Protein AF-D2VAJ4-F1 (afdb_monomer)

Sequence (458 aa):
MAPQTSAKTSSSELKNRKQDLEQIKDDEIEITSDEEAELLKEEEEEEKKKMLQAGYKPPQWTESFWIKCLGLAFPILLSLGDVVLFVFEYLFTNTIVQTLLASVSFHKYRSFSSIHKCDSCKINLDLNSTVTTNTEAFSAFNEVMNMDWKSCLTCVFSEDASLIMLNFLYVAVWSFCICYYFTWRYGVKLGKIRKPSAKAILVILTIIIGMVLLVWYQYQNNEWIYSMSNFTAIKRDTKNPFGFFGNETEIEAPIEDDITSFVSETETINTTIPNLLEQEGTQVDYLKMIQLMIGSPIVEEIILRVVLVHMFFRRTGRPVVSFVMTNTLFAVLHMFSVNWGASYVYTYYQVLAGFVLGMFYSTRYYLTENLAENALLHIANNVSAIFLPVTLTFDDIYPKYVIPVVLSFAFYIVMLILDLNKVMNMPTKQIVPVIVEENKSTSTPPTTSTNNEDKKKK

Nearest PDB structures (foldseek):
  8w2l-assembly1_A  TM=1.410E-01  e=2.846E+00  Aequorea victoria

Mean predicted aligned error: 12.26 Å

Radius of gyration: 32.14 Å; Cα contacts (8 Å, |Δi|>4): 318; chains: 1; bounding box: 68×83×131 Å

Solvent-accessible surface area (backbone atoms only — not comparable to full-atom values): 26856 Å² total; per-residue (Å²): 138,79,84,82,79,78,86,69,85,44,78,63,56,58,52,49,54,48,51,53,50,57,56,40,54,76,69,74,55,79,77,52,74,66,60,55,55,49,52,52,49,54,49,53,52,49,51,51,50,50,40,51,73,71,66,55,69,77,64,70,64,71,71,34,66,65,49,51,49,46,67,53,48,50,44,51,53,54,45,49,54,54,46,54,53,47,51,52,52,48,53,50,49,52,49,49,53,51,50,54,49,50,74,70,41,61,82,86,70,72,52,75,59,53,48,86,75,29,72,60,52,61,72,94,66,67,79,83,56,76,79,82,46,70,66,53,55,43,52,54,47,52,51,61,68,69,36,53,57,67,57,22,50,51,42,39,42,72,71,36,40,70,58,53,51,48,38,49,49,50,35,50,51,54,37,50,53,55,52,50,50,54,28,61,75,70,66,51,81,82,63,76,88,57,83,63,51,72,68,55,52,50,51,46,50,48,52,52,51,51,51,52,52,49,54,50,49,25,62,76,69,64,50,84,64,72,36,67,68,75,38,36,55,68,82,65,60,79,89,52,87,72,71,81,81,68,76,80,68,74,75,71,70,80,80,77,87,77,82,83,82,90,81,94,74,88,75,85,74,83,69,79,65,72,60,65,79,66,68,59,56,76,32,48,32,58,53,62,47,49,32,60,34,47,30,45,33,44,47,46,44,44,48,44,51,60,45,42,27,46,53,37,22,75,58,64,78,34,67,69,60,13,33,52,54,43,17,49,54,54,14,56,60,38,58,55,42,45,84,71,69,29,24,70,58,42,30,53,49,45,24,53,47,38,28,55,51,39,39,33,43,40,46,51,32,71,74,65,63,29,64,62,41,43,27,52,51,43,22,53,50,36,58,63,51,55,30,50,49,52,68,41,50,62,72,78,34,52,78,81,45,46,60,65,52,52,51,53,51,51,53,52,51,53,54,32,52,59,45,46,55,53,57,73,71,43,79,79,75,76,78,71,77,82,72,81,71,82,74,72,70,80,71,71,75,80,82,78,77,80,80,84,80,79,89,83,87,133

Secondary structure (DSSP, 8-state):
----------HHHHHHHHHHHHHHHTTT----HHHHHHHHHHHHHHHHHHHHHTT-PPPGGGGSHHHHHHHHHHHHHHHHHHHHHHHHHHHHHHHHHHHHHHHHS-GGGS---GGGG-GGG-----TTS---SHHHHHHHHHHHHHS-HHHHHHHHHHHHHHHHHHHHHHHHHHHHHHHHHHHHHTT--PPP-PPPPHHHHHHHHHHHHHHHHHHHHHHHHT-----SGGGB-----TT-TT-SS------------------------------TTTGGGG-B-HHHHHIIIIIHHHHHHIIIIIIIHHHHHHHHS-HHHHHHHHHHHHHHHHHGGGGGT--HHHHHHHHHHHHHHHHHHHHHHHHH--HHHHHHHHHHHHHHHTTS-TT--HHHHTTTTHHHHHHHHHHHHHHHHHHHHHHHTS--------------------------------

Structure (mmCIF, N/CA/C/O backbone):
data_AF-D2VAJ4-F1
#
_entry.id   AF-D2VAJ4-F1
#
loop_
_atom_site.group_PDB
_atom_site.id
_atom_site.type_symbol
_atom_site.label_atom_id
_atom_site.label_alt_id
_atom_site.label_comp_id
_atom_site.label_asym_id
_atom_site.label_entity_id
_atom_site.label_seq_id
_atom_site.pdbx_PDB_ins_code
_atom_site.Cartn_x
_atom_site.Cartn_y
_atom_site.Cartn_z
_atom_site.occupancy
_atom_site.B_iso_or_equiv
_atom_site.auth_seq_id
_atom_site.auth_comp_id
_atom_site.auth_asym_id
_atom_site.auth_atom_id
_atom_site.pdbx_PDB_model_num
ATOM 1 N N . MET A 1 1 ? -19.189 -29.791 50.422 1.00 40.25 1 MET A N 1
ATOM 2 C CA . MET A 1 1 ? -19.942 -28.521 50.474 1.00 40.25 1 MET A CA 1
ATOM 3 C C . MET A 1 1 ? -18.943 -27.410 50.736 1.00 40.25 1 MET A C 1
ATOM 5 O O . MET A 1 1 ? -18.468 -27.293 51.855 1.00 40.25 1 MET A O 1
ATOM 9 N N . ALA A 1 2 ? -18.535 -26.693 49.689 1.00 35.91 2 ALA A N 1
ATOM 10 C CA . ALA A 1 2 ? -17.685 -25.511 49.815 1.00 35.91 2 ALA A CA 1
ATOM 11 C C . ALA A 1 2 ? -18.586 -24.279 50.029 1.00 35.91 2 ALA A C 1
ATOM 13 O O . ALA A 1 2 ? -19.652 -24.221 49.408 1.00 35.91 2 ALA A O 1
ATOM 14 N N . PRO A 1 3 ? -18.218 -23.328 50.902 1.00 49.56 3 PRO A N 1
ATOM 15 C CA . PRO A 1 3 ? -19.053 -22.168 51.175 1.00 49.56 3 PRO A CA 1
ATOM 16 C C . PRO A 1 3 ? -19.026 -21.215 49.974 1.00 49.56 3 PRO A C 1
ATOM 18 O O . PRO A 1 3 ? -17.970 -20.733 49.574 1.00 49.56 3 PRO A O 1
ATOM 21 N N . GLN A 1 4 ? -20.202 -20.947 49.402 1.00 38.97 4 GLN A N 1
ATOM 22 C CA . GLN A 1 4 ? -20.410 -19.839 48.473 1.00 38.97 4 GLN A CA 1
ATOM 23 C C . GLN A 1 4 ? -20.251 -18.527 49.249 1.00 38.97 4 GLN A C 1
ATOM 25 O O . GLN A 1 4 ? -21.156 -18.101 49.968 1.00 38.97 4 GLN A O 1
ATOM 30 N N . THR A 1 5 ? -19.092 -17.887 49.126 1.00 41.38 5 THR A N 1
ATOM 31 C CA . THR A 1 5 ? -18.900 -16.500 49.544 1.00 41.38 5 THR A CA 1
ATOM 32 C C . THR A 1 5 ? -19.692 -15.601 48.598 1.00 41.38 5 THR A C 1
ATOM 34 O O . THR A 1 5 ? -19.368 -15.417 47.428 1.00 41.38 5 THR A O 1
ATOM 37 N N . SER A 1 6 ? -20.810 -15.101 49.116 1.00 43.72 6 SER A N 1
ATOM 38 C CA . SER A 1 6 ? -21.728 -14.177 48.457 1.00 43.72 6 SER A CA 1
ATOM 39 C C . SER A 1 6 ? -20.995 -12.891 48.057 1.00 43.72 6 SER A C 1
ATOM 41 O O . SER A 1 6 ? -20.665 -12.074 48.919 1.00 43.72 6 SER A O 1
ATOM 43 N N . ALA A 1 7 ? -20.809 -12.687 46.752 1.00 47.94 7 ALA A N 1
ATOM 44 C CA . ALA A 1 7 ? -20.473 -11.402 46.149 1.00 47.94 7 ALA A CA 1
ATOM 45 C C . ALA A 1 7 ? -21.652 -10.422 46.326 1.00 47.94 7 ALA A C 1
ATOM 47 O O . ALA A 1 7 ? -22.497 -10.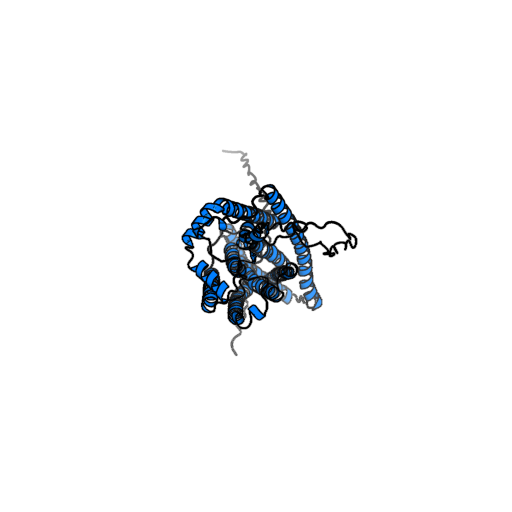255 45.452 1.00 47.94 7 ALA A O 1
ATOM 48 N N . LYS A 1 8 ? -21.735 -9.823 47.515 1.00 52.03 8 LYS A N 1
ATOM 49 C CA . LYS A 1 8 ? -22.488 -8.597 47.810 1.00 52.03 8 LYS A CA 1
ATOM 50 C C . LYS A 1 8 ? -21.487 -7.466 48.069 1.00 52.03 8 LYS A C 1
ATOM 52 O O . LYS A 1 8 ? -21.585 -6.769 49.072 1.00 52.03 8 LYS A O 1
ATOM 57 N N . THR A 1 9 ? -20.493 -7.307 47.202 1.00 54.03 9 THR A N 1
ATOM 58 C CA . THR A 1 9 ? -19.829 -6.009 47.059 1.00 54.03 9 THR A CA 1
ATOM 59 C C . THR A 1 9 ? -20.874 -5.069 46.462 1.00 54.03 9 THR A C 1
ATOM 61 O O . THR A 1 9 ? -21.530 -5.357 45.459 1.00 54.03 9 THR A O 1
ATOM 64 N N . SER A 1 10 ? -21.226 -4.086 47.276 1.00 61.94 10 SER A N 1
ATOM 65 C CA . SER A 1 10 ? -22.529 -3.431 47.312 1.00 61.94 10 SER A CA 1
ATOM 66 C C . SER A 1 10 ? -22.519 -2.200 46.408 1.00 61.94 10 SER A C 1
ATOM 68 O O . SER A 1 10 ? -21.497 -1.537 46.293 1.00 61.94 10 SER A O 1
ATOM 70 N N . SER A 1 11 ? -23.668 -1.835 45.828 1.00 67.75 11 SER A N 1
ATOM 71 C CA . SER A 1 11 ? -23.897 -0.561 45.107 1.00 67.75 11 SER A CA 1
ATOM 72 C C . SER A 1 11 ? -23.367 0.677 45.868 1.00 67.75 11 SER A C 1
ATOM 74 O O . SER A 1 11 ? -23.072 1.712 45.275 1.00 67.75 11 SER A O 1
ATOM 76 N N . SER A 1 12 ? -23.186 0.563 47.191 1.00 74.38 12 SER A N 1
ATOM 77 C CA . SER A 1 12 ? -22.500 1.560 48.017 1.00 74.38 12 SER A CA 1
ATOM 78 C C . SER A 1 12 ? -21.012 1.746 47.693 1.00 74.38 12 SER A C 1
ATOM 80 O O . SER A 1 12 ? -20.551 2.875 47.736 1.00 74.38 12 SER A O 1
ATOM 82 N N . GLU A 1 13 ? -20.251 0.693 47.379 1.00 79.31 13 GLU A N 1
ATOM 83 C CA . GLU A 1 13 ? -18.823 0.812 47.033 1.00 79.31 13 GLU A CA 1
ATOM 84 C C . GLU A 1 13 ? -18.630 1.548 45.711 1.00 79.31 13 GLU A C 1
ATOM 86 O O . GLU A 1 13 ? -17.770 2.418 45.630 1.00 79.31 13 GLU A O 1
ATOM 91 N N . LEU A 1 14 ? -19.472 1.271 44.709 1.00 77.31 14 LEU A N 1
ATOM 92 C CA . LEU A 1 14 ? -19.431 1.986 43.432 1.00 77.31 14 LEU A CA 1
ATOM 93 C C . LEU A 1 14 ? -19.771 3.473 43.620 1.00 77.31 14 LEU A C 1
ATOM 95 O O . LEU A 1 14 ? -19.091 4.340 43.078 1.00 77.31 14 LEU A O 1
ATOM 99 N N . LYS A 1 15 ? -20.790 3.779 44.439 1.00 81.06 15 LYS A N 1
ATOM 100 C CA . LYS A 1 15 ? -21.136 5.163 44.802 1.00 81.06 15 LYS A CA 1
ATOM 101 C C . LYS A 1 15 ? -20.005 5.883 45.530 1.00 81.06 15 LYS A C 1
ATOM 103 O O . LYS A 1 15 ? -19.737 7.032 45.199 1.00 81.06 15 LYS A O 1
ATOM 108 N N . ASN A 1 16 ? -19.355 5.217 46.482 1.00 83.81 16 ASN A N 1
ATOM 109 C CA . ASN A 1 16 ? -18.234 5.798 47.216 1.00 83.81 16 ASN A CA 1
ATOM 110 C C . ASN A 1 16 ? -17.055 6.067 46.274 1.00 83.81 16 ASN A C 1
ATOM 112 O O . ASN A 1 16 ? -16.546 7.176 46.248 1.00 83.81 16 ASN A O 1
ATOM 116 N N . ARG A 1 17 ? -16.708 5.109 45.405 1.00 81.81 17 ARG A N 1
ATOM 117 C CA . ARG A 1 17 ? -15.635 5.268 44.413 1.00 81.81 17 ARG A CA 1
ATOM 118 C C . ARG A 1 17 ? -15.919 6.411 43.430 1.00 81.81 17 ARG A C 1
ATOM 120 O O . ARG A 1 17 ? -15.003 7.134 43.056 1.00 81.81 17 ARG A O 1
ATOM 127 N N . LYS A 1 18 ? -17.188 6.613 43.051 1.00 79.38 18 LYS A N 1
ATOM 128 C CA . LYS A 1 18 ? -17.631 7.770 42.255 1.00 79.38 18 LYS A CA 1
ATOM 129 C C . LYS A 1 18 ? -17.433 9.094 42.983 1.00 79.38 18 LYS A C 1
ATOM 131 O O . LYS A 1 18 ? -16.923 10.027 42.380 1.00 79.38 18 LYS A O 1
ATOM 136 N N . GLN A 1 19 ? -17.828 9.168 44.253 1.00 82.88 19 GLN A N 1
ATOM 137 C CA . GLN A 1 19 ? -17.627 10.373 45.058 1.00 82.88 19 GLN A CA 1
ATOM 138 C C . GLN A 1 19 ? -16.142 10.682 45.247 1.00 82.88 19 GLN A C 1
ATOM 140 O O . GLN A 1 19 ? -15.759 11.840 45.127 1.00 82.88 19 GLN A O 1
ATOM 145 N N . ASP A 1 20 ? -15.314 9.659 45.462 1.00 82.69 20 ASP A N 1
ATOM 146 C CA . ASP A 1 20 ? -13.865 9.821 45.574 1.00 82.69 20 ASP A CA 1
ATOM 147 C C . ASP A 1 20 ? -13.270 10.357 44.257 1.00 82.69 20 ASP A C 1
ATOM 149 O O . ASP A 1 20 ? -12.455 11.274 44.269 1.00 82.69 20 ASP A O 1
ATOM 153 N N . LEU A 1 21 ? -13.719 9.849 43.104 1.00 78.06 21 LEU A N 1
ATOM 154 C CA . LEU A 1 21 ? -13.283 10.326 41.784 1.00 78.06 21 LEU A CA 1
ATOM 155 C C . LEU A 1 21 ? -13.791 11.733 41.444 1.00 78.06 21 LEU A C 1
ATOM 157 O O . LEU A 1 21 ? -13.078 12.495 40.796 1.00 78.06 21 LEU A O 1
ATOM 161 N N . GLU A 1 22 ? -15.006 12.089 41.865 1.00 77.88 22 GLU A N 1
ATOM 162 C CA . GLU A 1 22 ? -15.527 13.456 41.746 1.00 77.88 22 GLU A CA 1
ATOM 163 C C . GLU A 1 22 ? -14.724 14.428 42.619 1.00 77.88 22 GLU A C 1
ATOM 165 O O . GLU A 1 22 ? -14.406 15.517 42.154 1.00 77.88 22 GLU A O 1
ATOM 170 N N . GLN A 1 23 ? -14.311 14.014 43.822 1.00 77.94 23 GLN A N 1
ATOM 171 C CA . GLN A 1 23 ? -13.403 14.798 44.665 1.00 77.94 23 GLN A CA 1
ATOM 172 C C . GLN A 1 23 ? -12.011 14.953 44.043 1.00 77.94 23 GLN A C 1
ATOM 174 O O . GLN A 1 23 ? -11.436 16.032 44.095 1.00 77.94 23 GLN A O 1
ATOM 179 N N . ILE A 1 24 ? -11.480 13.902 43.411 1.00 73.25 24 ILE A N 1
ATOM 180 C CA . ILE A 1 24 ? -10.171 13.934 42.739 1.00 73.25 24 ILE A CA 1
ATOM 181 C C . ILE A 1 24 ? -10.199 14.798 41.466 1.00 73.25 24 ILE A C 1
ATOM 183 O O . ILE A 1 24 ? -9.183 15.393 41.106 1.00 73.25 24 ILE A O 1
ATOM 187 N N . LYS A 1 25 ? -11.352 14.916 40.790 1.00 63.31 25 LYS A N 1
ATOM 188 C CA . LYS A 1 25 ? -11.513 15.820 39.636 1.00 63.31 25 LYS A CA 1
ATOM 189 C C . LYS A 1 25 ? -11.331 17.293 40.004 1.00 63.31 25 LYS A C 1
ATOM 191 O O . LYS A 1 25 ? -10.875 18.055 39.153 1.00 63.31 25 LYS A O 1
ATOM 196 N N . ASP A 1 26 ? -11.639 17.678 41.241 1.00 70.38 26 ASP A N 1
ATOM 197 C CA . ASP A 1 26 ? -11.391 19.037 41.733 1.00 70.38 26 ASP A CA 1
ATOM 198 C C . ASP A 1 26 ? -9.890 19.302 41.981 1.00 70.38 26 ASP A C 1
ATOM 200 O O . ASP A 1 26 ? -9.462 20.456 41.967 1.00 70.38 26 ASP A O 1
ATOM 204 N N . ASP A 1 27 ? -9.075 18.246 42.111 1.00 70.44 27 ASP A N 1
ATOM 205 C CA . ASP A 1 27 ? -7.630 18.307 42.379 1.00 70.44 27 ASP A CA 1
ATOM 206 C C . ASP A 1 27 ? -6.746 18.268 41.107 1.00 70.44 27 ASP A C 1
ATOM 208 O O . ASP A 1 27 ? -5.536 18.061 41.189 1.00 70.44 27 ASP A O 1
ATOM 212 N N . GLU A 1 28 ? -7.314 18.498 39.917 1.00 72.44 28 GLU A N 1
ATOM 213 C CA . GLU A 1 28 ? -6.578 18.576 38.635 1.00 72.44 28 GLU A CA 1
ATOM 214 C C . GLU A 1 28 ? -5.825 17.279 38.242 1.00 72.44 28 GLU A C 1
ATOM 216 O O . GLU A 1 28 ? -4.975 17.277 37.347 1.00 72.44 28 GLU A O 1
ATOM 221 N N . ILE A 1 29 ? -6.148 16.143 38.873 1.00 68.56 29 ILE A N 1
ATOM 222 C CA . ILE A 1 29 ? -5.591 14.836 38.510 1.00 68.56 29 ILE A CA 1
ATOM 223 C C . ILE A 1 29 ? -6.359 14.301 37.295 1.00 68.56 29 ILE A C 1
ATOM 225 O O . ILE A 1 29 ? -7.536 13.947 37.370 1.00 68.56 29 ILE A O 1
ATOM 229 N N . GLU A 1 30 ? -5.675 14.248 36.153 1.00 68.81 30 GLU A N 1
ATOM 230 C CA . GLU A 1 30 ? -6.206 13.730 34.892 1.00 68.81 30 GLU A CA 1
ATOM 231 C C . GLU A 1 30 ? -6.453 12.213 35.022 1.00 68.81 30 GLU A C 1
ATOM 233 O O . GLU A 1 30 ? -5.517 11.409 35.004 1.00 68.81 30 GLU A O 1
ATOM 238 N N . ILE A 1 31 ? -7.719 11.817 35.201 1.00 71.50 31 ILE A N 1
ATOM 239 C CA . ILE A 1 31 ? -8.136 10.407 35.188 1.00 71.50 31 ILE A CA 1
ATOM 240 C C . ILE A 1 31 ? -7.741 9.816 33.835 1.00 71.50 31 ILE A C 1
ATOM 242 O O . ILE A 1 31 ? -8.004 10.396 32.779 1.00 71.50 31 ILE A O 1
ATOM 246 N N . THR A 1 32 ? -7.091 8.656 33.857 1.00 79.31 32 THR A N 1
ATOM 247 C CA . THR A 1 32 ? -6.656 8.015 32.615 1.00 79.31 32 THR A CA 1
ATOM 248 C C . THR A 1 32 ? -7.867 7.530 31.811 1.00 79.31 32 THR A C 1
ATOM 250 O O . THR A 1 32 ? -8.853 7.059 32.377 1.00 79.31 32 THR A O 1
ATOM 253 N N . SER A 1 33 ? -7.800 7.587 30.474 1.00 75.56 33 SER A N 1
ATOM 254 C CA . SER A 1 33 ? -8.907 7.139 29.604 1.00 75.56 33 SER A CA 1
ATOM 255 C C . SER A 1 33 ? -9.334 5.688 29.849 1.00 75.56 33 SER A C 1
ATOM 257 O O . SER A 1 33 ? -10.458 5.305 29.533 1.00 75.56 33 SER A O 1
ATOM 259 N N . ASP A 1 34 ? -8.418 4.870 30.370 1.00 76.31 34 ASP A N 1
ATOM 260 C CA . ASP A 1 34 ? -8.654 3.459 30.650 1.00 76.31 34 ASP A CA 1
ATOM 261 C C . ASP A 1 34 ? -9.510 3.274 31.918 1.00 76.31 34 ASP A C 1
ATOM 263 O O . ASP A 1 34 ? -10.425 2.450 31.904 1.00 76.31 34 ASP A O 1
ATOM 267 N N . GLU A 1 35 ? -9.295 4.081 32.966 1.00 81.38 35 GLU A N 1
ATOM 268 C CA . GLU A 1 35 ? -10.128 4.079 34.183 1.00 81.38 35 GLU A CA 1
ATOM 269 C C . GLU A 1 35 ? -11.544 4.593 33.905 1.00 81.38 35 GLU A C 1
ATOM 271 O O . GLU A 1 35 ? -12.520 4.024 34.394 1.00 81.38 35 GLU A O 1
ATOM 276 N N . GLU A 1 36 ? -11.682 5.628 33.070 1.00 80.19 36 GLU A N 1
ATOM 277 C CA . GLU A 1 36 ? -12.994 6.145 32.664 1.00 80.19 36 GLU A CA 1
ATOM 278 C C . GLU A 1 36 ? -13.790 5.101 31.860 1.00 80.19 36 GLU A C 1
ATOM 280 O O . GLU A 1 36 ? -14.984 4.897 32.093 1.00 80.19 36 GLU A O 1
ATOM 285 N N . ALA A 1 37 ? -13.124 4.375 30.957 1.00 77.69 37 ALA A N 1
ATOM 286 C CA . ALA A 1 37 ? -13.747 3.294 30.199 1.00 77.69 37 ALA A CA 1
ATOM 287 C C . ALA A 1 37 ? -14.144 2.094 31.080 1.00 77.69 37 ALA A C 1
ATOM 289 O O . ALA A 1 37 ? -15.135 1.418 30.785 1.00 77.69 37 ALA A O 1
ATOM 290 N N . GLU A 1 38 ? -13.384 1.804 32.139 1.00 85.38 38 GLU A N 1
ATOM 291 C CA . GLU A 1 38 ? -13.713 0.747 33.101 1.00 85.38 38 GLU A CA 1
ATOM 292 C C . GLU A 1 38 ? -14.936 1.124 33.948 1.00 85.38 38 GLU A C 1
ATOM 294 O O . GLU A 1 38 ? -15.870 0.328 34.053 1.00 85.38 38 GLU A O 1
ATOM 299 N N . LEU A 1 39 ? -15.004 2.366 34.436 1.00 83.50 39 LEU A N 1
ATOM 300 C CA . LEU A 1 39 ? -16.164 2.891 35.167 1.00 83.50 39 LEU A CA 1
ATOM 301 C C . LEU A 1 39 ? -17.446 2.874 34.330 1.00 83.50 39 LEU A C 1
ATOM 303 O O . LEU A 1 39 ? -18.488 2.433 34.813 1.00 83.50 39 LEU A O 1
ATOM 307 N N . LEU A 1 40 ? -17.377 3.290 33.061 1.00 81.25 40 LEU A N 1
ATOM 308 C CA . LEU A 1 40 ? -18.531 3.246 32.156 1.00 81.25 40 LEU A CA 1
ATOM 309 C C . LEU A 1 40 ? -19.053 1.816 31.956 1.00 81.25 40 LEU A C 1
ATOM 311 O O . LEU A 1 40 ? -20.264 1.600 31.930 1.00 81.25 40 LEU A O 1
ATOM 315 N N . LYS A 1 41 ? -18.160 0.823 31.865 1.00 84.25 41 LYS A N 1
ATOM 316 C CA . LYS A 1 41 ? -18.561 -0.590 31.791 1.00 84.25 41 LYS A CA 1
ATOM 317 C C . LYS A 1 41 ? -19.195 -1.083 33.087 1.00 84.25 41 LYS A C 1
ATOM 319 O O . LYS A 1 41 ? -20.179 -1.819 33.026 1.00 84.25 41 LYS A O 1
ATOM 324 N N . GLU A 1 42 ? -18.642 -0.706 34.239 1.00 87.06 42 GLU A N 1
ATOM 325 C CA . GLU A 1 42 ? -19.221 -1.050 35.542 1.00 87.06 42 GLU A CA 1
ATOM 326 C C . GLU A 1 42 ? -20.631 -0.455 35.693 1.00 87.06 42 GLU A C 1
ATOM 328 O O . GLU A 1 42 ? -21.543 -1.150 36.148 1.00 87.06 42 GLU A O 1
ATOM 333 N N . GLU A 1 43 ? -20.844 0.784 35.241 1.00 87.12 43 GLU A N 1
ATOM 334 C CA . GLU A 1 43 ? -22.157 1.438 35.228 1.00 87.12 43 GLU A CA 1
ATOM 335 C C . GLU A 1 43 ? -23.154 0.762 34.285 1.00 87.12 43 GLU A C 1
ATOM 337 O O . GLU A 1 43 ? -24.271 0.462 34.709 1.00 87.12 43 GLU A O 1
ATOM 342 N N . GLU A 1 44 ? -22.764 0.464 33.041 1.00 86.62 44 GLU A N 1
ATOM 343 C CA . GLU A 1 44 ? -23.624 -0.260 32.095 1.00 86.62 44 GLU A CA 1
ATOM 344 C C . GLU A 1 44 ? -24.002 -1.651 32.629 1.00 86.62 44 GLU A C 1
ATOM 346 O O . GLU A 1 44 ? -25.151 -2.087 32.498 1.00 86.62 44 GLU A O 1
ATOM 351 N N . GLU A 1 45 ? -23.066 -2.368 33.260 1.00 88.56 45 GLU A N 1
ATOM 352 C CA . GLU A 1 45 ? -23.363 -3.652 33.895 1.00 88.56 45 GLU A CA 1
ATOM 353 C C . GLU A 1 45 ? -24.300 -3.510 35.096 1.00 88.56 45 GLU A C 1
ATOM 355 O O . GLU A 1 45 ? -25.190 -4.350 35.277 1.00 88.56 45 GLU A O 1
ATOM 360 N N . GLU A 1 46 ? -24.114 -2.485 35.931 1.00 89.88 46 GLU A N 1
ATOM 361 C CA . GLU A 1 46 ? -24.983 -2.230 37.079 1.00 89.88 46 GLU A CA 1
ATOM 362 C C . GLU A 1 46 ? -26.394 -1.842 36.617 1.00 89.88 46 GLU A C 1
ATOM 364 O O . GLU A 1 46 ? -27.378 -2.364 37.145 1.00 89.88 46 GLU A O 1
ATOM 369 N N . GLU A 1 47 ? -26.519 -0.993 35.598 1.00 88.56 47 GLU A N 1
ATOM 370 C CA . GLU A 1 47 ? -27.800 -0.604 35.012 1.00 88.56 47 GLU A CA 1
ATOM 371 C C . GLU A 1 47 ? -28.495 -1.804 34.364 1.00 88.56 47 GLU A C 1
ATOM 373 O O . GLU A 1 47 ? -29.672 -2.063 34.623 1.00 88.56 47 GLU A O 1
ATOM 378 N N . LYS A 1 48 ? -27.757 -2.632 33.621 1.00 86.06 48 LYS A N 1
ATOM 379 C CA . LYS A 1 48 ? -28.279 -3.881 33.055 1.00 86.06 48 LYS A CA 1
ATOM 380 C C . LYS A 1 48 ? -28.748 -4.848 34.143 1.00 86.06 48 LYS A C 1
ATOM 382 O O . LYS A 1 48 ? -29.814 -5.451 34.004 1.00 86.06 48 LYS A O 1
ATOM 387 N N . LYS A 1 49 ? -28.001 -4.985 35.245 1.00 91.19 49 LYS A N 1
ATOM 388 C CA . LYS A 1 49 ? -28.422 -5.775 36.417 1.00 91.19 49 LYS A CA 1
ATOM 389 C C . LYS A 1 49 ? -29.684 -5.189 37.051 1.00 91.19 49 LYS A C 1
ATOM 391 O O . LYS A 1 49 ? -30.592 -5.958 37.360 1.00 91.19 49 LYS A O 1
ATOM 396 N N . LYS A 1 50 ? -29.783 -3.861 37.191 1.00 90.94 50 LYS A N 1
ATOM 397 C CA . LYS A 1 50 ? -30.980 -3.165 37.700 1.00 90.94 50 LYS A CA 1
ATOM 398 C C . LYS A 1 50 ? -32.192 -3.403 36.798 1.00 90.94 50 LYS A C 1
ATOM 400 O O . LYS A 1 50 ? -33.255 -3.741 37.308 1.00 90.94 50 LYS A O 1
ATOM 405 N N . MET A 1 51 ? -32.035 -3.324 35.476 1.00 84.75 51 MET A N 1
ATOM 406 C CA . MET A 1 51 ? -33.111 -3.623 34.525 1.00 84.75 51 MET A CA 1
ATOM 407 C C . MET A 1 51 ? -33.565 -5.086 34.626 1.00 84.75 51 MET A C 1
ATOM 409 O O . MET A 1 51 ? -34.763 -5.355 34.715 1.00 84.75 51 MET A O 1
ATOM 413 N N . LEU A 1 52 ? -32.628 -6.038 34.695 1.00 87.31 52 LEU A N 1
ATOM 414 C CA . LEU A 1 52 ? -32.951 -7.459 34.872 1.00 87.31 52 LEU A CA 1
ATOM 415 C C . LEU A 1 52 ? -33.668 -7.730 36.204 1.00 87.31 52 LEU A C 1
ATOM 417 O O . LEU A 1 52 ? -34.633 -8.493 36.237 1.00 87.31 52 LEU A O 1
ATOM 421 N N . GLN A 1 53 ? -33.239 -7.083 37.291 1.00 92.75 53 GLN A N 1
ATOM 422 C CA . GLN A 1 53 ? -33.898 -7.169 38.600 1.00 92.75 53 GLN A CA 1
ATOM 423 C C . GLN A 1 53 ? -35.288 -6.522 38.601 1.00 92.75 53 GLN A C 1
ATOM 425 O O . GLN A 1 53 ? -36.189 -7.029 39.263 1.00 92.75 53 GLN A O 1
ATOM 430 N N . ALA A 1 54 ? -35.493 -5.463 37.815 1.00 94.12 54 ALA A N 1
ATOM 431 C CA . ALA A 1 54 ? -36.795 -4.831 37.610 1.00 94.12 54 ALA A CA 1
ATOM 432 C C . ALA A 1 54 ? -37.758 -5.676 36.749 1.00 94.12 54 ALA A C 1
ATOM 434 O O . ALA A 1 54 ? -38.859 -5.231 36.431 1.00 94.12 54 ALA A O 1
ATOM 435 N N . GLY A 1 55 ? -37.363 -6.892 36.352 1.00 90.12 55 GLY A N 1
ATOM 436 C CA . GLY A 1 55 ? -38.173 -7.763 35.505 1.00 90.12 55 GLY A CA 1
ATOM 437 C C . GLY A 1 55 ? -38.246 -7.296 34.052 1.00 90.12 55 GLY A C 1
ATOM 438 O O . GLY A 1 55 ? -39.087 -7.792 33.299 1.00 90.12 55 GLY A O 1
ATOM 439 N N . TYR A 1 56 ? -37.372 -6.371 33.637 1.00 86.81 56 TYR A N 1
ATOM 440 C CA . TYR A 1 56 ? -37.266 -5.969 32.243 1.00 86.81 56 TYR A CA 1
ATOM 441 C C . TYR A 1 56 ? -36.784 -7.165 31.423 1.00 86.81 56 TYR A C 1
ATOM 443 O O . TYR A 1 56 ? -35.631 -7.594 31.511 1.00 86.81 56 TYR A O 1
ATOM 451 N N . LYS A 1 57 ? -37.685 -7.718 30.614 1.00 79.06 57 LYS A N 1
ATOM 452 C CA . LYS A 1 57 ? -37.314 -8.626 29.534 1.00 79.06 57 LYS A CA 1
ATOM 453 C C . LYS A 1 57 ? -37.078 -7.761 28.301 1.00 79.06 57 LYS A C 1
ATOM 455 O O . LYS A 1 57 ? -38.010 -7.048 27.917 1.00 79.06 57 LYS A O 1
ATOM 460 N N . PRO A 1 58 ? -35.883 -7.796 27.681 1.00 74.19 58 PRO A N 1
ATOM 461 C CA . PRO A 1 58 ? -35.688 -7.105 26.418 1.00 74.19 58 PRO A CA 1
ATOM 462 C C . PRO A 1 58 ? -36.773 -7.571 25.435 1.00 74.19 58 PRO A C 1
ATOM 464 O O . PRO A 1 58 ? -37.176 -8.741 25.476 1.00 74.19 58 PRO A O 1
ATOM 467 N N . PRO A 1 59 ? -37.301 -6.679 24.584 1.00 76.25 59 PRO A N 1
ATOM 468 C CA . PRO A 1 59 ? -38.389 -7.038 23.691 1.00 76.25 59 PRO A CA 1
ATOM 469 C C . PRO A 1 59 ? -37.976 -8.236 22.829 1.00 76.25 59 PRO A C 1
ATOM 471 O O . PRO A 1 59 ? -36.934 -8.177 22.180 1.00 76.25 59 PRO A O 1
ATOM 474 N N . GLN A 1 60 ? -38.773 -9.308 22.782 1.00 77.50 60 GLN A N 1
ATOM 475 C CA . GLN A 1 60 ? -38.412 -10.543 22.057 1.00 77.50 60 GLN A CA 1
ATOM 476 C C . GLN A 1 60 ? -38.063 -10.303 20.579 1.00 77.50 60 GLN A C 1
ATOM 478 O O . GLN A 1 60 ? -37.273 -11.036 19.991 1.00 77.50 60 GLN A O 1
ATOM 483 N N . TRP A 1 61 ? -38.600 -9.243 19.970 1.00 70.50 61 TRP A N 1
ATOM 484 C CA . TRP A 1 61 ? -38.273 -8.871 18.596 1.00 70.50 61 TRP A CA 1
ATOM 485 C C . TRP A 1 61 ? -36.802 -8.460 18.412 1.00 70.50 61 TRP A C 1
ATOM 487 O O . TRP A 1 61 ? -36.244 -8.699 17.341 1.00 70.50 61 TRP A O 1
ATOM 497 N N . THR A 1 62 ? -36.143 -7.923 19.447 1.00 68.88 62 THR A N 1
ATOM 498 C CA . THR A 1 62 ? -34.700 -7.599 19.429 1.00 68.88 62 THR A CA 1
ATOM 499 C C . THR A 1 62 ? -33.822 -8.847 19.327 1.00 68.88 62 THR A C 1
ATOM 501 O O . THR A 1 62 ? -32.687 -8.783 18.854 1.00 68.88 62 THR A O 1
ATOM 504 N N . GLU A 1 63 ? -34.357 -10.014 19.695 1.00 76.12 63 GLU A N 1
ATOM 505 C CA . GLU A 1 63 ? -33.673 -11.288 19.502 1.00 76.12 63 GLU A CA 1
ATOM 506 C C . GLU A 1 63 ? -33.870 -11.866 18.103 1.00 76.12 63 GLU A C 1
ATOM 508 O O . GLU A 1 63 ? -33.098 -12.752 17.717 1.00 76.12 63 GLU A O 1
ATOM 513 N N . SER A 1 64 ? -34.847 -11.359 17.338 1.00 87.69 64 SER A N 1
ATOM 514 C CA . SER A 1 64 ? -35.134 -11.871 16.004 1.00 87.69 64 SER A CA 1
ATOM 515 C C . SER A 1 64 ? -33.901 -11.746 15.115 1.00 87.69 64 SER A C 1
ATOM 517 O O . SER A 1 64 ? -33.230 -10.709 15.052 1.00 87.69 64 SER A O 1
ATOM 519 N N . PHE A 1 65 ? -33.605 -12.835 14.409 1.00 88.12 65 PHE A N 1
ATOM 520 C CA . PHE A 1 65 ? -32.507 -12.892 13.453 1.00 88.12 65 PHE A CA 1
ATOM 521 C C . PHE A 1 65 ? -32.573 -11.729 12.453 1.00 88.12 65 PHE A C 1
ATOM 523 O O . PHE A 1 65 ? -31.558 -11.094 12.185 1.00 88.12 65 PHE A O 1
ATOM 530 N N . TRP A 1 66 ? -33.776 -11.392 11.976 1.00 86.44 66 TRP A N 1
ATOM 531 C CA . TRP A 1 66 ? -34.003 -10.309 11.021 1.00 86.44 66 TRP A CA 1
ATOM 532 C C . TRP A 1 66 ? -33.633 -8.937 11.563 1.00 86.44 66 TRP A C 1
ATOM 534 O O . TRP A 1 66 ? -33.009 -8.172 10.843 1.00 86.44 66 TRP A O 1
ATOM 544 N N . ILE A 1 67 ? -33.947 -8.625 12.820 1.00 82.19 67 ILE A N 1
ATOM 545 C CA . ILE A 1 67 ? -33.615 -7.315 13.394 1.00 82.19 67 ILE A CA 1
ATOM 546 C C . ILE A 1 67 ? -32.125 -7.214 13.715 1.00 82.19 67 ILE A C 1
ATOM 548 O O . ILE A 1 67 ? -31.532 -6.165 13.485 1.00 82.19 67 ILE A O 1
ATOM 552 N N . LYS A 1 68 ? -31.477 -8.311 14.127 1.00 81.62 68 LYS A N 1
ATOM 553 C CA . LYS A 1 68 ? -30.006 -8.366 14.229 1.00 81.62 68 LYS A CA 1
ATOM 554 C C . LYS A 1 68 ? -29.338 -8.198 12.864 1.00 81.62 68 LYS A C 1
ATOM 556 O O . LYS A 1 68 ? -28.362 -7.464 12.744 1.00 81.62 68 LYS A O 1
ATOM 561 N N . CYS A 1 69 ? -29.877 -8.853 11.837 1.00 85.94 69 CYS A N 1
ATOM 562 C CA . CYS A 1 69 ? -29.389 -8.746 10.468 1.00 85.94 69 CYS A CA 1
ATOM 563 C C . CYS A 1 69 ? -29.591 -7.328 9.922 1.00 85.94 69 CYS A C 1
ATOM 565 O O . CYS A 1 69 ? -28.658 -6.754 9.378 1.00 85.94 69 CYS A O 1
ATOM 567 N N . LEU A 1 70 ? -30.754 -6.717 10.150 1.00 86.06 70 LEU A N 1
ATOM 568 C CA . LEU A 1 70 ? -31.073 -5.356 9.719 1.00 86.06 70 LEU A CA 1
ATOM 569 C C . LEU A 1 70 ? -30.249 -4.312 10.484 1.00 86.06 70 LEU A C 1
ATOM 571 O O . LEU A 1 70 ? -29.734 -3.380 9.876 1.00 86.06 70 LEU A O 1
ATOM 575 N N . GLY A 1 71 ? -30.028 -4.520 11.784 1.00 80.31 71 GLY A N 1
ATOM 576 C CA . GLY A 1 71 ? -29.125 -3.712 12.605 1.00 80.31 71 GLY A CA 1
ATOM 577 C C . GLY A 1 71 ? -27.658 -3.793 12.170 1.00 80.31 71 GLY A C 1
ATOM 578 O O . GLY A 1 71 ? -26.909 -2.859 12.427 1.00 80.31 71 GLY A O 1
ATOM 579 N N . LEU A 1 72 ? -27.246 -4.862 11.479 1.00 80.75 72 LEU A N 1
ATOM 580 C CA . LEU A 1 72 ? -25.921 -4.977 10.860 1.00 80.75 72 LEU A CA 1
ATOM 581 C C . LEU A 1 72 ? -25.901 -4.411 9.429 1.00 80.75 72 LEU A C 1
ATOM 583 O O . LEU A 1 72 ? -24.994 -3.666 9.068 1.00 80.75 72 LEU A O 1
ATOM 587 N N . ALA A 1 73 ? -26.901 -4.753 8.618 1.00 82.12 73 ALA A N 1
ATOM 588 C CA . ALA A 1 73 ? -26.980 -4.402 7.205 1.00 82.12 73 ALA A CA 1
ATOM 589 C C . ALA A 1 73 ? -27.224 -2.905 6.987 1.00 82.12 73 ALA A C 1
ATOM 591 O O . ALA A 1 73 ? -26.648 -2.318 6.074 1.00 82.12 73 ALA A O 1
ATOM 592 N N . PHE A 1 74 ? -28.041 -2.267 7.828 1.00 84.62 74 PHE A N 1
ATOM 593 C CA . PHE A 1 74 ? -28.389 -0.858 7.669 1.00 84.62 74 PHE A CA 1
ATOM 594 C C . PHE A 1 74 ? -27.186 0.082 7.876 1.00 84.62 74 PHE A C 1
ATOM 596 O O . PHE A 1 74 ? -26.935 0.900 6.989 1.00 84.62 74 PHE A O 1
ATOM 603 N N . PRO A 1 75 ? -26.361 -0.055 8.940 1.00 78.12 75 PRO A N 1
ATOM 604 C CA . PRO A 1 75 ? -25.107 0.692 9.041 1.00 78.12 75 PRO A CA 1
ATOM 605 C C . PRO A 1 75 ? -24.159 0.438 7.871 1.00 78.12 75 PRO A C 1
ATOM 607 O O . PRO A 1 75 ? -23.511 1.375 7.411 1.00 78.12 75 PRO A O 1
ATOM 610 N N . ILE A 1 76 ? -24.088 -0.798 7.363 1.00 76.06 76 ILE A N 1
ATOM 611 C CA . ILE A 1 76 ? -23.248 -1.132 6.204 1.00 76.06 76 ILE A CA 1
ATOM 612 C C . ILE A 1 76 ? -23.728 -0.376 4.962 1.00 76.06 76 ILE A C 1
ATOM 614 O O . ILE A 1 76 ? -22.923 0.270 4.298 1.00 76.06 76 ILE A O 1
ATOM 618 N N . LEU A 1 77 ? -25.031 -0.400 4.677 1.00 79.50 77 LEU A N 1
ATOM 619 C CA . LEU A 1 77 ? -25.618 0.256 3.511 1.00 79.50 77 LEU A CA 1
ATOM 620 C C . LEU A 1 77 ? -25.466 1.782 3.566 1.00 79.50 77 LEU A C 1
ATOM 622 O O . LEU A 1 77 ? -25.098 2.396 2.568 1.00 79.50 77 LEU A O 1
ATOM 626 N N . LEU A 1 78 ? -25.662 2.391 4.738 1.00 78.31 78 LEU A N 1
ATOM 627 C CA . LEU A 1 78 ? -25.362 3.811 4.938 1.00 78.31 78 LEU A CA 1
ATOM 628 C C . LEU A 1 78 ? -23.872 4.112 4.749 1.00 78.31 78 LEU A C 1
ATOM 630 O O . LEU A 1 78 ? -23.528 5.102 4.110 1.00 78.31 78 LEU A O 1
ATOM 634 N N . SER A 1 79 ? -22.992 3.242 5.254 1.00 76.50 79 SER A N 1
ATOM 635 C CA . SER A 1 79 ? -21.549 3.414 5.063 1.00 76.50 79 SER A CA 1
ATOM 636 C C . SER A 1 79 ? -21.161 3.329 3.585 1.00 76.50 79 SER A C 1
ATOM 638 O O . SER A 1 79 ? -20.273 4.053 3.157 1.00 76.50 79 SER A O 1
ATOM 640 N N . LEU A 1 80 ? -21.831 2.490 2.787 1.00 77.00 80 LEU A N 1
ATOM 641 C CA . LEU A 1 80 ? -21.623 2.439 1.336 1.00 77.00 80 LEU A CA 1
ATOM 642 C C . LEU A 1 80 ? -22.052 3.742 0.647 1.00 77.00 80 LEU A C 1
ATOM 644 O O . LEU A 1 80 ? -21.374 4.183 -0.276 1.00 77.00 80 LEU A O 1
ATOM 648 N N . GLY A 1 81 ? -23.125 4.386 1.114 1.00 77.94 81 GLY A N 1
ATOM 649 C CA . GLY A 1 81 ? -23.504 5.727 0.659 1.00 77.94 81 GLY A CA 1
ATOM 650 C C . GLY A 1 81 ? -22.404 6.763 0.919 1.00 77.94 81 GLY A C 1
ATOM 651 O O . GLY A 1 81 ? -22.026 7.498 0.006 1.00 77.94 81 GLY A O 1
ATOM 652 N N . ASP A 1 82 ? -21.830 6.758 2.128 1.00 76.94 82 ASP A N 1
ATOM 653 C CA . ASP A 1 82 ? -20.690 7.616 2.478 1.00 76.94 82 ASP A CA 1
ATOM 654 C C . ASP A 1 82 ? -19.461 7.302 1.596 1.00 76.94 82 ASP A C 1
ATOM 656 O O . ASP A 1 82 ? -18.778 8.217 1.141 1.00 76.94 82 ASP A O 1
ATOM 660 N N . VAL A 1 83 ? -19.208 6.023 1.283 1.00 78.44 83 VAL A N 1
ATOM 661 C CA . VAL A 1 83 ? -18.129 5.606 0.368 1.00 78.44 83 VAL A CA 1
ATOM 662 C C . VAL A 1 83 ? -18.343 6.145 -1.042 1.00 78.44 83 VAL A C 1
ATOM 664 O O . VAL A 1 83 ? -17.388 6.614 -1.647 1.00 78.44 83 VAL A O 1
ATOM 667 N N . VAL A 1 84 ? -19.559 6.097 -1.589 1.00 79.12 84 VAL A N 1
ATOM 668 C CA . VAL A 1 84 ? -19.831 6.621 -2.940 1.00 79.12 84 VAL A CA 1
ATOM 669 C C . VAL A 1 84 ? -19.545 8.122 -3.003 1.00 79.12 84 VAL A C 1
ATOM 671 O O . VAL A 1 84 ? -18.878 8.581 -3.932 1.00 79.12 84 VAL A O 1
ATOM 674 N N . LEU A 1 85 ? -19.989 8.874 -1.992 1.00 77.88 85 LEU A N 1
ATOM 675 C CA . LEU A 1 85 ? -19.681 10.301 -1.874 1.00 77.88 85 LEU A CA 1
ATOM 676 C C . LEU A 1 85 ? -18.174 10.538 -1.748 1.00 77.88 85 LEU A C 1
ATOM 678 O O . LEU A 1 85 ? -17.631 11.392 -2.446 1.00 77.88 85 LEU A O 1
ATOM 682 N N . PHE A 1 86 ? -17.497 9.742 -0.921 1.00 80.25 86 PHE A N 1
ATOM 683 C CA . PHE A 1 86 ? -16.049 9.792 -0.758 1.00 80.25 86 PHE A CA 1
ATOM 684 C C . PHE A 1 86 ? -15.305 9.505 -2.072 1.00 80.25 86 PHE A C 1
ATOM 686 O O . PHE A 1 86 ? -14.380 10.232 -2.417 1.00 80.25 86 PHE A O 1
ATOM 693 N N . VAL A 1 87 ? -15.699 8.479 -2.834 1.00 78.00 87 VAL A N 1
ATOM 694 C CA . VAL A 1 87 ? -15.063 8.140 -4.118 1.00 78.00 87 VAL A CA 1
ATOM 695 C C . VAL A 1 87 ? -15.243 9.281 -5.111 1.00 78.00 87 VAL A C 1
ATOM 697 O O . VAL A 1 87 ? -14.283 9.656 -5.779 1.00 78.00 87 VAL A O 1
ATOM 700 N N . PHE A 1 88 ? -16.434 9.875 -5.183 1.00 78.00 88 PHE A N 1
ATOM 701 C CA . PHE A 1 88 ? -16.666 11.047 -6.024 1.00 78.00 88 PHE A CA 1
ATOM 702 C C . PHE A 1 88 ? -15.772 12.229 -5.612 1.00 78.00 88 PHE A C 1
ATOM 704 O O . PHE A 1 88 ? -15.101 12.820 -6.456 1.00 78.00 88 PHE A O 1
ATOM 711 N N . GLU A 1 89 ? -15.708 12.532 -4.313 1.00 77.31 89 GLU A N 1
ATOM 712 C CA . GLU A 1 89 ? -14.877 13.599 -3.740 1.00 77.31 89 GLU A CA 1
ATOM 713 C C . GLU A 1 89 ? -13.380 13.354 -4.005 1.00 77.31 89 GLU A C 1
ATOM 715 O O . GLU A 1 89 ? -12.652 14.273 -4.387 1.00 77.31 89 GLU A O 1
ATOM 720 N N . TYR A 1 90 ? -12.926 12.104 -3.885 1.00 76.56 90 TYR A N 1
ATOM 721 C CA . TYR A 1 90 ? -11.562 11.686 -4.195 1.00 76.56 90 TYR A CA 1
ATOM 722 C C . TYR A 1 90 ? -11.237 11.836 -5.677 1.00 76.56 90 TYR A C 1
ATOM 724 O O . TYR A 1 90 ? -10.229 12.458 -6.010 1.00 76.56 90 TYR A O 1
ATOM 732 N N . LEU A 1 91 ? -12.083 11.319 -6.571 1.00 76.94 91 LEU A N 1
ATOM 733 C CA . LEU A 1 91 ? -11.879 11.437 -8.014 1.00 76.94 91 LEU A CA 1
ATOM 734 C C . LEU A 1 91 ? -11.846 12.904 -8.442 1.00 76.94 91 LEU A C 1
ATOM 736 O O . LEU A 1 91 ? -10.959 13.300 -9.198 1.00 76.94 91 LEU A O 1
ATOM 740 N N . PHE A 1 92 ? -12.756 13.722 -7.917 1.00 75.06 92 PHE A N 1
ATOM 741 C CA . PHE A 1 92 ? -12.806 15.155 -8.185 1.00 75.06 92 PHE A CA 1
ATOM 742 C C . PHE A 1 92 ? -11.547 15.874 -7.687 1.00 75.06 92 PHE A C 1
ATOM 744 O O . PHE A 1 92 ? -10.874 16.552 -8.465 1.00 75.06 92 PHE A O 1
ATOM 751 N N . THR A 1 93 ? -11.175 15.675 -6.420 1.00 72.50 93 THR A N 1
ATOM 752 C CA . THR A 1 93 ? -9.991 16.303 -5.813 1.00 72.50 93 THR A CA 1
ATOM 753 C C . THR A 1 93 ? -8.717 15.867 -6.522 1.00 72.50 93 THR A C 1
ATOM 755 O O . THR A 1 93 ? -7.901 16.706 -6.893 1.00 72.50 93 THR A O 1
ATOM 758 N N . ASN A 1 94 ? -8.552 14.567 -6.774 1.00 75.19 94 ASN A N 1
ATOM 759 C CA . ASN A 1 94 ? -7.391 14.049 -7.481 1.00 75.19 94 ASN A CA 1
ATOM 760 C C . ASN A 1 94 ? -7.311 14.612 -8.906 1.00 75.19 94 ASN A C 1
ATOM 762 O O . ASN A 1 94 ? -6.240 15.045 -9.318 1.00 75.19 94 ASN A O 1
ATOM 766 N N . THR A 1 95 ? -8.433 14.690 -9.628 1.00 73.31 95 THR A N 1
ATOM 767 C CA . THR A 1 95 ? -8.475 15.284 -10.973 1.00 73.31 95 THR A CA 1
ATOM 768 C C . THR A 1 95 ? -8.089 16.759 -10.943 1.00 73.31 95 THR A C 1
ATOM 770 O O . THR A 1 95 ? -7.280 17.187 -11.763 1.00 73.31 95 THR A O 1
ATOM 773 N N . ILE A 1 96 ? -8.599 17.539 -9.986 1.00 73.12 96 ILE A N 1
ATOM 774 C CA . ILE A 1 96 ? -8.244 18.956 -9.839 1.00 73.12 96 ILE A CA 1
ATOM 775 C C . ILE A 1 96 ? -6.765 19.114 -9.516 1.00 73.12 96 ILE A C 1
ATOM 777 O O . ILE A 1 96 ? -6.084 19.874 -10.194 1.00 73.12 96 ILE A O 1
ATOM 781 N N . VAL A 1 97 ? -6.252 18.397 -8.514 1.00 73.88 97 VAL A N 1
ATOM 782 C CA . VAL A 1 97 ? -4.845 18.510 -8.114 1.00 73.88 97 VAL A CA 1
ATOM 783 C C . VAL A 1 97 ? -3.942 18.073 -9.266 1.00 73.88 97 VAL A C 1
ATOM 785 O O . VAL A 1 97 ? -2.993 18.779 -9.582 1.00 73.88 97 VAL A O 1
ATOM 788 N N . GLN A 1 98 ? -4.256 16.972 -9.955 1.00 71.94 98 GLN A N 1
ATOM 789 C CA . GLN A 1 98 ? -3.499 16.542 -11.132 1.00 71.94 98 GLN A CA 1
ATOM 790 C C . GLN A 1 98 ? -3.584 17.553 -12.278 1.00 71.94 98 GLN A C 1
ATOM 792 O O . GLN A 1 98 ? -2.568 17.814 -12.906 1.00 71.94 98 GLN A O 1
ATOM 797 N N . THR A 1 99 ? -4.746 18.156 -12.536 1.00 71.38 99 THR A N 1
ATOM 798 C CA . THR A 1 99 ? -4.915 19.159 -13.602 1.00 71.38 99 THR A CA 1
ATOM 799 C C . THR A 1 99 ? -4.164 20.447 -13.276 1.00 71.38 99 THR A C 1
ATOM 801 O O . THR A 1 99 ? -3.446 20.970 -14.122 1.00 71.38 99 THR A O 1
ATOM 804 N N . LEU A 1 100 ? -4.272 20.942 -12.041 1.00 72.06 100 LEU A N 1
ATOM 805 C CA . LEU A 1 100 ? -3.541 22.117 -11.571 1.00 72.06 100 LEU A CA 1
ATOM 806 C C . LEU A 1 100 ? -2.037 21.869 -11.631 1.00 72.06 100 LEU A C 1
ATOM 808 O O . LEU A 1 100 ? -1.298 22.671 -12.198 1.00 72.06 100 LEU A O 1
ATOM 812 N N . LEU A 1 101 ? -1.578 20.733 -11.117 1.00 69.00 101 LEU A N 1
ATOM 813 C CA . LEU A 1 101 ? -0.164 20.408 -11.145 1.00 69.00 101 LEU A CA 1
ATOM 814 C C . LEU A 1 101 ? 0.336 20.131 -12.568 1.00 69.00 101 LEU A C 1
ATOM 816 O O . LEU A 1 101 ? 1.446 20.536 -12.879 1.00 69.00 101 LEU A O 1
ATOM 820 N N . ALA A 1 102 ? -0.461 19.538 -13.459 1.00 65.81 102 ALA A N 1
ATOM 821 C CA . ALA A 1 102 ? -0.122 19.386 -14.877 1.00 65.81 102 ALA A CA 1
ATOM 822 C C . ALA A 1 102 ? -0.141 20.719 -15.644 1.00 65.81 102 ALA A C 1
ATOM 824 O O . ALA A 1 102 ? 0.580 20.870 -16.622 1.00 65.81 102 ALA A O 1
ATOM 825 N N . SER A 1 103 ? -0.932 21.702 -15.204 1.00 62.97 103 SER A N 1
ATOM 826 C CA . SER A 1 103 ? -0.919 23.051 -15.785 1.00 62.97 103 SER A CA 1
ATOM 827 C C . SER A 1 103 ? 0.327 23.851 -15.388 1.00 62.97 103 SER A C 1
ATOM 829 O O . SER A 1 103 ? 0.767 24.721 -16.136 1.00 62.97 103 SER A O 1
ATOM 831 N N . VAL A 1 104 ? 0.919 23.528 -14.232 1.00 61.16 104 VAL A N 1
ATOM 832 C CA . VAL A 1 104 ? 2.157 24.139 -13.717 1.00 61.16 104 VAL A CA 1
ATOM 833 C C . VAL A 1 104 ? 3.398 23.346 -14.145 1.00 61.16 104 VAL A C 1
ATOM 835 O O . VAL A 1 104 ? 4.463 23.917 -14.375 1.00 61.16 104 VAL A O 1
ATOM 838 N N . SER A 1 105 ? 3.269 22.028 -14.274 1.00 53.25 105 SER A N 1
ATOM 839 C CA . SER A 1 105 ? 4.330 21.125 -14.697 1.00 53.25 105 SER A CA 1
ATOM 840 C C . SER A 1 105 ? 4.345 21.074 -16.216 1.00 53.25 105 SER A C 1
ATOM 842 O O . SER A 1 105 ? 3.425 20.555 -16.841 1.00 53.25 105 SER A O 1
ATOM 844 N N . PHE A 1 106 ? 5.375 21.655 -16.831 1.00 53.16 106 PHE A N 1
ATOM 845 C CA . PHE A 1 106 ? 5.514 21.671 -18.281 1.00 53.16 106 PHE A CA 1
ATOM 846 C C . PHE A 1 106 ? 5.337 20.247 -18.826 1.00 53.16 106 PHE A C 1
ATOM 848 O O . PHE A 1 106 ? 6.192 19.385 -18.628 1.00 53.16 106 PHE A O 1
ATOM 855 N N . HIS A 1 107 ? 4.267 20.024 -19.594 1.00 50.88 107 HIS A N 1
ATOM 856 C CA . HIS A 1 107 ? 4.010 18.796 -20.358 1.00 50.88 107 HIS A CA 1
ATOM 857 C C . HIS A 1 107 ? 5.222 18.325 -21.194 1.00 50.88 107 HIS A C 1
ATOM 859 O O . HIS A 1 107 ? 5.284 17.172 -21.610 1.00 50.88 107 HIS A O 1
ATOM 865 N N . LYS A 1 108 ? 6.197 19.219 -21.402 1.00 51.47 108 LYS A N 1
ATOM 866 C CA . LYS A 1 108 ? 7.475 19.010 -22.081 1.00 51.47 108 LYS A CA 1
ATOM 867 C C . LYS A 1 108 ? 8.520 18.210 -21.277 1.00 51.47 108 LYS A C 1
ATOM 869 O O . LYS A 1 108 ? 9.482 17.756 -21.880 1.00 51.47 108 LYS A O 1
ATOM 874 N N . TYR A 1 109 ? 8.349 18.012 -19.964 1.00 52.69 109 TYR A N 1
ATOM 875 C CA . TYR A 1 109 ? 9.287 17.254 -19.109 1.00 52.69 109 TYR A CA 1
ATOM 876 C C . TYR A 1 109 ? 8.734 15.901 -18.630 1.00 52.69 109 TYR A C 1
ATOM 878 O O . TYR A 1 109 ? 9.231 15.334 -17.655 1.00 52.69 109 TYR A O 1
ATOM 886 N N . ARG A 1 110 ? 7.722 15.346 -19.315 1.00 53.91 110 ARG A N 1
ATOM 887 C CA . ARG A 1 110 ? 7.370 13.926 -19.164 1.00 53.91 110 ARG A CA 1
ATOM 888 C C . ARG A 1 110 ? 8.497 13.082 -19.761 1.00 53.91 110 ARG A C 1
ATOM 890 O O . ARG A 1 110 ? 8.524 12.878 -20.963 1.00 53.91 110 ARG A O 1
ATOM 897 N N . SER A 1 111 ? 9.422 12.671 -18.894 1.00 52.91 111 SER A N 1
ATOM 898 C CA . SER A 1 111 ? 10.391 11.582 -19.065 1.00 52.91 111 SER A CA 1
ATOM 899 C C . SER A 1 111 ? 11.211 11.553 -20.357 1.00 52.91 111 SER A C 1
ATOM 901 O O . SER A 1 111 ? 10.731 11.120 -21.392 1.00 52.91 111 SER A O 1
ATOM 903 N N . PHE A 1 112 ? 12.506 11.828 -20.245 1.00 56.41 112 PHE A N 1
ATOM 904 C CA . PHE A 1 112 ? 13.507 11.220 -21.118 1.00 56.41 112 PHE A CA 1
ATOM 905 C C . PHE A 1 112 ? 14.695 10.894 -20.219 1.00 56.41 112 PHE A C 1
ATOM 907 O O . PHE A 1 112 ? 15.404 11.801 -19.797 1.00 56.41 112 PHE A O 1
ATOM 914 N N . SER A 1 113 ? 14.855 9.623 -19.842 1.00 56.34 113 SER A N 1
ATOM 915 C CA . SER A 1 113 ? 16.029 9.202 -19.075 1.00 56.34 113 SER A CA 1
ATOM 916 C C . SER A 1 113 ? 17.277 9.461 -19.914 1.00 56.34 113 SER A C 1
ATOM 918 O O . SER A 1 113 ? 17.391 8.944 -21.030 1.00 56.34 113 SER A O 1
ATOM 920 N N . SER A 1 114 ? 18.222 10.232 -19.376 1.00 65.38 114 SER A N 1
ATOM 921 C CA . SER A 1 114 ? 19.523 10.486 -20.005 1.00 65.38 114 SER A CA 1
ATOM 922 C C . SER A 1 114 ? 20.442 9.265 -19.958 1.00 65.38 114 SER A C 1
ATOM 924 O O . SER A 1 114 ? 21.611 9.376 -20.308 1.00 65.38 114 SER A O 1
ATOM 926 N N . ILE A 1 115 ? 19.943 8.087 -19.559 1.00 68.38 115 ILE A N 1
ATOM 927 C CA . ILE A 1 115 ? 20.737 6.857 -19.437 1.00 68.38 115 ILE A CA 1
ATOM 928 C C . ILE A 1 115 ? 21.494 6.517 -20.727 1.00 68.38 115 ILE A C 1
ATOM 930 O O . ILE A 1 115 ? 22.623 6.050 -20.670 1.00 68.38 115 ILE A O 1
ATOM 934 N N . HIS A 1 116 ? 20.928 6.856 -21.889 1.00 71.31 116 HIS A N 1
ATOM 935 C CA . HIS A 1 116 ? 21.567 6.687 -23.197 1.00 71.31 116 HIS A CA 1
ATOM 936 C C . HIS A 1 116 ? 22.768 7.626 -23.429 1.00 71.31 116 HIS A C 1
ATOM 938 O O . HIS A 1 116 ? 23.636 7.325 -24.248 1.00 71.31 116 HIS A O 1
ATOM 944 N N . LYS A 1 117 ? 22.836 8.758 -22.717 1.00 79.00 117 LYS A N 1
ATOM 945 C CA . LYS A 1 117 ? 23.970 9.697 -22.734 1.00 79.00 117 LYS A CA 1
ATOM 946 C C . LYS A 1 117 ? 25.097 9.269 -21.798 1.00 79.00 117 LYS A C 1
ATOM 948 O O . LYS A 1 117 ? 26.227 9.714 -21.967 1.00 79.00 117 LYS A O 1
ATOM 953 N N . CYS A 1 118 ? 24.801 8.414 -20.825 1.00 84.00 118 CYS A N 1
ATOM 954 C CA . CYS A 1 118 ? 25.780 7.916 -19.876 1.00 84.00 118 CYS A CA 1
ATOM 955 C C . CYS A 1 118 ? 26.555 6.746 -20.476 1.00 84.00 118 CYS A C 1
ATOM 957 O O . CYS A 1 118 ? 26.066 5.620 -20.488 1.00 84.00 118 CYS A O 1
ATOM 959 N N . ASP A 1 119 ? 27.793 6.985 -20.911 1.00 85.94 119 ASP A N 1
ATOM 960 C CA . ASP A 1 119 ? 28.671 5.923 -21.426 1.00 85.94 119 ASP A CA 1
ATOM 961 C C . ASP A 1 119 ? 28.871 4.791 -20.409 1.00 85.94 119 ASP A C 1
ATOM 963 O O . ASP A 1 119 ? 28.922 3.624 -20.780 1.00 85.94 119 ASP A O 1
ATOM 967 N N . SER A 1 120 ? 28.893 5.118 -19.114 1.00 84.69 120 SER A N 1
ATOM 968 C CA . SER A 1 120 ? 28.972 4.135 -18.023 1.00 84.69 120 SER A CA 1
ATOM 969 C C . SER A 1 120 ? 27.715 3.275 -17.860 1.00 84.69 120 SER A C 1
ATOM 971 O O . SER A 1 120 ? 27.769 2.284 -17.141 1.00 84.69 120 SER A O 1
ATOM 973 N N . CYS A 1 121 ? 26.599 3.664 -18.482 1.00 79.94 121 CYS A N 1
ATOM 974 C CA . CYS A 1 121 ? 25.341 2.918 -18.496 1.00 79.94 121 CYS A CA 1
ATOM 975 C C . CYS A 1 121 ? 25.066 2.235 -19.843 1.00 79.94 121 CYS A C 1
ATOM 977 O O . CYS A 1 121 ? 24.028 1.589 -19.996 1.00 79.94 121 CYS A O 1
ATOM 979 N N . LYS A 1 122 ? 25.946 2.405 -20.842 1.00 80.31 122 LYS A N 1
ATOM 980 C CA . LYS A 1 122 ? 25.779 1.760 -22.142 1.00 80.31 122 LYS A CA 1
ATOM 981 C C . LYS A 1 122 ? 26.045 0.272 -21.992 1.00 80.31 122 LYS A C 1
ATOM 983 O O . LYS A 1 122 ? 27.159 -0.143 -21.690 1.00 80.31 122 LYS A O 1
ATOM 988 N N . ILE A 1 123 ? 25.004 -0.506 -22.239 1.00 73.12 123 ILE A N 1
ATOM 989 C CA . ILE A 1 123 ? 25.096 -1.946 -22.427 1.00 73.12 123 ILE A CA 1
ATOM 990 C C . ILE A 1 123 ? 25.371 -2.135 -23.921 1.00 73.12 123 ILE A C 1
ATOM 992 O O . ILE A 1 123 ? 24.576 -1.667 -24.742 1.00 73.12 123 ILE A O 1
ATOM 996 N N . ASN A 1 124 ? 26.491 -2.756 -24.293 1.00 72.06 124 ASN A N 1
ATOM 997 C CA . ASN A 1 124 ? 26.822 -3.070 -25.685 1.00 72.06 124 ASN A CA 1
ATOM 998 C C . ASN A 1 124 ? 26.000 -4.275 -26.158 1.00 72.06 124 ASN A C 1
ATOM 1000 O O . ASN A 1 124 ? 26.531 -5.311 -26.552 1.00 72.06 124 ASN A O 1
ATOM 1004 N N . LEU A 1 125 ? 24.679 -4.124 -26.133 1.00 62.03 125 LEU A N 1
ATOM 1005 C CA . LEU A 1 125 ? 23.773 -5.067 -26.759 1.00 62.03 125 LEU A CA 1
ATOM 1006 C C . LEU A 1 125 ? 23.700 -4.758 -28.246 1.00 62.03 125 LEU A C 1
ATOM 1008 O O . LEU A 1 125 ? 23.335 -3.650 -28.645 1.00 62.03 125 LEU A O 1
ATOM 1012 N N . ASP A 1 126 ? 24.022 -5.756 -29.064 1.00 65.50 126 ASP A N 1
ATOM 1013 C CA . ASP A 1 126 ? 23.717 -5.725 -30.487 1.00 65.50 126 ASP A CA 1
ATOM 1014 C C . ASP A 1 126 ? 22.189 -5.797 -30.654 1.00 65.50 126 ASP A C 1
ATOM 1016 O O . ASP A 1 126 ? 21.603 -6.875 -30.744 1.00 65.50 126 ASP A O 1
ATOM 1020 N N . LEU A 1 127 ? 21.531 -4.631 -30.616 1.00 54.94 127 LEU A N 1
ATOM 1021 C CA . LEU A 1 127 ? 20.070 -4.468 -30.689 1.00 54.94 127 LEU A CA 1
ATOM 1022 C C . LEU A 1 127 ? 19.450 -5.046 -31.972 1.00 54.94 127 LEU A C 1
ATOM 1024 O O . LEU A 1 127 ? 18.235 -5.214 -32.028 1.00 54.94 127 LEU A O 1
ATOM 1028 N N . ASN A 1 128 ? 20.261 -5.364 -32.986 1.00 59.72 128 ASN A N 1
ATOM 1029 C CA . ASN A 1 128 ? 19.795 -6.027 -34.202 1.00 59.72 128 ASN A CA 1
ATOM 1030 C C . ASN A 1 128 ? 19.655 -7.546 -34.042 1.00 59.72 128 ASN A C 1
ATOM 1032 O O . ASN A 1 128 ? 19.008 -8.187 -34.872 1.00 59.72 128 ASN A O 1
ATOM 1036 N N . SER A 1 129 ? 20.228 -8.134 -32.990 1.00 54.28 129 SER A N 1
ATOM 1037 C CA . SER A 1 129 ? 19.911 -9.505 -32.615 1.00 54.28 129 SER A CA 1
ATOM 1038 C C . SER A 1 129 ? 18.573 -9.493 -31.880 1.00 54.28 129 SER A C 1
ATOM 1040 O O . SER A 1 129 ? 18.448 -8.994 -30.763 1.00 54.28 129 SER A O 1
ATOM 1042 N N . THR A 1 130 ? 17.522 -10.002 -32.525 1.00 54.34 130 THR A N 1
ATOM 1043 C CA . THR A 1 130 ? 16.299 -10.356 -31.806 1.00 54.34 130 THR A CA 1
ATOM 1044 C C . THR A 1 130 ? 16.704 -11.323 -30.701 1.00 54.34 130 THR A C 1
ATOM 1046 O O . THR A 1 130 ? 17.088 -12.453 -31.007 1.00 54.34 130 THR A O 1
ATOM 1049 N N . VAL A 1 131 ? 16.655 -10.856 -29.450 1.00 52.31 131 VAL A N 1
ATOM 1050 C CA . VAL A 1 131 ? 16.941 -11.643 -28.246 1.00 52.31 131 VAL A CA 1
ATOM 1051 C C . VAL A 1 131 ? 15.927 -12.780 -28.210 1.00 52.31 131 VAL A C 1
ATOM 1053 O O . VAL A 1 131 ? 14.798 -12.619 -27.754 1.00 52.31 131 VAL A O 1
ATOM 1056 N N . THR A 1 132 ? 16.293 -13.912 -28.795 1.00 56.62 132 THR A N 1
ATOM 1057 C CA . THR A 1 132 ? 15.404 -15.070 -28.967 1.00 56.62 132 THR A CA 1
ATOM 1058 C C . THR A 1 132 ? 15.766 -16.178 -27.996 1.00 56.62 132 THR A C 1
ATOM 1060 O O . THR A 1 132 ? 15.001 -17.128 -27.831 1.00 56.62 132 THR A O 1
ATOM 1063 N N . THR A 1 133 ? 16.911 -16.058 -27.318 1.00 66.50 133 THR A N 1
ATOM 1064 C CA . THR A 1 133 ? 17.415 -17.093 -26.421 1.00 66.50 133 THR A CA 1
ATOM 1065 C C . THR A 1 133 ? 17.683 -16.563 -25.014 1.00 66.50 133 THR A C 1
ATOM 1067 O O . THR A 1 133 ? 18.185 -15.456 -24.818 1.00 66.50 133 THR A O 1
ATOM 1070 N N . ASN A 1 134 ? 17.422 -17.403 -24.005 1.00 62.16 134 ASN A N 1
ATOM 1071 C CA . ASN A 1 134 ? 17.755 -17.122 -22.601 1.00 62.16 134 ASN A CA 1
ATOM 1072 C C . ASN A 1 134 ? 19.252 -16.808 -22.398 1.00 62.16 134 ASN A C 1
ATOM 1074 O O . ASN A 1 134 ? 19.630 -16.184 -21.410 1.00 62.16 134 ASN A O 1
ATOM 1078 N N . THR A 1 135 ? 20.120 -17.237 -23.318 1.00 68.19 135 THR A N 1
ATOM 1079 C CA . THR A 1 135 ? 21.566 -16.987 -23.287 1.00 68.19 135 THR A CA 1
ATOM 1080 C C . THR A 1 135 ? 21.910 -15.523 -23.578 1.00 68.19 135 T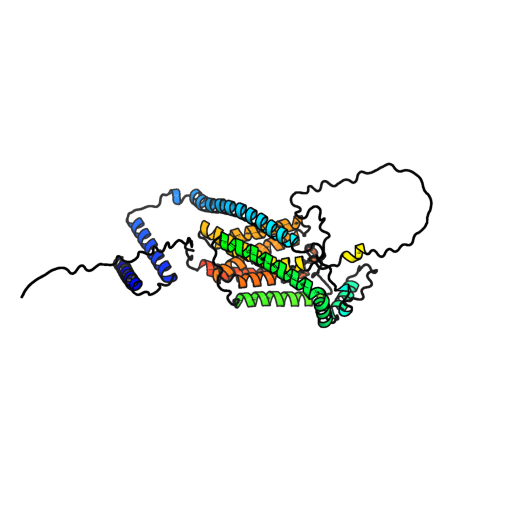HR A C 1
ATOM 1082 O O . THR A 1 135 ? 22.784 -14.957 -22.927 1.00 68.19 135 THR A O 1
ATOM 1085 N N . GLU A 1 136 ? 21.206 -14.882 -24.514 1.00 64.81 136 GLU A N 1
ATOM 1086 C CA . GLU A 1 136 ? 21.396 -13.464 -24.858 1.00 64.81 136 GLU A CA 1
ATOM 1087 C C . GLU A 1 136 ? 20.883 -12.553 -23.736 1.00 64.81 136 GLU A C 1
ATOM 1089 O O . GLU A 1 136 ? 21.572 -11.614 -23.337 1.00 64.81 136 GLU A O 1
ATOM 1094 N N . ALA A 1 137 ? 19.735 -12.894 -23.138 1.00 60.72 137 ALA A N 1
ATOM 1095 C CA . ALA A 1 137 ? 19.223 -12.219 -21.945 1.00 60.72 137 ALA A CA 1
ATOM 1096 C C . ALA A 1 137 ? 20.189 -12.345 -20.748 1.00 60.72 137 ALA A C 1
ATOM 1098 O O . ALA A 1 137 ? 20.387 -11.383 -20.004 1.00 60.72 137 ALA A O 1
ATOM 1099 N N . PHE A 1 138 ? 20.847 -13.499 -20.588 1.00 62.34 138 PHE A N 1
ATOM 1100 C CA . PHE A 1 138 ? 21.880 -13.680 -19.565 1.00 62.34 138 PHE A CA 1
ATOM 1101 C C . PHE A 1 138 ? 23.120 -12.833 -19.827 1.00 62.34 138 PHE A C 1
ATOM 1103 O O . PHE A 1 138 ? 23.668 -12.254 -18.895 1.00 62.34 138 PHE A O 1
ATOM 1110 N N . SER A 1 139 ? 23.571 -12.755 -21.082 1.00 68.81 139 SER A N 1
ATOM 1111 C CA . SER A 1 139 ? 24.722 -11.932 -21.460 1.00 68.81 139 SER A CA 1
ATOM 1112 C C . SER A 1 139 ? 24.444 -10.454 -21.198 1.00 68.81 139 SER A C 1
ATOM 1114 O O . SER A 1 139 ? 25.255 -9.796 -20.549 1.00 68.81 139 SER A O 1
ATOM 1116 N N . ALA A 1 140 ? 23.266 -9.969 -21.608 1.00 67.12 140 ALA A N 1
ATOM 1117 C CA . ALA A 1 140 ? 22.771 -8.632 -21.291 1.00 67.12 140 ALA A CA 1
ATOM 1118 C C . ALA A 1 140 ? 22.814 -8.369 -19.782 1.00 67.12 140 ALA A C 1
ATOM 1120 O O . ALA A 1 140 ? 23.360 -7.370 -19.326 1.00 67.12 140 ALA A O 1
ATOM 1121 N N . PHE A 1 141 ? 22.268 -9.294 -18.990 1.00 64.50 141 PHE A N 1
ATOM 1122 C CA . PHE A 1 141 ? 22.225 -9.158 -17.542 1.00 64.50 141 PHE A CA 1
ATOM 1123 C C . PHE A 1 141 ? 23.613 -9.196 -16.897 1.00 64.50 141 PHE A C 1
ATOM 1125 O O . PHE A 1 141 ? 23.894 -8.415 -15.994 1.00 64.50 141 PHE A O 1
ATOM 1132 N N . ASN A 1 142 ? 24.494 -10.093 -17.336 1.00 72.19 142 ASN A N 1
ATOM 1133 C CA . ASN A 1 142 ? 25.852 -10.172 -16.814 1.00 72.19 142 ASN A CA 1
ATOM 1134 C C . ASN A 1 142 ? 26.616 -8.877 -17.123 1.00 72.19 142 ASN A C 1
ATOM 1136 O O . ASN A 1 142 ? 27.364 -8.387 -16.283 1.00 72.19 142 ASN A O 1
ATOM 1140 N N . GLU A 1 143 ? 26.381 -8.270 -18.285 1.00 76.62 143 GLU A N 1
ATOM 1141 C CA . GLU A 1 143 ? 26.890 -6.937 -18.604 1.00 76.62 143 GLU A CA 1
ATOM 1142 C C . GLU A 1 143 ? 26.280 -5.861 -17.687 1.00 76.62 143 GLU A C 1
ATOM 1144 O O . GLU A 1 143 ? 27.017 -5.058 -17.121 1.00 76.62 143 GLU A O 1
ATOM 1149 N N . VAL A 1 144 ? 24.968 -5.910 -17.423 1.00 72.50 144 VAL A N 1
ATOM 1150 C CA . VAL A 1 144 ? 24.285 -5.034 -16.450 1.00 72.50 144 VAL A CA 1
ATOM 1151 C C . VAL A 1 144 ? 24.826 -5.196 -15.024 1.00 72.50 144 VAL A C 1
ATOM 1153 O O . VAL A 1 144 ? 24.979 -4.210 -14.312 1.00 72.50 144 VAL A O 1
ATOM 1156 N N . MET A 1 145 ? 25.145 -6.407 -14.568 1.00 72.19 145 MET A N 1
ATOM 1157 C CA . MET A 1 145 ? 25.681 -6.636 -13.219 1.00 72.19 145 MET A CA 1
ATOM 1158 C C . MET A 1 145 ? 27.150 -6.269 -13.081 1.00 72.19 145 MET A C 1
ATOM 1160 O O . MET A 1 145 ? 27.560 -5.825 -12.010 1.00 72.19 145 MET A O 1
ATOM 1164 N N . ASN A 1 146 ? 27.928 -6.449 -14.148 1.00 80.19 146 ASN A N 1
ATOM 1165 C CA . ASN A 1 146 ? 29.320 -6.014 -14.205 1.00 80.19 146 ASN A CA 1
ATOM 1166 C C . ASN A 1 146 ? 29.453 -4.520 -14.529 1.00 80.19 146 ASN A C 1
ATOM 1168 O O . ASN A 1 146 ? 30.563 -3.987 -14.494 1.00 80.19 146 ASN A O 1
ATOM 1172 N N . MET A 1 147 ? 28.342 -3.840 -14.821 1.00 80.38 147 MET A N 1
ATOM 1173 C CA . MET A 1 147 ? 28.298 -2.394 -14.947 1.00 80.38 147 MET A CA 1
ATOM 1174 C C . MET A 1 147 ? 28.809 -1.759 -13.655 1.00 80.38 147 MET A C 1
ATOM 1176 O O . MET A 1 147 ? 28.460 -2.176 -12.546 1.00 80.38 147 MET A O 1
ATOM 1180 N N . ASP A 1 148 ? 29.615 -0.707 -13.785 1.00 86.44 148 ASP A N 1
ATOM 1181 C CA . ASP A 1 148 ? 29.971 0.122 -12.641 1.00 86.44 148 ASP A CA 1
ATOM 1182 C C . ASP A 1 148 ? 28.733 0.919 -12.212 1.00 86.44 148 ASP A C 1
ATOM 1184 O O . ASP A 1 148 ? 28.537 2.072 -12.595 1.00 86.44 148 ASP A O 1
ATOM 1188 N N . TRP A 1 149 ? 27.870 0.278 -11.422 1.00 80.88 149 TRP A N 1
ATOM 1189 C CA . TRP A 1 149 ? 26.619 0.841 -10.925 1.00 80.88 149 TRP A CA 1
ATOM 1190 C C . TRP A 1 149 ? 26.824 2.159 -10.205 1.00 80.88 149 TRP A C 1
ATOM 1192 O O . TRP A 1 149 ? 25.965 3.031 -10.277 1.00 80.88 149 TRP A O 1
ATOM 1202 N N . LYS A 1 150 ? 27.962 2.336 -9.530 1.00 86.69 150 LYS A N 1
ATOM 1203 C CA . LYS A 1 150 ? 28.273 3.602 -8.881 1.00 86.69 150 LYS A CA 1
ATOM 1204 C C . LYS A 1 150 ? 28.462 4.694 -9.930 1.00 86.69 150 LYS A C 1
ATOM 1206 O O . LYS A 1 150 ? 27.847 5.749 -9.792 1.00 86.69 150 LYS A O 1
ATOM 1211 N N . SER A 1 151 ? 29.266 4.452 -10.964 1.00 88.62 151 SER A N 1
ATOM 1212 C CA . SER A 1 151 ? 29.479 5.417 -12.052 1.00 88.62 151 SER A CA 1
ATOM 1213 C C . SER A 1 151 ? 28.223 5.636 -12.894 1.00 88.62 151 SER A C 1
ATOM 1215 O O . SER A 1 151 ? 27.885 6.783 -13.177 1.00 88.62 151 SER A O 1
ATOM 1217 N N . CYS A 1 152 ? 27.472 4.579 -13.214 1.00 83.94 152 CYS A N 1
ATOM 1218 C CA . CYS A 1 152 ? 26.206 4.694 -13.931 1.00 83.94 152 CYS A CA 1
ATOM 1219 C C . CYS A 1 152 ? 25.168 5.487 -13.123 1.00 83.94 152 CYS A C 1
ATOM 1221 O O . CYS A 1 152 ? 24.644 6.479 -13.623 1.00 83.94 152 CYS A O 1
ATOM 1223 N N . LEU A 1 153 ? 24.927 5.144 -11.849 1.00 84.25 153 LEU A N 1
ATOM 1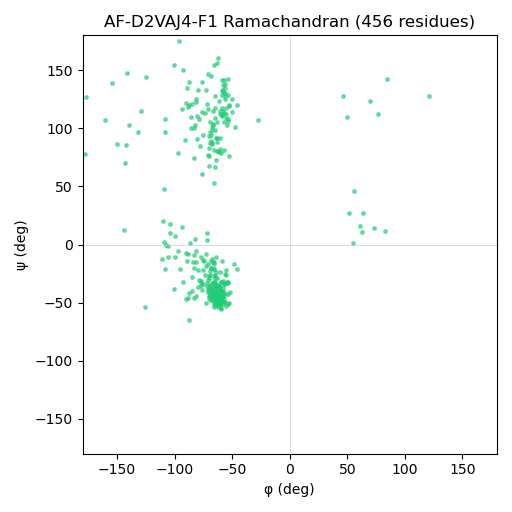224 C CA . LEU A 1 153 ? 24.020 5.914 -10.990 1.00 84.25 153 LEU A CA 1
ATOM 1225 C C . LEU A 1 153 ? 24.500 7.355 -10.833 1.00 84.25 153 LEU A C 1
ATOM 1227 O O . LEU A 1 153 ? 23.692 8.266 -10.946 1.00 84.25 153 LEU A O 1
ATOM 1231 N N . THR A 1 154 ? 25.797 7.584 -10.613 1.00 88.50 154 THR A N 1
ATOM 1232 C CA . THR A 1 154 ? 26.343 8.946 -10.496 1.00 88.50 154 THR A CA 1
ATOM 1233 C C . THR A 1 154 ? 26.103 9.745 -11.773 1.00 88.50 154 THR A C 1
ATOM 1235 O O . THR A 1 154 ? 25.707 10.900 -11.671 1.00 88.50 154 THR A O 1
ATOM 1238 N N . CYS A 1 155 ? 26.270 9.133 -12.950 1.00 88.69 155 CYS A N 1
ATOM 1239 C CA . CYS A 1 155 ? 25.988 9.768 -14.234 1.00 88.69 155 CYS A CA 1
ATOM 1240 C C . CYS A 1 155 ? 24.491 10.059 -14.427 1.00 88.69 155 CYS A C 1
ATOM 1242 O O . CYS A 1 155 ? 24.112 11.183 -14.750 1.00 88.69 155 CYS A O 1
ATOM 1244 N N . VAL A 1 156 ? 23.620 9.080 -14.162 1.00 84.50 156 VAL A N 1
ATOM 1245 C CA . VAL A 1 156 ? 22.163 9.266 -14.253 1.00 84.50 156 VAL A CA 1
ATOM 1246 C C . VAL A 1 156 ? 21.705 10.354 -13.288 1.00 84.50 156 VAL A C 1
ATOM 1248 O O . VAL A 1 156 ? 20.934 11.222 -13.673 1.00 84.50 156 VAL A O 1
ATOM 1251 N N . PHE A 1 157 ? 22.212 10.374 -12.054 1.00 85.38 157 PHE A N 1
ATOM 1252 C CA . PHE A 1 157 ? 21.921 11.454 -11.120 1.00 85.38 157 PHE A CA 1
ATOM 1253 C C . PHE A 1 157 ? 22.538 12.781 -11.573 1.00 85.38 157 PHE A C 1
ATOM 1255 O O . PHE A 1 157 ? 21.883 13.800 -11.428 1.00 85.38 157 PHE A O 1
ATOM 1262 N N . SER A 1 158 ? 23.738 12.837 -12.150 1.00 87.56 158 SER A N 1
ATOM 1263 C CA . SER A 1 158 ? 24.280 14.122 -12.615 1.00 87.56 158 SER A CA 1
ATOM 1264 C C . SER A 1 158 ? 23.475 14.718 -13.771 1.00 87.56 158 SER A C 1
ATOM 1266 O O . SER A 1 158 ? 23.288 15.931 -13.809 1.00 87.56 158 SER A O 1
ATOM 1268 N N . GLU A 1 159 ? 22.966 13.875 -14.670 1.00 85.31 159 GLU A N 1
ATOM 1269 C CA . GLU A 1 159 ? 22.181 14.304 -15.831 1.00 85.31 159 GLU A CA 1
ATOM 1270 C C . GLU A 1 159 ? 20.707 14.569 -15.472 1.00 85.31 159 GLU A C 1
ATOM 1272 O O . GLU A 1 159 ? 20.145 15.598 -15.850 1.00 85.31 159 GLU A O 1
ATOM 1277 N N . ASP A 1 160 ? 20.084 13.681 -14.688 1.00 83.25 160 ASP A N 1
ATOM 1278 C CA . ASP A 1 160 ? 18.641 13.687 -14.420 1.00 83.25 160 ASP A CA 1
ATOM 1279 C C . ASP A 1 160 ? 18.271 14.143 -12.990 1.00 83.25 160 ASP A C 1
ATOM 1281 O O . ASP A 1 160 ? 17.080 14.199 -12.676 1.00 83.25 160 ASP A O 1
ATOM 1285 N N . ALA A 1 161 ? 19.212 14.493 -12.094 1.00 85.19 161 ALA A N 1
ATOM 1286 C CA . ALA A 1 161 ? 18.877 14.820 -10.691 1.00 85.19 161 ALA A CA 1
ATOM 1287 C C . ALA A 1 161 ? 17.841 15.931 -10.572 1.00 85.19 161 ALA A C 1
ATOM 1289 O O . ALA A 1 161 ? 16.938 15.825 -9.747 1.00 85.19 161 ALA A O 1
ATOM 1290 N N . SER A 1 162 ? 17.951 16.991 -11.375 1.00 83.81 162 SER A N 1
ATOM 1291 C CA . SER A 1 162 ? 16.989 18.097 -11.333 1.00 83.81 162 SER A CA 1
ATOM 1292 C C . SER A 1 162 ? 15.575 17.622 -11.687 1.00 83.81 162 SER A C 1
ATOM 1294 O O . SER A 1 162 ? 14.620 17.987 -11.003 1.00 83.81 162 SER A O 1
ATOM 1296 N N . LEU A 1 163 ? 15.448 16.742 -12.685 1.00 81.25 163 LEU A N 1
ATOM 1297 C CA . LEU A 1 163 ? 14.183 16.154 -13.116 1.00 81.25 163 LEU A CA 1
ATOM 1298 C C . LEU A 1 163 ? 13.626 15.172 -12.078 1.00 81.25 163 LEU A C 1
ATOM 1300 O O . LEU A 1 163 ? 12.444 15.238 -11.745 1.00 81.25 163 LEU A O 1
ATOM 1304 N N . ILE A 1 164 ? 14.465 14.285 -11.537 1.00 82.38 164 ILE A N 1
ATOM 1305 C CA . ILE A 1 164 ? 14.087 13.344 -10.472 1.00 82.38 164 ILE A CA 1
ATOM 1306 C C . ILE A 1 164 ? 13.615 14.117 -9.237 1.00 82.38 164 ILE A C 1
ATOM 1308 O O . ILE A 1 164 ? 12.551 13.820 -8.698 1.00 82.38 164 ILE A O 1
ATOM 1312 N N . MET A 1 165 ? 14.358 15.147 -8.821 1.00 85.44 165 MET A N 1
ATOM 1313 C CA . MET A 1 165 ? 14.000 16.002 -7.689 1.00 85.44 165 MET A CA 1
ATOM 1314 C C . MET A 1 165 ? 12.706 16.775 -7.930 1.00 85.44 165 MET A C 1
ATOM 1316 O O . MET A 1 165 ? 11.885 16.873 -7.019 1.00 85.44 165 MET A O 1
ATOM 1320 N N . LEU A 1 166 ? 12.495 17.297 -9.140 1.00 84.44 166 LEU A N 1
ATOM 1321 C CA . LEU A 1 166 ? 11.263 17.994 -9.499 1.00 84.44 166 LEU A CA 1
ATOM 1322 C C . LEU A 1 166 ? 10.057 17.045 -9.486 1.00 84.44 166 LEU A C 1
ATOM 1324 O O . LEU A 1 166 ? 9.025 17.391 -8.917 1.00 84.44 166 LEU A O 1
ATOM 1328 N N . ASN A 1 167 ? 10.192 15.837 -10.042 1.00 80.62 167 ASN A N 1
ATOM 1329 C CA . ASN A 1 167 ? 9.146 14.810 -10.002 1.00 80.62 167 ASN A CA 1
ATOM 1330 C C . ASN A 1 167 ? 8.862 14.344 -8.570 1.00 80.62 167 ASN A C 1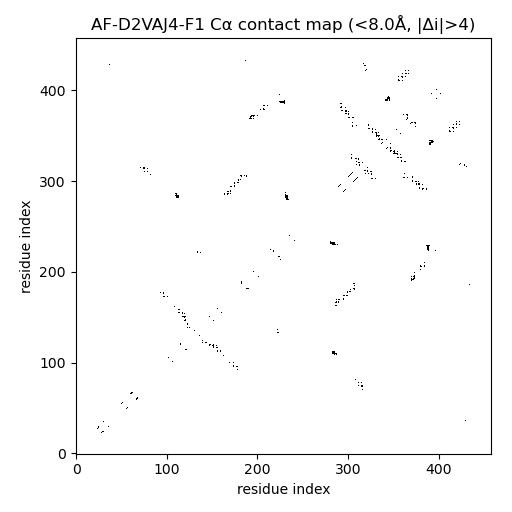
ATOM 1332 O O . ASN A 1 167 ? 7.705 14.169 -8.191 1.00 80.62 167 ASN A O 1
ATOM 1336 N N . PHE A 1 168 ? 9.896 14.194 -7.743 1.00 85.25 168 PHE A N 1
ATOM 1337 C CA . PHE A 1 168 ? 9.726 13.884 -6.329 1.00 85.25 168 PHE A CA 1
ATOM 1338 C C . PHE A 1 168 ? 8.980 15.000 -5.593 1.00 85.25 168 PHE A C 1
ATOM 1340 O O . PHE A 1 168 ? 8.018 14.725 -4.879 1.00 85.25 168 PHE A O 1
ATOM 1347 N N . LEU A 1 169 ? 9.371 16.261 -5.803 1.00 85.56 169 LEU A N 1
ATOM 1348 C CA . LEU A 1 169 ? 8.690 17.419 -5.227 1.00 85.56 169 LEU A CA 1
ATOM 1349 C C . LEU A 1 169 ? 7.229 17.487 -5.688 1.00 85.56 169 LEU A C 1
ATOM 1351 O O . LEU A 1 169 ? 6.345 17.702 -4.864 1.00 85.56 169 LEU A O 1
ATOM 1355 N N . TYR A 1 170 ? 6.970 17.246 -6.974 1.00 82.75 170 TYR A N 1
ATOM 1356 C CA . TYR A 1 170 ? 5.624 17.169 -7.535 1.00 82.75 170 TYR A CA 1
ATOM 1357 C C . TYR A 1 170 ? 4.776 16.127 -6.797 1.00 82.75 170 TYR A C 1
ATOM 1359 O O . TYR A 1 170 ? 3.692 16.445 -6.309 1.00 82.75 170 TYR A O 1
ATOM 1367 N N . VAL A 1 171 ? 5.277 14.892 -6.671 1.00 81.75 171 VAL A N 1
ATOM 1368 C CA . VAL A 1 171 ? 4.557 13.799 -5.998 1.00 81.75 171 VAL A CA 1
ATOM 1369 C C . VAL A 1 171 ? 4.372 14.100 -4.511 1.00 81.75 171 VAL A C 1
ATOM 1371 O O . VAL A 1 171 ? 3.307 13.816 -3.961 1.00 81.75 171 VAL A O 1
ATOM 1374 N N . ALA A 1 172 ? 5.361 14.712 -3.860 1.00 81.88 172 ALA A N 1
ATOM 1375 C CA . ALA A 1 172 ? 5.275 15.114 -2.462 1.00 81.88 172 ALA A CA 1
ATOM 1376 C C . ALA A 1 172 ? 4.200 16.190 -2.239 1.00 81.88 172 ALA A C 1
ATOM 1378 O O . ALA A 1 172 ? 3.387 16.049 -1.328 1.00 81.88 172 ALA A O 1
ATOM 1379 N N . VAL A 1 173 ? 4.149 17.224 -3.088 1.00 81.75 173 VAL A N 1
ATOM 1380 C CA . VAL A 1 173 ? 3.125 18.282 -3.032 1.00 81.75 173 VAL A CA 1
ATOM 1381 C C . VAL A 1 173 ? 1.739 17.710 -3.326 1.00 81.75 173 VAL A C 1
ATOM 1383 O O . VAL A 1 173 ? 0.817 17.948 -2.549 1.00 81.75 173 VAL A O 1
ATOM 1386 N N . TRP A 1 174 ? 1.596 16.905 -4.386 1.00 86.81 174 TRP A N 1
ATOM 1387 C CA . TRP A 1 174 ? 0.349 16.203 -4.719 1.00 86.81 174 TRP A CA 1
ATOM 1388 C C . TRP A 1 174 ? -0.165 15.383 -3.530 1.00 86.81 174 TRP A C 1
ATOM 1390 O O . TRP A 1 174 ? -1.312 15.552 -3.110 1.00 86.81 174 TRP A O 1
ATOM 1400 N N . SER A 1 175 ? 0.710 14.558 -2.945 1.00 81.81 175 SER A N 1
ATOM 1401 C CA . SER A 1 175 ? 0.374 13.733 -1.783 1.00 81.81 175 SER A CA 1
ATOM 1402 C C . SER A 1 175 ? -0.036 14.622 -0.613 1.00 81.81 175 SER A C 1
ATOM 1404 O O . SER A 1 175 ? -1.109 14.440 -0.054 1.00 81.81 175 SER A O 1
ATOM 1406 N N . PHE A 1 176 ? 0.761 15.638 -0.272 1.00 85.81 176 PHE A N 1
ATOM 1407 C CA . PHE A 1 176 ? 0.473 16.533 0.847 1.00 85.81 176 PHE A CA 1
ATOM 1408 C C . PHE A 1 176 ? -0.880 17.241 0.704 1.00 85.81 176 PHE A C 1
ATOM 1410 O O . PHE A 1 176 ? -1.639 17.275 1.669 1.00 85.81 176 PHE A O 1
ATOM 1417 N N . CYS A 1 177 ? -1.218 17.752 -0.483 1.00 81.50 177 CYS A N 1
ATOM 1418 C CA . CYS A 1 177 ? -2.497 18.415 -0.735 1.00 81.50 177 CYS A CA 1
ATOM 1419 C C . CYS A 1 177 ? -3.691 17.480 -0.515 1.00 81.50 177 CYS A C 1
ATOM 1421 O O . CYS A 1 177 ? -4.633 17.851 0.186 1.00 81.50 177 CYS A O 1
ATOM 1423 N N . ILE A 1 178 ? -3.642 16.264 -1.069 1.00 78.06 178 ILE A N 1
ATOM 1424 C CA . ILE A 1 178 ? -4.706 15.264 -0.891 1.00 78.06 178 ILE A CA 1
ATOM 1425 C C . ILE A 1 178 ? -4.832 14.893 0.588 1.00 78.06 178 ILE A C 1
ATOM 1427 O O . ILE A 1 178 ? -5.920 14.927 1.163 1.00 78.06 178 ILE A O 1
ATOM 1431 N N . CYS A 1 179 ? -3.707 14.593 1.227 1.00 84.00 179 CYS A N 1
ATOM 1432 C CA . CYS A 1 179 ? -3.653 14.186 2.621 1.00 84.00 179 CYS A CA 1
ATOM 1433 C C . CYS A 1 179 ? -4.170 15.277 3.563 1.00 84.00 179 CYS A C 1
ATOM 1435 O O . CYS A 1 179 ? -4.946 14.992 4.476 1.00 84.00 179 CYS A O 1
ATOM 1437 N N . TYR A 1 180 ? -3.784 16.531 3.327 1.00 85.38 180 TYR A N 1
ATOM 1438 C CA . TYR A 1 180 ? -4.258 17.683 4.086 1.00 85.38 180 TYR A CA 1
ATOM 1439 C C . TYR A 1 180 ? -5.767 17.884 3.920 1.00 85.38 180 TYR A C 1
ATOM 1441 O O . TYR A 1 180 ? -6.477 18.021 4.914 1.00 85.38 180 TYR A O 1
ATOM 1449 N N . TYR A 1 181 ? -6.271 17.828 2.684 1.00 84.31 181 TYR A N 1
ATOM 1450 C CA . TYR A 1 181 ? -7.697 17.975 2.404 1.00 84.31 181 TYR A CA 1
ATOM 1451 C C . TYR A 1 181 ? -8.537 16.934 3.151 1.00 84.31 181 TYR A C 1
ATOM 1453 O O . TYR A 1 181 ? -9.460 17.294 3.881 1.00 84.31 181 TYR A O 1
ATOM 1461 N N . PHE A 1 182 ? -8.187 15.651 3.036 1.00 81.00 182 PHE A N 1
ATOM 1462 C CA . PHE A 1 182 ? -8.958 14.578 3.662 1.00 81.00 182 PHE A CA 1
ATOM 1463 C C . PHE A 1 182 ? -8.839 14.571 5.189 1.00 81.00 182 PHE A C 1
ATOM 1465 O O . PHE A 1 182 ? -9.825 14.340 5.886 1.00 81.00 182 PHE A O 1
ATOM 1472 N N . THR A 1 183 ? -7.667 14.878 5.745 1.00 79.88 183 THR A N 1
ATOM 1473 C CA . THR A 1 183 ? -7.519 14.968 7.207 1.00 79.88 183 THR A CA 1
ATOM 1474 C C . THR A 1 183 ? -8.313 16.137 7.787 1.00 79.88 183 THR A C 1
ATOM 1476 O O . THR A 1 183 ? -9.023 15.948 8.773 1.00 79.88 183 THR A O 1
ATOM 1479 N N . TRP A 1 184 ? -8.291 17.308 7.140 1.00 86.25 184 TRP A N 1
ATOM 1480 C CA . TRP A 1 184 ? -9.123 18.454 7.515 1.00 86.25 184 TRP A CA 1
ATOM 1481 C C . TRP A 1 184 ? -10.621 18.144 7.393 1.00 86.25 184 TRP A C 1
ATOM 1483 O O . TRP A 1 184 ? -11.371 18.312 8.354 1.00 86.25 184 TRP A O 1
ATOM 1493 N N . ARG A 1 185 ? -11.055 17.625 6.238 1.00 78.69 185 ARG A N 1
ATOM 1494 C CA . ARG A 1 185 ? -12.468 17.377 5.911 1.00 78.69 185 ARG A CA 1
ATOM 1495 C C . ARG A 1 185 ? -13.151 16.392 6.858 1.00 78.69 185 ARG A C 1
ATOM 1497 O O . ARG A 1 185 ? -14.335 16.563 7.161 1.00 78.69 185 ARG A O 1
ATOM 1504 N N . TYR A 1 186 ? -12.419 15.369 7.297 1.00 77.44 186 TYR A N 1
ATOM 1505 C CA . TYR A 1 186 ? -12.917 14.321 8.190 1.00 77.44 186 TYR A CA 1
ATOM 1506 C C . TYR A 1 186 ? -12.518 14.552 9.659 1.00 77.44 186 TYR A C 1
ATOM 1508 O O . TYR A 1 186 ? -12.790 13.702 10.507 1.00 77.44 186 TYR A O 1
ATOM 1516 N N . GLY A 1 187 ? -11.914 15.707 9.974 1.00 76.56 187 GLY A N 1
ATOM 1517 C CA . GLY A 1 187 ? -11.551 16.102 11.336 1.00 76.56 187 GLY A CA 1
ATOM 1518 C C . GLY A 1 187 ? -10.507 15.191 11.984 1.00 76.56 187 GLY A C 1
ATOM 1519 O O . GLY A 1 187 ? -10.483 15.048 13.207 1.00 76.56 187 GLY A O 1
ATOM 1520 N N . VAL A 1 188 ? -9.661 14.538 11.184 1.00 76.75 188 VAL A N 1
ATOM 1521 C CA . VAL A 1 188 ? -8.693 13.572 11.698 1.00 76.75 188 VAL A CA 1
ATOM 1522 C C . VAL A 1 188 ? -7.402 14.277 12.088 1.00 76.75 188 VAL A C 1
ATOM 1524 O O . VAL A 1 188 ? -6.707 14.860 11.256 1.00 76.75 188 VAL A O 1
ATOM 1527 N N . LYS A 1 189 ? -7.050 14.196 13.373 1.00 78.06 189 LYS A N 1
ATOM 1528 C CA . LYS A 1 189 ? -5.767 14.691 13.876 1.00 78.06 189 LYS A CA 1
ATOM 1529 C C . LYS A 1 189 ? -4.669 13.702 13.493 1.00 78.06 189 LYS A C 1
ATOM 1531 O O . LYS A 1 189 ? -4.641 12.579 13.992 1.00 78.06 189 LYS A O 1
ATOM 1536 N N . LEU A 1 190 ? -3.748 14.120 12.627 1.00 78.69 190 LEU A N 1
ATOM 1537 C CA . LEU A 1 190 ? -2.541 13.344 12.358 1.00 78.69 190 LEU A CA 1
ATOM 1538 C C . LEU A 1 190 ? -1.692 13.284 13.634 1.00 78.69 190 LEU A C 1
ATOM 1540 O O . LEU A 1 190 ? -1.246 14.308 14.152 1.00 78.69 190 LEU A O 1
ATOM 1544 N N . GLY A 1 191 ? -1.494 12.075 14.158 1.00 76.81 191 GLY A N 1
ATOM 1545 C CA . GLY A 1 191 ? -0.611 11.842 15.294 1.00 76.81 191 GLY A CA 1
ATOM 1546 C C . GLY A 1 191 ? 0.840 12.214 14.976 1.00 76.81 191 GLY A C 1
ATOM 1547 O O . GLY A 1 191 ? 1.251 12.286 13.816 1.00 76.81 191 GLY A O 1
ATOM 1548 N N . LYS A 1 192 ? 1.647 12.426 16.022 1.00 82.94 192 LYS A N 1
ATOM 1549 C CA . LYS A 1 192 ? 3.096 12.626 15.862 1.00 82.94 192 LYS A CA 1
ATOM 1550 C C . LYS A 1 192 ? 3.707 11.410 15.158 1.00 82.94 192 LYS A C 1
ATOM 1552 O O . LYS A 1 192 ? 3.397 10.275 15.517 1.00 82.94 192 LYS A O 1
ATOM 1557 N N . ILE A 1 193 ? 4.614 11.649 14.210 1.00 84.44 193 ILE A N 1
ATOM 1558 C CA . ILE A 1 193 ? 5.388 10.585 13.559 1.00 84.44 193 ILE A CA 1
ATOM 1559 C C . ILE A 1 193 ? 6.199 9.858 14.638 1.00 84.44 193 ILE A C 1
ATOM 1561 O O . ILE A 1 193 ? 7.069 10.447 15.283 1.00 84.44 193 ILE A O 1
ATOM 1565 N N . ARG A 1 194 ? 5.893 8.578 14.859 1.00 91.00 194 ARG A N 1
ATOM 1566 C CA . ARG A 1 194 ? 6.610 7.708 15.800 1.00 91.00 194 ARG A CA 1
ATOM 1567 C C . ARG A 1 194 ? 7.585 6.820 15.032 1.00 91.00 194 ARG A C 1
ATOM 1569 O O . ARG A 1 194 ? 7.376 6.518 13.857 1.00 91.00 194 ARG A O 1
ATOM 1576 N N . LYS A 1 195 ? 8.647 6.370 15.706 1.00 92.00 195 LYS A N 1
ATOM 1577 C CA . LYS A 1 195 ? 9.571 5.378 15.136 1.00 92.00 195 LYS A CA 1
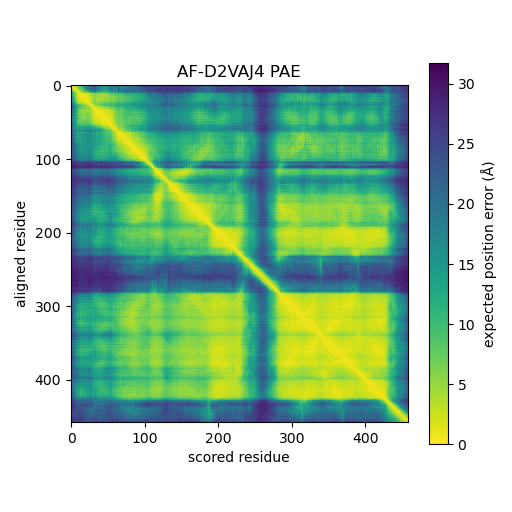ATOM 1578 C C . LYS A 1 195 ? 8.800 4.091 14.783 1.00 92.00 195 LYS A C 1
ATOM 1580 O O . LYS A 1 195 ? 7.909 3.721 15.553 1.00 92.00 195 LYS A O 1
ATOM 1585 N N . PRO A 1 196 ? 9.119 3.417 13.662 1.00 92.25 196 PRO A N 1
ATOM 1586 C CA . PRO A 1 196 ? 8.490 2.148 13.312 1.00 92.25 196 PRO A CA 1
ATOM 1587 C C . PRO A 1 196 ? 8.680 1.106 14.415 1.00 92.25 196 PRO A C 1
ATOM 1589 O O . PRO A 1 196 ? 9.744 1.029 15.033 1.00 92.25 196 PRO A O 1
ATOM 1592 N N . SER A 1 197 ? 7.657 0.293 14.660 1.00 94.06 197 SER A N 1
ATOM 1593 C CA . SER A 1 197 ? 7.755 -0.826 15.593 1.00 94.06 197 SER A CA 1
ATOM 1594 C C . SER A 1 197 ? 8.780 -1.875 15.137 1.00 94.06 197 SER A C 1
ATOM 1596 O O . SER A 1 197 ? 9.026 -2.053 13.943 1.00 94.06 197 SER A O 1
ATOM 1598 N N . ALA A 1 198 ? 9.320 -2.652 16.082 1.00 93.88 198 ALA A N 1
ATOM 1599 C CA . ALA A 1 198 ? 10.210 -3.773 15.764 1.00 93.88 198 ALA A CA 1
ATOM 1600 C C . ALA A 1 198 ? 9.554 -4.796 14.815 1.00 93.88 198 ALA A C 1
ATOM 1602 O O . ALA A 1 198 ? 10.226 -5.342 13.945 1.00 93.88 198 ALA A O 1
ATOM 1603 N N . LYS A 1 199 ? 8.232 -5.009 14.935 1.00 92.56 199 LYS A N 1
ATOM 1604 C CA . LYS A 1 199 ? 7.472 -5.869 14.016 1.00 92.56 199 LYS A CA 1
ATOM 1605 C C . LYS A 1 199 ? 7.492 -5.324 12.588 1.00 92.56 199 LYS A C 1
ATOM 1607 O O . LYS A 1 199 ? 7.717 -6.091 11.662 1.00 92.56 199 LYS A O 1
ATOM 1612 N N . ALA A 1 200 ? 7.283 -4.021 12.401 1.00 93.00 200 ALA A N 1
ATOM 1613 C CA . ALA A 1 200 ? 7.330 -3.421 11.071 1.00 93.00 200 ALA A CA 1
ATOM 1614 C C . ALA A 1 200 ? 8.734 -3.481 10.466 1.00 93.00 200 ALA A C 1
ATOM 1616 O O . ALA A 1 200 ? 8.878 -3.852 9.306 1.00 93.00 200 ALA A O 1
ATOM 1617 N N . ILE A 1 201 ? 9.768 -3.198 11.264 1.00 94.38 201 ILE A N 1
ATOM 1618 C CA . ILE A 1 201 ? 11.164 -3.332 10.829 1.00 94.38 201 ILE A CA 1
ATOM 1619 C C . ILE A 1 201 ? 11.451 -4.775 10.397 1.00 94.38 201 ILE A C 1
ATOM 1621 O O . ILE A 1 201 ? 12.020 -4.982 9.331 1.00 94.38 201 ILE A O 1
ATOM 1625 N N . LEU A 1 202 ? 11.005 -5.771 11.170 1.00 95.19 202 LEU A N 1
ATOM 1626 C CA . LEU A 1 202 ? 11.149 -7.185 10.819 1.00 95.19 202 LEU A CA 1
ATOM 1627 C C . LEU A 1 202 ? 10.467 -7.522 9.485 1.00 95.19 202 LEU A C 1
ATOM 1629 O O . LEU A 1 202 ? 11.067 -8.202 8.656 1.00 95.19 202 LEU A O 1
ATOM 1633 N N . VAL A 1 203 ? 9.240 -7.041 9.258 1.00 94.25 203 VAL A N 1
ATOM 1634 C CA . VAL A 1 203 ? 8.520 -7.255 7.991 1.00 94.25 203 VAL A CA 1
ATOM 1635 C C . VAL A 1 203 ? 9.274 -6.609 6.826 1.00 94.25 203 VAL A C 1
ATOM 1637 O O . VAL A 1 203 ? 9.505 -7.275 5.824 1.00 94.25 203 VAL A O 1
ATOM 1640 N N . ILE A 1 204 ? 9.730 -5.360 6.968 1.00 94.31 204 ILE A N 1
ATOM 1641 C CA . ILE A 1 204 ? 10.509 -4.661 5.932 1.00 94.31 204 ILE A CA 1
ATOM 1642 C C . ILE A 1 204 ? 11.804 -5.420 5.618 1.00 94.31 204 ILE A C 1
ATOM 1644 O O . ILE A 1 204 ? 12.109 -5.660 4.453 1.00 94.31 204 ILE A O 1
ATOM 1648 N N . LEU A 1 205 ? 12.543 -5.851 6.643 1.00 94.88 205 LEU A N 1
ATOM 1649 C CA . LEU A 1 205 ? 13.753 -6.654 6.462 1.00 94.88 205 LEU A CA 1
ATOM 1650 C C . LEU A 1 205 ? 13.454 -7.981 5.760 1.00 94.88 205 LEU A C 1
ATOM 1652 O O . LEU A 1 205 ? 14.219 -8.392 4.896 1.00 94.88 205 LEU A O 1
ATOM 1656 N N . THR A 1 206 ? 12.332 -8.624 6.087 1.00 93.88 206 THR A N 1
ATOM 1657 C CA . THR A 1 206 ? 11.901 -9.870 5.438 1.00 93.88 206 THR A CA 1
ATOM 1658 C C . THR A 1 206 ? 11.603 -9.651 3.953 1.00 93.88 206 THR A C 1
ATOM 1660 O O . THR A 1 206 ? 12.048 -10.452 3.136 1.00 93.88 206 THR A O 1
ATOM 1663 N N . ILE A 1 207 ? 10.934 -8.549 3.585 1.00 93.19 207 ILE A N 1
ATOM 1664 C CA . ILE A 1 207 ? 10.700 -8.170 2.179 1.00 93.19 207 ILE A CA 1
ATOM 1665 C C . ILE A 1 207 ? 12.035 -7.963 1.454 1.00 93.19 207 ILE A C 1
ATOM 1667 O O . ILE A 1 207 ? 12.244 -8.526 0.383 1.00 93.19 207 ILE A O 1
ATOM 1671 N N . ILE A 1 208 ? 12.956 -7.194 2.048 1.00 92.38 208 ILE A N 1
ATOM 1672 C CA . ILE A 1 208 ? 14.269 -6.902 1.450 1.00 92.38 208 ILE A CA 1
ATOM 1673 C C . ILE A 1 208 ? 15.070 -8.192 1.246 1.00 92.38 208 ILE A C 1
ATOM 1675 O O . ILE A 1 208 ? 15.582 -8.431 0.156 1.00 92.38 208 ILE A O 1
ATOM 1679 N N . ILE A 1 209 ? 15.157 -9.044 2.272 1.00 92.31 209 ILE A N 1
ATOM 1680 C CA . ILE A 1 209 ? 15.863 -10.329 2.190 1.00 92.31 209 ILE A CA 1
ATOM 1681 C C . ILE A 1 209 ? 15.209 -11.224 1.135 1.00 92.31 209 ILE A C 1
ATOM 1683 O O . ILE A 1 209 ? 15.915 -11.798 0.313 1.00 92.31 209 ILE A O 1
ATOM 1687 N N . GLY A 1 210 ? 13.876 -11.317 1.119 1.00 90.19 210 GLY A N 1
ATOM 1688 C CA . GLY A 1 210 ? 13.134 -12.091 0.125 1.00 90.19 210 GLY A CA 1
ATOM 1689 C C . GLY A 1 210 ? 13.413 -11.626 -1.304 1.00 90.19 210 GLY A C 1
ATOM 1690 O O . GLY A 1 210 ? 13.691 -12.456 -2.166 1.00 90.19 210 GLY A O 1
ATOM 1691 N N . MET A 1 211 ? 13.429 -10.311 -1.540 1.00 90.25 211 MET A N 1
ATOM 1692 C CA . MET A 1 211 ? 13.768 -9.725 -2.839 1.00 90.25 211 MET A CA 1
ATOM 1693 C C . MET A 1 211 ? 15.208 -10.055 -3.249 1.00 90.25 211 MET A C 1
ATOM 1695 O O . MET A 1 211 ? 15.434 -10.508 -4.367 1.00 90.25 211 MET A O 1
ATOM 1699 N N . VAL A 1 212 ? 16.180 -9.894 -2.344 1.00 88.88 212 VAL A N 1
ATOM 1700 C CA . VAL A 1 212 ? 17.592 -10.227 -2.607 1.00 88.88 212 VAL A CA 1
ATOM 1701 C C . VAL A 1 212 ? 17.763 -11.713 -2.923 1.00 88.88 212 VAL A C 1
ATOM 1703 O O . VAL A 1 212 ? 18.455 -12.060 -3.878 1.00 88.88 212 VAL A O 1
ATOM 1706 N N . LEU A 1 213 ? 17.116 -12.595 -2.155 1.00 90.00 213 LEU A N 1
ATOM 1707 C CA . LEU A 1 213 ? 17.150 -14.037 -2.393 1.00 90.00 213 LEU A CA 1
ATOM 1708 C C . LEU A 1 213 ? 16.501 -14.408 -3.725 1.00 90.00 213 LEU A C 1
ATOM 1710 O O . LEU A 1 213 ? 17.018 -15.286 -4.412 1.00 90.00 213 LEU A O 1
ATOM 1714 N N . LEU A 1 214 ? 15.406 -13.743 -4.106 1.00 87.50 214 LEU A N 1
ATOM 1715 C CA . LEU A 1 214 ? 14.747 -13.991 -5.383 1.00 87.50 214 LEU A CA 1
ATOM 1716 C C . LEU A 1 214 ? 15.627 -13.550 -6.554 1.00 87.50 214 LEU A C 1
ATOM 1718 O O . LEU A 1 214 ? 15.846 -14.348 -7.458 1.00 87.50 214 LEU A O 1
ATOM 1722 N N . VAL A 1 215 ? 16.205 -12.345 -6.499 1.00 86.19 215 VAL A N 1
ATOM 1723 C CA . VAL A 1 215 ? 17.165 -11.861 -7.509 1.00 86.19 215 VAL A CA 1
ATOM 1724 C C . VAL A 1 215 ? 18.358 -12.810 -7.619 1.00 86.19 215 VAL A C 1
ATOM 1726 O O . VAL A 1 215 ? 18.761 -13.181 -8.719 1.00 86.19 215 VAL A O 1
ATOM 1729 N N . TRP A 1 216 ? 18.911 -13.248 -6.485 1.00 87.50 216 TRP A N 1
ATOM 1730 C CA . TRP A 1 216 ? 20.016 -14.203 -6.469 1.00 87.50 216 TRP A CA 1
ATOM 1731 C C . TRP A 1 216 ? 19.622 -15.556 -7.077 1.00 87.50 216 TRP A C 1
ATOM 1733 O O . TRP A 1 216 ? 20.368 -16.101 -7.887 1.00 87.50 216 TRP A O 1
ATOM 1743 N N . TYR A 1 217 ? 18.441 -16.083 -6.745 1.00 87.56 217 TYR A N 1
ATOM 1744 C CA . TYR A 1 217 ? 17.922 -17.326 -7.318 1.00 87.56 217 TYR A CA 1
ATOM 1745 C C . TYR A 1 217 ? 17.713 -17.214 -8.834 1.00 87.56 217 TYR A C 1
ATOM 1747 O O . TYR A 1 217 ? 18.137 -18.096 -9.579 1.00 87.56 217 TYR A O 1
ATOM 1755 N N . GLN A 1 218 ? 17.112 -16.123 -9.305 1.00 85.12 218 GLN A N 1
ATOM 1756 C CA . GLN A 1 218 ? 16.914 -15.847 -10.731 1.00 85.12 218 GLN A CA 1
ATOM 1757 C C . GLN A 1 218 ? 18.242 -15.769 -11.479 1.00 85.12 218 GLN A C 1
ATOM 1759 O O . GLN A 1 218 ? 18.389 -16.367 -12.543 1.00 85.12 218 GLN A O 1
ATOM 1764 N N . TYR A 1 219 ? 19.232 -15.114 -10.872 1.00 82.88 219 TYR A N 1
ATOM 1765 C CA . TYR A 1 219 ? 20.583 -15.046 -11.406 1.00 82.88 219 TYR A CA 1
ATOM 1766 C C . TYR A 1 219 ? 21.234 -16.428 -11.537 1.00 82.88 219 TYR A C 1
ATOM 1768 O O . TYR A 1 219 ? 21.771 -16.748 -12.592 1.00 82.88 219 TYR A O 1
ATOM 1776 N N . GLN A 1 220 ? 21.162 -17.265 -10.497 1.00 86.94 220 GLN A N 1
ATOM 1777 C CA . GLN A 1 220 ? 21.774 -18.600 -10.517 1.00 86.94 220 GLN A CA 1
ATOM 1778 C C . GLN A 1 220 ? 21.139 -19.541 -11.549 1.00 86.94 220 GLN A C 1
ATOM 1780 O O . GLN A 1 220 ? 21.833 -20.389 -12.101 1.00 86.94 220 GLN A O 1
ATOM 1785 N N . ASN A 1 221 ? 19.837 -19.400 -11.812 1.00 83.94 221 ASN A N 1
ATOM 1786 C CA . ASN A 1 221 ? 19.111 -20.279 -12.733 1.00 83.94 221 ASN A CA 1
ATOM 1787 C C . ASN A 1 221 ? 18.972 -19.703 -14.149 1.00 83.94 221 ASN A C 1
ATOM 1789 O O . ASN A 1 221 ? 18.492 -20.406 -15.032 1.00 83.94 221 ASN A O 1
ATOM 1793 N N . ASN A 1 222 ? 19.409 -18.460 -14.378 1.00 80.81 222 ASN A N 1
ATOM 1794 C CA . ASN A 1 222 ? 19.183 -17.720 -15.619 1.00 80.81 222 ASN A CA 1
ATOM 1795 C C . ASN A 1 222 ? 17.689 -17.607 -15.996 1.00 80.81 222 ASN A C 1
ATOM 1797 O O . ASN A 1 222 ? 17.281 -17.854 -17.130 1.00 80.81 222 ASN A O 1
ATOM 1801 N N . GLU A 1 223 ? 16.858 -17.256 -15.015 1.00 80.50 223 GLU A N 1
ATOM 1802 C CA . GLU A 1 223 ? 15.407 -17.149 -15.182 1.00 80.50 223 GLU A CA 1
ATOM 1803 C C . GLU A 1 223 ? 14.913 -15.825 -14.609 1.00 80.50 223 GLU A C 1
ATOM 1805 O O . GLU A 1 223 ? 14.703 -15.685 -13.404 1.00 80.50 223 GLU A O 1
ATOM 1810 N N . TRP A 1 224 ? 14.744 -14.830 -15.476 1.00 76.75 224 TRP A N 1
ATOM 1811 C CA . TRP A 1 224 ? 14.356 -13.481 -15.080 1.00 76.75 224 TRP A CA 1
ATOM 1812 C C . TRP A 1 224 ? 12.848 -13.299 -15.144 1.00 76.75 224 TRP A C 1
ATOM 1814 O O . TRP A 1 224 ? 12.251 -13.333 -16.214 1.00 76.75 224 TRP A O 1
ATOM 1824 N N . ILE A 1 225 ? 12.246 -13.050 -13.984 1.00 80.56 225 ILE A N 1
ATOM 1825 C CA . ILE A 1 225 ? 10.877 -12.531 -13.891 1.00 80.56 225 ILE A CA 1
ATOM 1826 C C . ILE A 1 225 ? 10.897 -11.036 -13.626 1.00 80.56 225 ILE A C 1
ATOM 1828 O O . ILE A 1 225 ? 10.058 -10.325 -14.165 1.00 80.56 225 ILE A O 1
ATOM 1832 N N . TYR A 1 226 ? 11.830 -10.537 -12.808 1.00 80.50 226 TYR A N 1
ATOM 1833 C CA . TYR A 1 226 ? 11.863 -9.109 -12.526 1.00 80.50 226 TYR A CA 1
ATOM 1834 C C . TYR A 1 226 ? 12.176 -8.316 -13.792 1.00 80.50 226 TYR A C 1
ATOM 1836 O O . TYR A 1 226 ? 13.153 -8.586 -14.486 1.00 80.50 226 TYR A O 1
ATOM 1844 N N . SER A 1 227 ? 11.331 -7.331 -14.077 1.00 77.31 227 SER A N 1
ATOM 1845 C CA . SER A 1 227 ? 11.391 -6.527 -15.285 1.00 77.31 227 SER A CA 1
ATOM 1846 C C . SER A 1 227 ? 11.071 -5.069 -14.988 1.00 77.31 227 SER A C 1
ATOM 1848 O O . SER A 1 227 ? 10.234 -4.741 -14.147 1.00 77.31 227 SER A O 1
ATOM 1850 N N . MET A 1 228 ? 11.710 -4.179 -15.746 1.00 71.81 228 MET A N 1
ATOM 1851 C CA . MET A 1 228 ? 11.379 -2.753 -15.783 1.00 71.81 228 MET A CA 1
ATOM 1852 C C . MET A 1 228 ? 10.202 -2.454 -16.724 1.00 71.81 228 MET A C 1
ATOM 1854 O O . MET A 1 228 ? 9.849 -1.290 -16.907 1.00 71.81 228 MET A O 1
ATOM 1858 N N . SER A 1 229 ? 9.570 -3.478 -17.313 1.00 71.75 229 SER A N 1
ATOM 1859 C CA . SER A 1 229 ? 8.466 -3.330 -18.272 1.00 71.75 229 SER A CA 1
ATOM 1860 C C . SER A 1 229 ? 7.322 -2.466 -17.738 1.00 71.75 229 SER A C 1
ATOM 1862 O O . SER A 1 229 ? 6.738 -1.693 -18.491 1.00 71.75 229 SER A O 1
ATOM 1864 N N . ASN A 1 230 ? 7.052 -2.491 -16.432 1.00 70.38 230 ASN A N 1
ATOM 1865 C CA . ASN A 1 230 ? 6.004 -1.669 -15.814 1.00 70.38 230 ASN A CA 1
ATOM 1866 C C . ASN A 1 230 ? 6.290 -0.149 -15.878 1.00 70.38 230 ASN A C 1
ATOM 1868 O O . ASN A 1 230 ? 5.363 0.674 -15.785 1.00 70.38 230 ASN A O 1
ATOM 1872 N N . PHE A 1 231 ? 7.561 0.222 -16.062 1.00 66.00 231 PHE A N 1
ATOM 1873 C CA . PHE A 1 231 ? 8.042 1.598 -16.192 1.00 66.00 231 PHE A CA 1
ATOM 1874 C C . PHE A 1 231 ? 8.289 2.037 -17.626 1.00 66.00 231 PHE A C 1
ATOM 1876 O O . PHE A 1 231 ? 8.488 3.234 -17.843 1.00 66.00 231 PHE A O 1
ATOM 1883 N N . THR A 1 232 ? 8.272 1.103 -18.582 1.00 64.94 232 THR A N 1
ATOM 1884 C CA . THR A 1 232 ? 8.310 1.482 -19.992 1.00 64.94 232 THR A CA 1
ATOM 1885 C C . THR A 1 232 ? 7.107 2.371 -20.262 1.00 64.94 232 THR A C 1
ATOM 1887 O O . THR A 1 232 ? 5.979 2.077 -19.837 1.00 64.94 232 THR A O 1
ATOM 1890 N N . ALA A 1 233 ? 7.365 3.525 -20.870 1.00 51.41 233 ALA A N 1
ATOM 1891 C CA . ALA A 1 233 ? 6.321 4.433 -21.292 1.00 51.41 233 ALA A CA 1
ATOM 1892 C C . ALA A 1 233 ? 5.478 3.718 -22.353 1.00 51.41 233 ALA A C 1
ATOM 1894 O O . ALA A 1 233 ? 5.735 3.814 -23.549 1.00 51.41 233 ALA A O 1
ATOM 1895 N N . ILE A 1 234 ? 4.451 2.982 -21.917 1.00 50.69 234 ILE A N 1
ATOM 1896 C CA . ILE A 1 234 ? 3.350 2.616 -22.798 1.00 50.69 234 ILE A CA 1
ATOM 1897 C C . ILE A 1 234 ? 2.904 3.954 -23.377 1.00 50.69 234 ILE A C 1
ATOM 1899 O O . ILE A 1 234 ? 2.539 4.846 -22.599 1.00 50.69 234 ILE A O 1
ATOM 1903 N N . LYS A 1 235 ? 2.983 4.117 -24.706 1.00 51.16 235 LYS A N 1
ATOM 1904 C CA . LYS A 1 235 ? 2.293 5.189 -25.430 1.00 51.16 235 LYS A CA 1
ATOM 1905 C C . LYS A 1 235 ? 0.813 5.018 -25.100 1.00 51.16 235 LYS A C 1
ATOM 1907 O O . LYS A 1 235 ? 0.073 4.373 -25.830 1.00 51.16 235 LYS A O 1
ATOM 1912 N N . ARG A 1 236 ? 0.391 5.513 -23.932 1.00 49.50 236 ARG A N 1
ATOM 1913 C CA . ARG A 1 236 ? -1.013 5.647 -23.588 1.00 49.50 236 ARG A CA 1
ATOM 1914 C C . ARG A 1 236 ? -1.543 6.542 -24.672 1.00 49.50 236 ARG A C 1
ATOM 1916 O O . ARG A 1 236 ? -1.058 7.668 -24.803 1.00 49.50 236 ARG A O 1
ATOM 1923 N N . ASP A 1 237 ? -2.468 6.008 -25.452 1.00 47.75 237 ASP A N 1
ATOM 1924 C CA . ASP A 1 237 ? -3.157 6.783 -26.456 1.00 47.75 237 ASP A CA 1
ATOM 1925 C C . ASP A 1 237 ? -3.739 8.002 -25.736 1.00 47.75 237 ASP A C 1
ATOM 1927 O O . ASP A 1 237 ? -4.631 7.903 -24.886 1.00 47.75 237 ASP A O 1
ATOM 1931 N N . THR A 1 238 ? -3.126 9.164 -25.960 1.00 47.47 238 THR A N 1
ATOM 1932 C CA . THR A 1 238 ? -3.409 10.393 -25.206 1.00 47.47 238 THR A CA 1
ATOM 1933 C C . THR A 1 238 ? -4.842 10.860 -25.427 1.00 47.47 238 THR A C 1
ATOM 1935 O O . THR A 1 238 ? -5.333 11.716 -24.693 1.00 47.47 238 THR A O 1
ATOM 1938 N N . LYS A 1 239 ? -5.525 10.255 -26.403 1.00 48.53 239 LYS A N 1
ATOM 1939 C CA . LYS A 1 239 ? -6.935 10.434 -26.711 1.00 48.53 239 LYS A CA 1
ATOM 1940 C C . LYS A 1 239 ? -7.875 9.866 -25.645 1.00 48.53 239 LYS A C 1
ATOM 1942 O O . LYS A 1 239 ? -9.012 10.321 -25.588 1.00 48.53 239 LYS A O 1
ATOM 1947 N N . ASN A 1 240 ? -7.439 8.939 -24.783 1.00 48.84 240 ASN A N 1
ATOM 1948 C CA . ASN A 1 240 ? -8.309 8.383 -23.739 1.00 48.84 240 ASN A CA 1
ATOM 1949 C C . ASN A 1 240 ? -7.580 8.109 -22.404 1.00 48.84 240 ASN A C 1
ATOM 1951 O O . ASN A 1 240 ? -7.394 6.958 -22.006 1.00 48.84 240 ASN A O 1
ATOM 1955 N N . PRO A 1 241 ? -7.173 9.158 -21.662 1.00 44.50 241 PRO A N 1
ATOM 1956 C CA . PRO A 1 241 ? -6.359 9.023 -20.450 1.00 44.50 241 PRO A CA 1
ATOM 1957 C C . PRO A 1 241 ? -7.064 8.315 -19.282 1.00 44.50 241 PRO A C 1
ATOM 1959 O O . PRO A 1 241 ? -6.388 7.904 -18.339 1.00 44.50 241 PRO A O 1
ATOM 1962 N N . PHE A 1 242 ? -8.393 8.174 -19.333 1.00 42.81 242 PHE A N 1
ATOM 1963 C CA . PHE A 1 242 ? -9.184 7.577 -18.257 1.00 42.81 242 PHE A CA 1
ATOM 1964 C C . PHE A 1 242 ? -9.792 6.217 -18.602 1.00 42.81 242 PHE A C 1
ATOM 1966 O O . PHE A 1 242 ? -10.263 5.562 -17.681 1.00 42.81 242 PHE A O 1
ATOM 1973 N N . GLY A 1 243 ? -9.805 5.782 -19.872 1.00 42.62 243 GLY A N 1
ATOM 1974 C CA . GLY A 1 243 ? -10.276 4.449 -20.297 1.00 42.62 243 GLY A CA 1
ATOM 1975 C C . GLY A 1 243 ? -11.705 4.057 -19.880 1.00 42.62 243 GLY A C 1
ATOM 1976 O O . GLY A 1 243 ? -12.145 2.956 -20.175 1.00 42.62 243 GLY A O 1
ATOM 1977 N N . PHE A 1 244 ? -12.442 4.932 -19.191 1.00 41.47 244 PHE A N 1
ATOM 1978 C CA . PHE A 1 244 ? -13.680 4.582 -18.492 1.00 41.47 244 PHE A CA 1
ATOM 1979 C C . PHE A 1 244 ? -14.932 4.710 -19.370 1.00 41.47 244 PHE A C 1
ATOM 1981 O O . PHE A 1 244 ? -15.979 4.192 -18.998 1.00 41.47 244 PHE A O 1
ATOM 1988 N N . PHE A 1 245 ? -14.838 5.384 -20.526 1.00 39.09 245 PHE A N 1
ATOM 1989 C CA . PHE A 1 245 ? -15.989 5.662 -21.403 1.00 39.09 245 PHE A CA 1
ATOM 1990 C C . PHE A 1 245 ? -15.687 5.613 -22.908 1.00 39.09 245 PHE A C 1
ATOM 1992 O O . PHE A 1 245 ? -16.508 6.044 -23.714 1.00 39.09 245 PHE A O 1
ATOM 1999 N N . GLY A 1 246 ? -14.526 5.094 -23.313 1.00 39.75 246 GLY A N 1
ATOM 2000 C CA . GLY A 1 246 ? -14.282 4.828 -24.728 1.00 39.75 246 GLY A CA 1
ATOM 2001 C C . GLY A 1 246 ? -14.828 3.457 -25.062 1.00 39.75 246 GLY A C 1
ATOM 2002 O O . GLY A 1 246 ? -14.168 2.471 -24.761 1.00 39.75 246 GLY A O 1
ATOM 2003 N N . ASN A 1 247 ? -16.014 3.389 -25.665 1.00 40.09 247 ASN A N 1
ATOM 2004 C CA . ASN A 1 247 ? -16.338 2.230 -26.482 1.00 40.09 247 ASN A CA 1
ATOM 2005 C C . ASN A 1 247 ? -15.208 2.141 -27.513 1.00 40.09 247 ASN A C 1
ATOM 2007 O O . ASN A 1 247 ? -15.081 3.031 -28.356 1.00 40.09 247 ASN A O 1
ATOM 2011 N N . GLU A 1 248 ? -14.379 1.106 -27.426 1.00 43.47 248 GLU A N 1
ATOM 2012 C CA . GLU A 1 248 ? -13.603 0.623 -28.560 1.00 43.47 248 GLU A CA 1
ATOM 2013 C C . GLU A 1 248 ? -14.613 0.103 -29.590 1.00 43.47 248 GLU A C 1
ATOM 2015 O O . GLU A 1 248 ? -14.743 -1.089 -29.834 1.00 43.47 248 GLU A O 1
ATOM 2020 N N . THR A 1 249 ? -15.415 0.993 -30.179 1.00 46.75 249 THR A N 1
ATOM 2021 C CA . THR A 1 249 ? -15.830 0.747 -31.547 1.00 46.75 249 THR A CA 1
ATOM 2022 C C . THR A 1 249 ? -14.529 0.826 -32.304 1.00 46.75 249 THR A C 1
ATOM 2024 O O . THR A 1 249 ? -14.009 1.927 -32.509 1.00 46.75 249 THR A O 1
ATOM 2027 N N . GLU A 1 250 ? -13.966 -0.349 -32.582 1.00 45.38 250 GLU A N 1
ATOM 2028 C CA . GLU A 1 250 ? -13.067 -0.573 -33.698 1.00 45.38 250 GLU A CA 1
ATOM 2029 C C . GLU A 1 250 ? -13.453 0.444 -34.765 1.00 45.38 250 GLU A C 1
ATOM 2031 O O . GLU A 1 250 ? -14.540 0.394 -35.344 1.00 45.38 250 GLU A O 1
ATOM 2036 N N . ILE A 1 251 ? -12.610 1.459 -34.940 1.00 45.16 251 ILE A N 1
ATOM 2037 C CA . ILE A 1 251 ? -12.634 2.213 -36.174 1.00 45.16 251 ILE A CA 1
ATOM 2038 C C . ILE A 1 251 ? -12.137 1.169 -37.164 1.00 45.16 251 ILE A C 1
ATOM 2040 O O . ILE A 1 251 ? -10.931 1.023 -37.354 1.00 45.16 251 ILE A O 1
ATOM 2044 N N . GLU A 1 252 ? -13.069 0.367 -37.692 1.00 43.22 252 GLU A N 1
ATOM 2045 C CA . GLU A 1 252 ? -12.916 -0.288 -38.976 1.00 43.22 252 GLU A CA 1
ATOM 2046 C C . GLU A 1 252 ? -12.438 0.835 -39.886 1.00 43.22 252 GLU A C 1
ATOM 2048 O O . GLU A 1 252 ? -13.190 1.754 -40.228 1.00 43.22 252 GLU A O 1
ATOM 2053 N N . ALA A 1 253 ? -11.130 0.850 -40.141 1.00 44.28 253 ALA A N 1
ATOM 2054 C CA . ALA A 1 253 ? -10.569 1.722 -41.142 1.00 44.28 253 ALA A CA 1
ATOM 2055 C C . ALA A 1 253 ? -11.423 1.482 -42.391 1.00 44.28 253 ALA A C 1
ATOM 2057 O O . ALA A 1 253 ? -11.601 0.316 -42.759 1.00 44.28 253 ALA A O 1
ATOM 2058 N N . PRO A 1 254 ? -12.019 2.526 -42.991 1.00 43.59 254 PRO A N 1
ATOM 2059 C CA . PRO A 1 254 ? -12.760 2.334 -44.217 1.00 43.59 254 PRO A CA 1
ATOM 2060 C C . PRO A 1 254 ? -11.794 1.671 -45.192 1.00 43.59 254 PRO A C 1
ATOM 2062 O O . PRO A 1 254 ? -10.728 2.209 -45.492 1.00 43.59 254 PRO A O 1
ATOM 2065 N N . ILE A 1 255 ? -12.143 0.456 -45.604 1.00 47.47 255 ILE A N 1
ATOM 2066 C CA . ILE A 1 255 ? -11.514 -0.218 -46.724 1.00 47.47 255 ILE A CA 1
ATOM 2067 C C . ILE A 1 255 ? -11.849 0.668 -47.927 1.00 47.47 255 ILE A C 1
ATOM 2069 O O . ILE A 1 255 ? -12.928 0.567 -48.507 1.00 47.47 255 ILE A O 1
ATOM 2073 N N . GLU A 1 256 ? -10.967 1.620 -48.238 1.00 44.12 256 GLU A N 1
ATOM 2074 C CA . GLU A 1 256 ? -10.940 2.293 -49.533 1.00 44.12 256 GLU A CA 1
ATOM 2075 C C . GLU A 1 256 ? -10.443 1.275 -50.566 1.00 44.12 256 GLU A C 1
ATOM 2077 O O . GLU A 1 256 ? -9.291 1.281 -50.997 1.00 44.12 256 GLU A O 1
ATOM 2082 N N . ASP A 1 257 ? -11.342 0.372 -50.951 1.00 49.56 257 ASP A N 1
ATOM 2083 C CA . ASP A 1 257 ? -11.284 -0.336 -52.223 1.00 49.56 257 ASP A CA 1
ATOM 2084 C C . ASP A 1 257 ? -11.603 0.672 -53.341 1.00 49.56 257 ASP A C 1
ATOM 2086 O O . ASP A 1 257 ? -12.729 0.695 -53.823 1.00 49.56 257 ASP A O 1
ATOM 2090 N N . ASP A 1 258 ? -10.659 1.550 -53.713 1.00 50.53 258 ASP A N 1
ATOM 2091 C CA . ASP A 1 258 ? -10.584 2.112 -55.078 1.00 50.53 258 ASP A CA 1
ATOM 2092 C C . ASP A 1 258 ? -9.390 3.067 -55.283 1.00 50.53 258 ASP A C 1
ATOM 2094 O O . ASP A 1 258 ? -9.564 4.278 -55.354 1.00 50.53 258 ASP A O 1
ATOM 2098 N N . ILE A 1 259 ? -8.165 2.551 -55.466 1.00 46.97 259 ILE A N 1
ATOM 2099 C CA . ILE A 1 259 ? -7.182 3.197 -56.365 1.00 46.97 259 ILE A CA 1
ATOM 2100 C C . ILE A 1 259 ? -6.396 2.115 -57.111 1.00 46.97 259 ILE A C 1
ATOM 2102 O O . ILE A 1 259 ? -5.292 1.708 -56.748 1.00 46.97 259 ILE A O 1
ATOM 2106 N N . THR A 1 260 ? -6.972 1.660 -58.219 1.00 48.25 260 THR A N 1
ATOM 2107 C CA . THR A 1 260 ? -6.215 1.049 -59.307 1.00 48.25 260 THR A CA 1
ATOM 2108 C C . THR A 1 260 ? -5.414 2.108 -60.074 1.00 48.25 260 THR A C 1
ATOM 2110 O O . THR A 1 260 ? -5.984 3.073 -60.578 1.00 48.25 260 THR A O 1
ATOM 2113 N N . SER A 1 261 ? -4.135 1.794 -60.308 1.00 53.69 261 SER A N 1
ATOM 2114 C CA . SER A 1 261 ? -3.275 2.233 -61.426 1.00 53.69 261 SER A CA 1
ATOM 2115 C C . SER A 1 261 ? -2.533 3.581 -61.341 1.00 53.69 261 SER A C 1
ATOM 2117 O O . SER A 1 261 ? -3.085 4.587 -60.919 1.00 53.69 261 SER A O 1
ATOM 2119 N N . PHE A 1 262 ? -1.295 3.553 -61.874 1.00 44.41 262 PHE A N 1
ATOM 2120 C CA . PHE A 1 262 ? -0.299 4.631 -62.060 1.00 44.41 262 PHE A CA 1
ATOM 2121 C C . PHE A 1 262 ? 0.451 5.041 -60.775 1.00 44.41 262 PHE A C 1
ATOM 2123 O O . PHE A 1 262 ? -0.133 5.607 -59.871 1.00 44.41 262 PHE A O 1
ATOM 2130 N N . VAL A 1 263 ? 1.756 4.808 -60.590 1.00 43.50 263 VAL A N 1
ATOM 2131 C CA . VAL A 1 263 ? 2.897 4.999 -61.501 1.00 43.50 263 VAL A CA 1
ATOM 2132 C C . VAL A 1 263 ? 4.043 4.049 -61.124 1.00 43.50 263 VAL A C 1
ATOM 2134 O O . VAL A 1 263 ? 4.372 3.861 -59.957 1.00 43.50 263 VAL A O 1
ATOM 2137 N N . SER A 1 264 ? 4.660 3.481 -62.159 1.00 55.53 264 SER A N 1
ATOM 2138 C CA . SER A 1 264 ? 5.965 2.825 -62.144 1.00 55.53 264 SER A CA 1
ATOM 2139 C C . SER A 1 264 ? 7.067 3.880 -62.031 1.00 55.53 264 SER A C 1
ATOM 2141 O O . SER A 1 264 ? 7.292 4.595 -63.002 1.00 55.53 264 SER A O 1
ATOM 2143 N N . GLU A 1 265 ? 7.786 3.917 -60.912 1.00 47.38 265 GLU A N 1
ATOM 2144 C CA . GLU A 1 265 ? 9.224 4.212 -60.894 1.00 47.38 265 GLU A CA 1
ATOM 2145 C C . GLU A 1 265 ? 9.832 3.711 -59.581 1.00 47.38 265 GLU A C 1
ATOM 2147 O O . GLU A 1 265 ? 9.581 4.209 -58.487 1.00 47.38 265 GLU A O 1
ATOM 2152 N N . THR A 1 266 ? 10.581 2.621 -59.712 1.00 48.50 266 THR A N 1
ATOM 2153 C CA . THR A 1 266 ? 11.268 1.914 -58.638 1.00 48.50 266 THR A CA 1
ATOM 2154 C C . THR A 1 266 ? 12.598 2.609 -58.359 1.00 48.50 266 THR A C 1
ATOM 2156 O O . THR A 1 266 ? 13.655 2.108 -58.732 1.00 48.50 266 THR A O 1
ATOM 2159 N N . GLU A 1 267 ? 12.567 3.765 -57.700 1.00 50.31 267 GLU A N 1
ATOM 2160 C CA . GLU A 1 267 ? 13.734 4.210 -56.942 1.00 50.31 267 GLU A CA 1
ATOM 2161 C C . GLU A 1 267 ? 13.689 3.530 -55.573 1.00 50.31 267 GLU A C 1
ATOM 2163 O O . GLU A 1 267 ? 12.956 3.920 -54.666 1.00 50.31 267 GLU A O 1
ATOM 2168 N N . THR A 1 268 ? 14.479 2.464 -55.435 1.00 47.25 268 THR A N 1
ATOM 2169 C CA . THR A 1 268 ? 14.892 1.895 -54.148 1.00 47.25 268 THR A CA 1
ATOM 2170 C C . THR A 1 268 ? 15.685 2.944 -53.376 1.00 47.25 268 THR A C 1
ATOM 2172 O O . THR A 1 268 ? 16.917 2.931 -53.342 1.00 47.25 268 THR A O 1
ATOM 2175 N N . ILE A 1 269 ? 14.970 3.874 -52.754 1.00 46.09 269 ILE A N 1
ATOM 2176 C CA . ILE A 1 269 ? 15.512 4.727 -51.714 1.00 46.09 269 ILE A CA 1
ATOM 2177 C C . ILE A 1 269 ? 15.726 3.817 -50.501 1.00 46.09 269 ILE A C 1
ATOM 2179 O O . ILE A 1 269 ? 14.831 3.575 -49.695 1.00 46.09 269 ILE A O 1
ATOM 2183 N N . ASN A 1 270 ? 16.950 3.299 -50.394 1.00 48.81 270 ASN A N 1
ATOM 2184 C CA . ASN A 1 270 ? 17.538 2.707 -49.193 1.00 48.81 270 ASN A CA 1
ATOM 2185 C C . ASN A 1 270 ? 17.721 3.796 -48.116 1.00 48.81 270 ASN A C 1
ATOM 2187 O O . ASN A 1 270 ? 18.809 4.006 -47.582 1.00 48.81 270 ASN A O 1
ATOM 2191 N N . THR A 1 271 ? 16.665 4.541 -47.791 1.00 47.00 271 THR A N 1
ATOM 2192 C CA . THR A 1 271 ? 16.638 5.309 -46.556 1.00 47.00 271 THR A CA 1
ATOM 2193 C C . THR A 1 271 ? 16.333 4.322 -45.447 1.00 47.00 271 THR A C 1
ATOM 2195 O O . THR A 1 271 ? 15.196 4.181 -45.005 1.00 47.00 271 THR A O 1
ATOM 2198 N N . THR A 1 272 ? 17.387 3.671 -44.959 1.00 47.88 272 THR A N 1
ATOM 2199 C CA . THR A 1 272 ? 17.560 3.453 -43.524 1.00 47.88 272 THR A CA 1
ATOM 2200 C C . THR A 1 272 ? 17.441 4.818 -42.849 1.00 47.88 272 THR A C 1
ATOM 2202 O O . THR A 1 272 ? 18.440 5.444 -42.511 1.00 47.88 272 THR A O 1
ATOM 2205 N N . ILE A 1 273 ? 16.216 5.335 -42.722 1.00 43.44 273 ILE A N 1
ATOM 2206 C CA . ILE A 1 273 ? 15.886 6.223 -41.622 1.00 43.44 273 ILE A CA 1
ATOM 2207 C C . ILE A 1 273 ? 15.984 5.272 -40.436 1.00 43.44 273 ILE A C 1
ATOM 2209 O O . ILE A 1 273 ? 15.130 4.388 -40.329 1.00 43.44 273 ILE A O 1
ATOM 2213 N N . PRO A 1 274 ? 17.060 5.328 -39.624 1.00 44.78 274 PRO A N 1
ATOM 2214 C CA . PRO A 1 274 ? 17.090 4.529 -38.416 1.00 44.78 274 PRO A CA 1
ATOM 2215 C C . PRO A 1 274 ? 15.809 4.884 -37.681 1.00 44.78 274 PRO A C 1
ATOM 2217 O O . PRO A 1 274 ? 15.464 6.065 -37.584 1.00 44.78 274 PRO A O 1
ATOM 2220 N N . ASN A 1 275 ? 15.070 3.849 -37.305 1.00 46.16 275 ASN A N 1
ATOM 2221 C CA . ASN A 1 275 ? 13.735 3.904 -36.744 1.00 46.16 275 ASN A CA 1
ATOM 2222 C C . ASN A 1 275 ? 13.799 4.643 -35.391 1.00 46.16 275 ASN A C 1
ATOM 2224 O O . ASN A 1 275 ? 13.744 4.051 -34.321 1.00 46.16 275 ASN A O 1
ATOM 2228 N N . LEU A 1 276 ? 13.991 5.965 -35.431 1.00 42.88 276 LEU A N 1
ATOM 2229 C CA . LEU A 1 276 ? 14.141 6.860 -34.281 1.00 42.88 276 LEU A CA 1
ATOM 2230 C C . LEU A 1 276 ? 12.885 6.813 -33.404 1.00 42.88 276 LEU A C 1
ATOM 2232 O O . LEU A 1 276 ? 12.965 7.043 -32.205 1.00 42.88 276 LEU A O 1
ATOM 2236 N N . LEU A 1 277 ? 11.749 6.431 -33.996 1.00 43.88 277 LEU A N 1
ATOM 2237 C CA . LEU A 1 277 ? 10.483 6.154 -33.320 1.00 43.88 277 LEU A CA 1
ATOM 2238 C C . LEU A 1 277 ? 10.452 4.813 -32.568 1.00 43.88 277 LEU A C 1
ATOM 2240 O O . LEU A 1 277 ? 9.649 4.662 -31.650 1.00 43.88 277 LEU A O 1
ATOM 2244 N N . GLU A 1 278 ? 11.306 3.855 -32.922 1.00 50.88 278 GLU A N 1
ATOM 2245 C CA . GLU A 1 278 ? 11.426 2.555 -32.247 1.00 50.88 278 GLU A CA 1
ATOM 2246 C C . GLU A 1 278 ? 12.365 2.653 -31.030 1.00 50.88 278 GLU A C 1
ATOM 2248 O O . GLU A 1 278 ? 12.153 1.995 -30.013 1.00 50.88 278 GLU A O 1
ATOM 2253 N N . GLN A 1 279 ? 13.329 3.582 -31.067 1.00 48.72 279 GLN A N 1
ATOM 2254 C CA . GLN A 1 279 ? 14.242 3.866 -29.952 1.00 48.72 279 GLN A CA 1
ATOM 2255 C C . GLN A 1 279 ? 13.606 4.709 -28.821 1.00 48.72 279 GLN A C 1
ATOM 2257 O O . GLN A 1 279 ? 14.166 4.815 -27.731 1.00 48.72 279 GLN A O 1
ATOM 2262 N N . GLU A 1 280 ? 12.412 5.276 -29.033 1.00 48.53 280 GLU A N 1
ATOM 2263 C CA . GLU A 1 280 ? 11.632 5.960 -27.985 1.00 48.53 280 GLU A CA 1
ATOM 2264 C C . GLU A 1 280 ? 10.955 4.988 -26.994 1.00 48.53 280 GLU A C 1
ATOM 2266 O O . GLU A 1 280 ? 10.521 5.410 -25.922 1.00 48.53 280 GLU A O 1
ATOM 2271 N N . GLY A 1 281 ? 10.895 3.685 -27.304 1.00 51.22 281 GLY A N 1
ATOM 2272 C CA . GLY A 1 281 ? 10.196 2.672 -26.500 1.00 51.22 281 GLY A CA 1
ATOM 2273 C C . GLY A 1 281 ? 10.866 2.272 -25.176 1.00 51.22 281 GLY A C 1
ATOM 2274 O O . GLY A 1 281 ? 10.257 1.567 -24.375 1.00 51.22 281 GLY A O 1
ATOM 2275 N N . THR A 1 282 ? 12.097 2.714 -24.906 1.00 59.09 282 THR A N 1
ATOM 2276 C CA . THR A 1 282 ? 12.881 2.284 -23.728 1.00 59.09 282 THR A CA 1
ATOM 2277 C C . THR A 1 282 ? 12.951 3.320 -22.604 1.00 59.09 282 THR A C 1
ATOM 2279 O O . THR A 1 282 ? 13.731 3.172 -21.661 1.00 59.09 282 THR A O 1
ATOM 2282 N N . GLN A 1 283 ? 12.168 4.394 -22.677 1.00 66.56 283 GLN A N 1
ATOM 2283 C CA . GLN A 1 283 ? 12.254 5.482 -21.704 1.00 66.56 283 GLN A CA 1
ATOM 2284 C C . GLN A 1 283 ? 11.528 5.142 -20.399 1.00 66.56 283 GLN A C 1
ATOM 2286 O O . GLN A 1 283 ? 10.386 4.678 -20.399 1.00 66.56 283 GLN A O 1
ATOM 2291 N N . VAL A 1 284 ? 12.209 5.402 -19.278 1.00 69.56 284 VAL A N 1
ATOM 2292 C CA . VAL A 1 284 ? 11.672 5.236 -17.922 1.00 69.56 284 VAL A CA 1
ATOM 2293 C C . VAL A 1 284 ? 10.899 6.489 -17.521 1.00 69.56 284 VAL A C 1
ATOM 2295 O O . VAL A 1 284 ? 11.464 7.583 -17.441 1.00 69.56 284 VAL A O 1
ATOM 2298 N N . ASP A 1 285 ? 9.615 6.330 -17.207 1.00 77.19 285 ASP A N 1
ATOM 2299 C CA . ASP A 1 285 ? 8.800 7.405 -16.638 1.00 77.19 285 ASP A CA 1
ATOM 2300 C C . ASP A 1 285 ? 9.059 7.543 -15.126 1.00 77.19 285 ASP A C 1
ATOM 2302 O O . ASP A 1 285 ? 8.407 6.900 -14.299 1.00 77.19 285 ASP A O 1
ATOM 2306 N N . TYR A 1 286 ? 10.030 8.389 -14.753 1.00 76.44 286 TYR A N 1
ATOM 2307 C CA . TYR A 1 286 ? 10.376 8.638 -13.347 1.00 76.44 286 TYR A CA 1
ATOM 2308 C C . TYR A 1 286 ? 9.205 9.192 -12.527 1.00 76.44 286 TYR A C 1
ATOM 2310 O O . TYR A 1 286 ? 9.109 8.891 -11.337 1.00 76.44 286 TYR A O 1
ATOM 2318 N N . LEU A 1 287 ? 8.311 9.985 -13.131 1.00 80.31 287 LEU A N 1
ATOM 2319 C CA . LEU A 1 287 ? 7.149 10.525 -12.427 1.00 80.31 287 LEU A CA 1
ATOM 2320 C C . LEU A 1 287 ? 6.212 9.384 -12.036 1.00 80.31 287 LEU A C 1
ATOM 2322 O O . LEU A 1 287 ? 5.880 9.240 -10.859 1.00 80.31 287 LEU A O 1
ATOM 2326 N N . LYS A 1 288 ? 5.846 8.539 -13.006 1.00 80.69 288 LYS A N 1
ATOM 2327 C CA . LYS A 1 288 ? 5.026 7.346 -12.766 1.00 80.69 288 LYS A CA 1
ATOM 2328 C C . LYS A 1 288 ? 5.703 6.401 -11.775 1.00 80.69 288 LYS A C 1
ATOM 2330 O O . LYS A 1 288 ? 5.036 5.888 -10.882 1.00 80.69 288 LYS A O 1
ATOM 2335 N N . MET A 1 289 ? 7.016 6.203 -11.889 1.00 83.44 289 MET A N 1
ATOM 2336 C CA . MET A 1 289 ? 7.788 5.364 -10.972 1.00 83.44 289 MET A CA 1
ATOM 2337 C C . MET A 1 289 ? 7.701 5.870 -9.528 1.00 83.44 289 MET A C 1
ATOM 2339 O O . MET A 1 289 ? 7.258 5.134 -8.650 1.00 83.44 289 MET A O 1
ATOM 2343 N N . ILE A 1 290 ? 8.055 7.135 -9.276 1.00 84.19 290 ILE A N 1
ATOM 2344 C CA . ILE A 1 290 ? 8.016 7.732 -7.931 1.00 84.19 290 ILE A CA 1
ATOM 2345 C C . ILE A 1 290 ? 6.581 7.753 -7.392 1.00 84.19 290 ILE A C 1
ATOM 2347 O O . ILE A 1 290 ? 6.348 7.460 -6.215 1.00 84.19 290 ILE A O 1
ATOM 2351 N N . GLN A 1 291 ? 5.607 8.059 -8.250 1.00 85.44 291 GLN A N 1
ATOM 2352 C CA . GLN A 1 291 ? 4.199 8.049 -7.882 1.00 85.44 291 GLN A CA 1
ATOM 2353 C C . GLN A 1 291 ? 3.745 6.651 -7.451 1.00 85.44 291 GLN A C 1
ATOM 2355 O O . GLN A 1 291 ? 3.163 6.531 -6.382 1.00 85.44 291 GLN A O 1
ATOM 2360 N N . LEU A 1 292 ? 4.029 5.593 -8.212 1.00 86.56 292 LEU A N 1
ATOM 2361 C CA . LEU A 1 292 ? 3.599 4.229 -7.873 1.00 86.56 292 LEU A CA 1
ATOM 2362 C C . LEU A 1 292 ? 4.367 3.629 -6.683 1.00 86.56 292 LEU A C 1
ATOM 2364 O O . LEU A 1 292 ? 3.793 2.865 -5.906 1.00 86.56 292 LEU A O 1
ATOM 2368 N N . MET A 1 293 ? 5.649 3.974 -6.523 1.00 89.12 293 MET A N 1
ATOM 2369 C CA . MET A 1 293 ? 6.495 3.444 -5.446 1.00 89.12 293 MET A CA 1
ATOM 2370 C C . MET A 1 293 ? 6.261 4.134 -4.102 1.00 89.12 293 MET A C 1
ATOM 2372 O O . MET A 1 293 ? 6.359 3.481 -3.067 1.00 89.12 293 MET A O 1
ATOM 2376 N N . ILE A 1 294 ? 6.007 5.447 -4.099 1.00 90.00 294 ILE A N 1
ATOM 2377 C CA . ILE A 1 294 ? 6.004 6.260 -2.872 1.00 90.00 294 ILE A CA 1
ATOM 2378 C C . ILE A 1 294 ? 4.692 7.022 -2.710 1.00 90.00 294 ILE A C 1
ATOM 2380 O O . ILE A 1 294 ? 4.041 6.906 -1.673 1.00 90.00 294 ILE A O 1
ATOM 2384 N N . GLY A 1 295 ? 4.292 7.792 -3.724 1.00 86.19 295 GLY A N 1
ATOM 2385 C CA . GLY A 1 295 ? 3.123 8.670 -3.628 1.00 86.19 295 GLY A CA 1
ATOM 2386 C C . GLY A 1 295 ? 1.818 7.912 -3.379 1.00 86.19 295 GLY A C 1
ATOM 2387 O O . GLY A 1 295 ? 1.105 8.206 -2.421 1.00 86.19 295 GLY A O 1
ATOM 2388 N N . SER A 1 296 ? 1.526 6.922 -4.225 1.00 89.31 296 SER A N 1
ATOM 2389 C CA . SER A 1 296 ? 0.300 6.120 -4.177 1.00 89.31 296 SER A CA 1
ATOM 2390 C C . SER A 1 296 ? 0.167 5.396 -2.838 1.00 89.31 296 SER A C 1
ATOM 2392 O O . SER A 1 296 ? -0.836 5.641 -2.175 1.00 89.31 296 SER A O 1
ATOM 2394 N N . PRO A 1 297 ? 1.184 4.660 -2.333 1.00 93.94 297 PRO A N 1
ATOM 2395 C CA . PRO A 1 297 ? 1.114 4.055 -1.001 1.00 93.94 297 PRO A CA 1
ATOM 2396 C C . PRO A 1 297 ? 0.787 5.037 0.130 1.00 93.94 297 PRO A C 1
ATOM 2398 O O . PRO A 1 297 ? -0.013 4.726 1.007 1.00 93.94 297 PRO A O 1
ATOM 2401 N N . ILE A 1 298 ? 1.379 6.239 0.133 1.00 92.38 298 ILE A N 1
ATOM 2402 C CA . ILE A 1 298 ? 1.118 7.241 1.181 1.00 92.38 298 ILE A CA 1
ATOM 2403 C C . ILE A 1 298 ? -0.339 7.710 1.130 1.00 92.38 298 ILE A C 1
ATOM 2405 O O . ILE A 1 298 ? -1.012 7.761 2.163 1.00 92.38 298 ILE A O 1
ATOM 2409 N N . VAL A 1 299 ? -0.821 8.058 -0.064 1.00 89.50 299 VAL A N 1
ATOM 2410 C CA . VAL A 1 299 ? -2.196 8.530 -0.268 1.00 89.50 299 VAL A CA 1
ATOM 2411 C C . VAL A 1 299 ? -3.203 7.421 0.039 1.00 89.50 299 VAL A C 1
ATOM 2413 O O . VAL A 1 299 ? -4.184 7.665 0.742 1.00 89.50 299 VAL A O 1
ATOM 2416 N N . GLU A 1 300 ? -2.936 6.199 -0.418 1.00 92.75 300 GLU A N 1
ATOM 2417 C CA . GLU A 1 300 ? -3.747 5.014 -0.148 1.00 92.75 300 GLU A CA 1
ATOM 2418 C C . GLU A 1 300 ? -3.844 4.732 1.351 1.00 92.75 300 GLU A C 1
ATOM 2420 O O . GLU A 1 300 ? -4.949 4.555 1.854 1.00 92.75 300 GLU A O 1
ATOM 2425 N N . GLU A 1 301 ? -2.743 4.762 2.107 1.00 95.31 301 GLU A N 1
ATOM 2426 C CA . GLU A 1 301 ? -2.803 4.522 3.554 1.00 95.31 301 GLU A CA 1
ATOM 2427 C C . GLU A 1 301 ? -3.576 5.618 4.301 1.00 95.31 301 GLU A C 1
ATOM 2429 O O . GLU A 1 301 ? -4.273 5.332 5.276 1.00 95.31 301 GLU A O 1
ATOM 2434 N N . ILE A 1 302 ? -3.534 6.867 3.838 1.00 90.88 302 ILE A N 1
ATOM 2435 C CA . ILE A 1 302 ? -4.335 7.939 4.442 1.00 90.88 302 ILE A CA 1
ATOM 2436 C C . ILE A 1 302 ? -5.819 7.739 4.160 1.00 90.88 302 ILE A C 1
ATOM 2438 O O . ILE A 1 302 ? -6.641 7.769 5.076 1.00 90.88 302 ILE A O 1
ATOM 2442 N N . ILE A 1 303 ? -6.167 7.461 2.913 1.00 88.62 303 ILE A N 1
ATOM 2443 C CA . ILE A 1 303 ? -7.550 7.211 2.521 1.00 88.62 303 ILE A CA 1
ATOM 2444 C C . ILE A 1 303 ? -8.097 5.969 3.222 1.00 88.62 303 ILE A C 1
ATOM 2446 O O . ILE A 1 303 ? -9.141 6.023 3.867 1.00 88.62 303 ILE A O 1
ATOM 2450 N N . LEU A 1 304 ? -7.385 4.851 3.139 1.00 93.19 304 LEU A N 1
ATOM 2451 C CA . LEU A 1 304 ? -7.858 3.570 3.639 1.00 93.19 304 LEU A CA 1
ATOM 2452 C C . LEU A 1 304 ? -7.832 3.540 5.171 1.00 93.19 304 LEU A C 1
ATOM 2454 O O . LEU A 1 304 ? -8.839 3.211 5.792 1.00 93.19 304 LEU A O 1
ATOM 2458 N N . ARG A 1 305 ? -6.717 3.899 5.818 1.00 94.38 305 ARG A N 1
ATOM 2459 C CA . ARG A 1 305 ? -6.567 3.733 7.278 1.00 94.38 305 ARG A CA 1
ATOM 2460 C C . ARG A 1 305 ? -7.093 4.914 8.069 1.00 94.38 305 ARG A C 1
ATOM 2462 O O . ARG A 1 305 ? -7.716 4.732 9.113 1.00 94.38 305 ARG A O 1
ATOM 2469 N N . VAL A 1 306 ? -6.822 6.129 7.604 1.00 91.12 306 VAL A N 1
ATOM 2470 C CA . VAL A 1 306 ? -7.195 7.324 8.361 1.00 91.12 306 VAL A CA 1
ATOM 2471 C C . VAL A 1 306 ? -8.649 7.685 8.087 1.00 91.12 306 VAL A C 1
ATOM 2473 O O . VAL A 1 306 ? -9.390 7.890 9.041 1.00 91.12 306 VAL A O 1
ATOM 2476 N N . VAL A 1 307 ? -9.100 7.685 6.833 1.00 89.38 307 VAL A N 1
ATOM 2477 C CA . VAL A 1 307 ? -10.482 8.074 6.504 1.00 89.38 307 VAL A CA 1
ATOM 2478 C C . VAL A 1 307 ? -11.445 6.890 6.591 1.00 89.38 307 VAL A C 1
ATOM 2480 O O . VAL A 1 307 ? -12.324 6.875 7.453 1.00 89.38 307 VAL A O 1
ATOM 2483 N N . LEU A 1 308 ? -11.286 5.880 5.732 1.00 90.38 308 LEU A N 1
ATOM 2484 C CA . LEU A 1 308 ? -12.288 4.826 5.549 1.00 90.38 308 LEU A CA 1
ATOM 2485 C C . LEU A 1 308 ? -12.424 3.916 6.771 1.00 90.38 308 LEU A C 1
ATOM 2487 O O . LEU A 1 308 ? -13.547 3.690 7.225 1.00 90.38 308 LEU A O 1
ATOM 2491 N N . VAL A 1 309 ? -11.316 3.464 7.372 1.00 93.25 309 VAL A N 1
ATOM 2492 C CA . VAL A 1 309 ? -11.385 2.664 8.607 1.00 93.25 309 VAL A CA 1
ATOM 2493 C C . VAL A 1 309 ? -12.076 3.446 9.732 1.00 93.25 309 VAL A C 1
ATOM 2495 O O . VAL A 1 309 ? -12.935 2.891 10.420 1.00 93.25 309 VAL A O 1
ATOM 2498 N N . HIS A 1 310 ? -11.785 4.736 9.918 1.00 90.06 310 HIS A N 1
ATOM 2499 C CA . HIS A 1 310 ? -12.477 5.532 10.938 1.00 90.06 310 HIS A CA 1
ATOM 2500 C C . HIS A 1 310 ? -13.957 5.736 10.605 1.00 90.06 310 HIS A C 1
ATOM 2502 O O . HIS A 1 310 ? -14.805 5.630 11.491 1.00 90.06 310 HIS A O 1
ATOM 2508 N N . MET A 1 311 ? -14.289 5.983 9.338 1.00 87.31 311 MET A N 1
ATOM 2509 C CA . MET A 1 311 ? -15.664 6.155 8.874 1.00 87.31 311 MET A CA 1
ATOM 2510 C C . MET A 1 311 ? -16.504 4.898 9.129 1.00 87.31 311 MET A C 1
ATOM 2512 O O . MET A 1 311 ? -17.533 4.971 9.804 1.00 87.31 311 MET A O 1
ATOM 2516 N N . PHE A 1 312 ? -16.037 3.727 8.686 1.00 90.88 312 PHE A N 1
ATOM 2517 C CA . PHE A 1 312 ? -16.715 2.459 8.956 1.00 90.88 312 PHE A CA 1
ATOM 2518 C C . PHE A 1 312 ? -16.740 2.123 10.447 1.00 90.88 312 PHE A C 1
ATOM 2520 O O . PHE A 1 312 ? -17.733 1.584 10.939 1.00 90.88 312 PHE A O 1
ATOM 2527 N N . PHE A 1 313 ? -15.682 2.448 11.195 1.00 90.75 313 PHE A N 1
ATOM 2528 C CA . PHE A 1 313 ? -15.644 2.202 12.634 1.00 90.75 313 PHE A CA 1
ATOM 2529 C C . PHE A 1 313 ? -16.700 3.024 13.375 1.00 90.75 313 PHE A C 1
ATOM 2531 O O . PHE A 1 313 ? -17.447 2.463 14.171 1.00 90.75 313 PHE A O 1
ATOM 2538 N N . ARG A 1 314 ? -16.838 4.320 13.062 1.00 86.81 314 ARG A N 1
ATOM 2539 C CA . ARG A 1 314 ? -17.867 5.196 13.651 1.00 86.81 314 ARG A CA 1
ATOM 2540 C C . ARG A 1 314 ? -19.286 4.675 13.427 1.00 86.81 314 ARG A C 1
ATOM 2542 O O . ARG A 1 314 ? -20.149 4.888 14.270 1.00 86.81 314 ARG A O 1
ATOM 2549 N N . ARG A 1 315 ? -19.533 4.014 12.294 1.00 86.50 315 ARG A N 1
ATOM 2550 C CA . ARG A 1 315 ? -20.854 3.478 11.933 1.00 86.50 315 ARG A CA 1
ATOM 2551 C C . ARG A 1 315 ? -21.124 2.103 12.536 1.00 86.50 315 ARG A C 1
ATOM 2553 O O . ARG A 1 315 ? -22.246 1.825 12.941 1.00 86.50 315 ARG A O 1
ATOM 2560 N N . THR A 1 316 ? -20.116 1.236 12.566 1.00 87.50 316 THR A N 1
ATOM 2561 C CA . THR A 1 316 ? -20.278 -0.170 12.970 1.00 87.50 316 THR A CA 1
ATOM 2562 C C . THR A 1 316 ? -19.956 -0.423 14.440 1.00 87.50 316 THR A C 1
ATOM 2564 O O . THR A 1 316 ? -20.367 -1.448 14.979 1.00 87.50 316 THR A O 1
ATOM 2567 N N . GLY A 1 317 ? -19.180 0.458 15.080 1.00 88.56 317 GLY A N 1
ATOM 2568 C CA . GLY A 1 317 ? -18.655 0.278 16.436 1.00 88.56 317 GLY A CA 1
ATOM 2569 C C . GLY A 1 317 ? -17.714 -0.923 16.589 1.00 88.56 317 GLY A C 1
ATOM 2570 O O . GLY A 1 317 ? -17.411 -1.326 17.710 1.00 88.56 317 GLY A O 1
ATOM 2571 N N . ARG A 1 318 ? -17.286 -1.550 15.482 1.00 90.06 318 ARG A N 1
ATOM 2572 C CA . ARG A 1 318 ? -16.518 -2.802 15.486 1.00 90.06 318 ARG A CA 1
ATOM 2573 C C . ARG A 1 318 ? -15.265 -2.660 14.617 1.00 90.06 318 ARG A C 1
ATOM 2575 O O . ARG A 1 318 ? -15.393 -2.555 13.396 1.00 90.06 318 ARG A O 1
ATOM 2582 N N . PRO A 1 319 ? -14.052 -2.730 15.199 1.00 94.25 319 PRO A N 1
ATOM 2583 C CA . PRO A 1 319 ? -12.811 -2.493 14.457 1.00 94.25 319 PRO A CA 1
ATOM 2584 C C . PRO A 1 319 ? -12.599 -3.525 13.354 1.00 94.25 319 PRO A C 1
ATOM 2586 O O . PRO A 1 319 ? -12.357 -3.160 12.210 1.00 94.25 319 PRO A O 1
ATOM 2589 N N . VAL A 1 320 ? -12.818 -4.807 13.652 1.00 95.81 320 VAL A N 1
ATOM 2590 C CA . VAL A 1 320 ? -12.637 -5.890 12.674 1.00 95.81 320 VAL A CA 1
ATOM 2591 C C . VAL A 1 320 ? -13.568 -5.737 11.467 1.00 95.81 320 VAL A C 1
ATOM 2593 O O . VAL A 1 320 ? -13.128 -5.922 10.337 1.00 95.81 320 VAL A O 1
ATOM 2596 N N . VAL A 1 321 ? -14.833 -5.352 11.680 1.00 94.31 321 VAL A N 1
ATOM 2597 C CA . VAL A 1 321 ? -15.786 -5.126 10.576 1.00 94.31 321 VAL A CA 1
ATOM 2598 C C . VAL A 1 321 ? -15.316 -3.964 9.704 1.00 94.31 321 VAL A C 1
ATOM 2600 O O . VAL A 1 321 ? -15.315 -4.079 8.482 1.00 94.31 321 VAL A O 1
ATOM 2603 N N . SER A 1 322 ? -14.855 -2.877 10.324 1.00 95.19 322 SER A N 1
ATOM 2604 C CA . SER A 1 322 ? -14.283 -1.739 9.605 1.00 95.19 322 SER A CA 1
ATOM 2605 C C . SER A 1 322 ? -13.060 -2.122 8.757 1.00 95.19 322 SER A C 1
ATOM 2607 O O . SER A 1 322 ? -12.968 -1.729 7.588 1.00 95.19 322 SER A O 1
ATOM 2609 N N . PHE A 1 323 ? -12.158 -2.948 9.301 1.00 96.88 323 PHE A N 1
ATOM 2610 C CA . PHE A 1 323 ? -10.996 -3.443 8.561 1.00 96.88 323 PHE A CA 1
ATOM 2611 C C . PHE A 1 323 ? -11.438 -4.281 7.359 1.00 96.88 323 PHE A C 1
ATOM 2613 O O . PHE A 1 323 ? -10.990 -4.028 6.244 1.00 96.88 323 PHE A O 1
ATOM 2620 N N . VAL A 1 324 ? -12.351 -5.236 7.556 1.00 96.88 324 VAL A N 1
ATOM 2621 C CA . VAL A 1 324 ? -12.834 -6.105 6.471 1.00 96.88 324 VAL A CA 1
ATOM 2622 C C . VAL A 1 324 ? -13.492 -5.283 5.366 1.00 96.88 324 VAL A C 1
ATOM 2624 O O . VAL A 1 324 ? -13.156 -5.466 4.199 1.00 96.88 324 VAL A O 1
ATOM 2627 N N . MET A 1 325 ? -14.376 -4.346 5.714 1.00 94.38 325 MET A N 1
ATOM 2628 C CA . MET A 1 325 ? -15.073 -3.504 4.737 1.00 94.38 325 MET A CA 1
ATOM 2629 C C . MET A 1 325 ? -14.096 -2.661 3.914 1.00 94.38 325 MET A C 1
ATOM 2631 O O . MET A 1 325 ? -14.136 -2.690 2.685 1.00 94.38 325 MET A O 1
ATOM 2635 N N . THR A 1 326 ? -13.171 -1.969 4.583 1.00 95.12 326 THR A N 1
ATOM 2636 C CA . THR A 1 326 ? -12.181 -1.119 3.909 1.00 95.12 326 THR A CA 1
ATOM 2637 C C . THR A 1 326 ? -11.300 -1.926 2.957 1.00 95.12 326 THR A C 1
ATOM 2639 O O . THR A 1 326 ? -11.084 -1.525 1.816 1.00 95.12 326 THR A O 1
ATOM 2642 N N . ASN A 1 327 ? -10.807 -3.084 3.401 1.00 97.12 327 ASN A N 1
ATOM 2643 C CA . ASN A 1 327 ? -9.875 -3.875 2.598 1.00 97.12 327 ASN A CA 1
ATOM 2644 C C . ASN A 1 327 ? -10.568 -4.705 1.519 1.00 97.12 327 ASN A C 1
ATOM 2646 O O . ASN A 1 327 ? -9.942 -5.019 0.513 1.00 97.12 327 ASN A O 1
ATOM 2650 N N . THR A 1 328 ? -11.861 -4.999 1.672 1.00 95.62 328 THR A N 1
ATOM 2651 C CA . THR A 1 328 ? -12.674 -5.544 0.576 1.00 95.62 328 THR A CA 1
ATOM 2652 C C . THR A 1 328 ? -12.789 -4.524 -0.552 1.00 95.62 328 THR A C 1
ATOM 2654 O O . THR A 1 328 ? -12.563 -4.874 -1.705 1.00 95.62 328 THR A O 1
ATOM 2657 N N . LEU A 1 329 ? -13.070 -3.253 -0.235 1.00 92.25 329 LEU A N 1
ATOM 2658 C CA . LEU A 1 329 ? -13.104 -2.188 -1.243 1.00 92.25 329 LEU A CA 1
ATOM 2659 C C . LEU A 1 329 ? -11.749 -2.032 -1.938 1.00 92.25 329 LEU A C 1
ATOM 2661 O O . LEU A 1 329 ? -11.697 -1.992 -3.163 1.00 92.25 329 LEU A O 1
ATOM 2665 N N . PHE A 1 330 ? -10.657 -2.009 -1.169 1.00 93.38 330 PHE A N 1
ATOM 2666 C CA . PHE A 1 330 ? -9.304 -1.941 -1.724 1.00 93.38 330 PHE A CA 1
ATOM 2667 C C . PHE A 1 330 ? -8.992 -3.120 -2.658 1.00 93.38 330 PHE A C 1
ATOM 2669 O O . PHE A 1 330 ? -8.516 -2.918 -3.771 1.00 93.38 330 PHE A O 1
ATOM 2676 N N . ALA A 1 331 ? -9.334 -4.345 -2.256 1.00 94.69 331 ALA A N 1
ATOM 2677 C CA . ALA A 1 331 ? -9.150 -5.532 -3.085 1.00 94.69 331 ALA A CA 1
ATOM 2678 C C . ALA A 1 331 ? -9.979 -5.474 -4.381 1.00 94.69 331 ALA A C 1
ATOM 2680 O O . ALA A 1 331 ? -9.474 -5.819 -5.445 1.00 94.69 331 ALA A O 1
ATOM 2681 N N . VAL A 1 332 ? -11.223 -4.986 -4.322 1.00 91.31 332 VAL A N 1
ATOM 2682 C CA . VAL A 1 332 ? -12.074 -4.807 -5.512 1.00 91.31 332 VAL A CA 1
ATOM 2683 C C . VAL A 1 332 ? -11.493 -3.766 -6.471 1.00 91.31 332 VAL A C 1
ATOM 2685 O O . VAL A 1 332 ? -11.561 -3.968 -7.680 1.00 91.31 332 VAL A O 1
ATOM 2688 N N . LEU A 1 333 ? -10.864 -2.694 -5.974 1.00 88.31 333 LEU A N 1
ATOM 2689 C CA . LEU A 1 333 ? -10.205 -1.708 -6.840 1.00 88.31 333 LEU A CA 1
ATOM 2690 C C . LEU A 1 333 ? -9.089 -2.333 -7.692 1.00 88.31 333 LEU A C 1
ATOM 2692 O O . LEU A 1 333 ? -8.908 -1.941 -8.842 1.00 88.31 333 LEU A O 1
ATOM 2696 N N . HIS A 1 334 ? -8.400 -3.356 -7.183 1.00 90.25 334 HIS A N 1
ATOM 2697 C CA . HIS A 1 334 ? -7.399 -4.087 -7.962 1.00 90.25 334 HIS A CA 1
ATOM 2698 C C . HIS A 1 334 ? -7.994 -4.965 -9.071 1.00 90.25 334 HIS A C 1
ATOM 2700 O O . HIS A 1 334 ? -7.276 -5.312 -10.004 1.00 90.25 334 HIS A O 1
ATOM 2706 N N . MET A 1 335 ? -9.294 -5.283 -9.051 1.00 91.69 335 MET A N 1
ATOM 2707 C CA . MET A 1 335 ? -9.923 -6.011 -10.162 1.00 91.69 335 MET A CA 1
ATOM 2708 C C . MET A 1 335 ? -9.926 -5.196 -11.462 1.00 91.69 335 MET A C 1
ATOM 2710 O O . MET A 1 335 ? -9.891 -5.779 -12.545 1.00 91.69 335 MET A O 1
ATOM 2714 N N . PHE A 1 336 ? -9.908 -3.861 -11.372 1.00 86.81 336 PHE A N 1
ATOM 2715 C CA . PHE A 1 336 ? -9.835 -2.989 -12.547 1.00 86.81 336 PHE A CA 1
ATOM 2716 C C . PHE A 1 336 ? -8.499 -3.094 -13.295 1.00 86.81 336 PHE A C 1
ATOM 2718 O O . PHE A 1 336 ? -8.441 -2.702 -14.458 1.00 86.81 336 PHE A O 1
ATOM 2725 N N . SER A 1 337 ? -7.457 -3.682 -12.692 1.00 82.94 337 SER A N 1
ATOM 2726 C CA . SER A 1 337 ? -6.175 -3.937 -13.361 1.00 82.94 337 SER A CA 1
ATOM 2727 C C . SER A 1 337 ? -6.323 -4.805 -14.619 1.00 82.94 337 SER A C 1
ATOM 2729 O O . SER A 1 337 ? -5.579 -4.599 -15.577 1.00 82.94 337 SER A O 1
ATOM 2731 N N . VAL A 1 338 ? -7.299 -5.727 -14.667 1.00 84.94 338 VAL A N 1
ATOM 2732 C CA . VAL A 1 338 ? -7.578 -6.545 -15.870 1.00 84.94 338 VAL A CA 1
ATOM 2733 C C . VAL A 1 338 ? -7.961 -5.663 -17.055 1.00 84.94 338 VAL A C 1
ATOM 2735 O O . VAL A 1 338 ? -7.472 -5.874 -18.161 1.00 84.94 338 VAL A O 1
ATOM 2738 N N . ASN A 1 339 ? -8.764 -4.621 -16.820 1.00 82.25 339 ASN A N 1
ATOM 2739 C CA . ASN A 1 339 ? -9.169 -3.677 -17.867 1.00 82.25 339 ASN A CA 1
ATOM 2740 C C . ASN A 1 339 ? -7.990 -2.832 -18.377 1.00 82.25 339 ASN A C 1
ATOM 2742 O O . ASN A 1 339 ? -8.110 -2.154 -19.392 1.00 82.25 339 ASN A O 1
ATOM 2746 N N . TRP A 1 340 ? -6.850 -2.858 -17.681 1.00 80.38 340 TRP A N 1
ATOM 2747 C CA . TRP A 1 340 ? -5.608 -2.201 -18.084 1.00 80.38 340 TRP A CA 1
ATOM 2748 C C . TRP A 1 340 ? -4.563 -3.182 -18.632 1.00 80.38 340 TRP A C 1
ATOM 2750 O O . TRP A 1 340 ? -3.382 -2.841 -18.702 1.00 80.38 340 TRP A O 1
ATOM 2760 N N . GLY A 1 341 ? -4.985 -4.387 -19.026 1.00 82.75 341 GLY A N 1
ATOM 2761 C CA . GLY A 1 341 ? -4.129 -5.381 -19.675 1.00 82.75 341 GLY A CA 1
ATOM 2762 C C . GLY A 1 341 ? -3.287 -6.224 -18.716 1.00 82.75 341 GLY A C 1
ATOM 2763 O O . GLY A 1 341 ? -2.379 -6.924 -19.162 1.00 82.75 341 GLY A O 1
ATOM 2764 N N . ALA A 1 342 ? -3.560 -6.178 -17.408 1.00 87.38 342 ALA A N 1
ATOM 2765 C CA . ALA A 1 342 ? -2.942 -7.112 -16.473 1.00 87.38 342 ALA A CA 1
ATOM 2766 C C . ALA A 1 342 ? -3.502 -8.528 -16.669 1.00 87.38 342 ALA A C 1
ATOM 2768 O O . ALA A 1 342 ? -4.686 -8.713 -16.960 1.00 87.38 342 ALA A O 1
ATOM 2769 N N . SER A 1 343 ? -2.668 -9.545 -16.456 1.00 92.25 343 SER A N 1
ATOM 2770 C CA . SER A 1 343 ? -3.119 -10.933 -16.532 1.00 92.25 343 SER A CA 1
ATOM 2771 C C . SER A 1 343 ? -4.133 -11.249 -15.421 1.00 92.25 343 SER A C 1
ATOM 2773 O O . SER A 1 343 ? -4.130 -10.649 -14.336 1.00 92.25 343 SER A O 1
ATOM 2775 N N . TYR A 1 344 ? -4.991 -12.246 -15.656 1.00 93.38 344 TYR A N 1
ATOM 2776 C CA . TYR A 1 344 ? -5.934 -12.715 -14.636 1.00 93.38 344 TYR A CA 1
ATOM 2777 C C . TYR A 1 344 ? -5.219 -13.253 -13.394 1.00 93.38 344 TYR A C 1
ATOM 2779 O O . TYR A 1 344 ? -5.626 -12.955 -12.276 1.00 93.38 344 TYR A O 1
ATOM 2787 N N . VAL A 1 345 ? -4.132 -14.010 -13.579 1.00 91.88 345 VAL A N 1
ATOM 2788 C CA . VAL A 1 345 ? -3.359 -14.612 -12.479 1.00 91.88 345 VAL A CA 1
ATOM 2789 C C . VAL A 1 345 ? -2.744 -13.529 -11.599 1.00 91.88 345 VAL A C 1
ATOM 2791 O O . VAL A 1 345 ? -2.895 -13.566 -10.377 1.00 91.88 345 VAL A O 1
ATOM 2794 N N . TYR A 1 346 ? -2.118 -12.532 -12.224 1.00 90.31 346 TYR A N 1
ATOM 2795 C CA . TYR A 1 346 ? -1.572 -11.373 -11.533 1.00 90.31 346 TYR A CA 1
ATOM 2796 C C . TYR A 1 346 ? -2.667 -10.609 -10.786 1.00 90.31 346 TYR A C 1
ATOM 2798 O O . TYR A 1 346 ? -2.502 -10.272 -9.614 1.00 90.31 346 TYR A O 1
ATOM 2806 N N . THR A 1 347 ? -3.822 -10.397 -11.420 1.00 92.44 347 THR A N 1
ATOM 2807 C CA . THR A 1 347 ? -4.934 -9.687 -10.783 1.00 92.44 347 THR A CA 1
ATOM 2808 C C . THR A 1 347 ? -5.500 -10.457 -9.592 1.00 92.44 347 THR A C 1
ATOM 2810 O O . THR A 1 347 ? -5.698 -9.870 -8.533 1.00 92.44 347 THR A O 1
ATOM 2813 N N . TYR A 1 348 ? -5.714 -11.771 -9.698 1.00 93.69 348 TYR A N 1
ATOM 2814 C CA . TYR A 1 348 ? -6.168 -12.577 -8.561 1.00 93.69 348 TYR A CA 1
ATOM 2815 C C . TYR A 1 348 ? -5.182 -12.526 -7.396 1.00 93.69 348 TYR A C 1
ATOM 2817 O O . TYR A 1 348 ? -5.598 -12.381 -6.244 1.00 93.69 348 TYR A O 1
ATOM 2825 N N . TYR A 1 349 ? -3.882 -12.588 -7.696 1.00 92.38 349 TYR A N 1
ATOM 2826 C CA . TYR A 1 349 ? -2.841 -12.394 -6.698 1.00 92.38 349 TYR A CA 1
ATOM 2827 C C . TYR A 1 349 ? -2.944 -11.009 -6.048 1.00 92.38 349 TYR A C 1
ATOM 2829 O O . TYR A 1 349 ? -2.944 -10.927 -4.823 1.00 92.38 349 TYR A O 1
ATOM 2837 N N . GLN A 1 350 ? -3.094 -9.933 -6.829 1.00 93.44 350 GLN A N 1
ATOM 2838 C CA . GLN A 1 350 ? -3.252 -8.574 -6.300 1.00 93.44 350 GLN A CA 1
ATOM 2839 C C . GLN A 1 350 ? -4.495 -8.420 -5.422 1.00 93.44 350 GLN A C 1
ATOM 2841 O O . GLN A 1 350 ? -4.410 -7.802 -4.368 1.00 93.44 350 GLN A O 1
ATOM 2846 N N . VAL A 1 351 ? -5.636 -8.989 -5.814 1.00 95.25 351 VAL A N 1
ATOM 2847 C CA . VAL A 1 351 ? -6.879 -8.940 -5.028 1.00 95.25 351 VAL A CA 1
ATOM 2848 C C . VAL A 1 351 ? -6.678 -9.647 -3.686 1.00 95.25 351 VAL A C 1
ATOM 2850 O O . VAL A 1 351 ? -6.988 -9.090 -2.630 1.00 95.25 351 VAL A O 1
ATOM 2853 N N . LEU A 1 352 ? -6.111 -10.858 -3.705 1.00 95.75 352 LEU A N 1
ATOM 2854 C CA . LEU A 1 352 ? -5.864 -11.637 -2.494 1.00 95.75 352 LEU A CA 1
ATOM 2855 C C . LEU A 1 352 ? -4.813 -10.972 -1.591 1.00 95.75 352 LEU A C 1
ATOM 2857 O O . LEU A 1 352 ? -5.028 -10.838 -0.385 1.00 95.75 352 LEU A O 1
ATOM 2861 N N . ALA A 1 353 ? -3.692 -10.532 -2.168 1.00 94.06 353 ALA A N 1
ATOM 2862 C CA . ALA A 1 353 ? -2.626 -9.836 -1.456 1.00 94.06 353 ALA A CA 1
ATOM 2863 C C . ALA A 1 353 ? -3.126 -8.501 -0.896 1.00 94.06 353 ALA A C 1
ATOM 2865 O O . ALA A 1 353 ? -2.929 -8.230 0.283 1.00 94.06 353 ALA A O 1
ATOM 2866 N N . GLY A 1 354 ? -3.835 -7.706 -1.697 1.00 94.75 354 GLY A N 1
ATOM 2867 C CA . GLY A 1 354 ? -4.420 -6.429 -1.297 1.00 94.75 354 GLY A CA 1
ATOM 2868 C C . GLY A 1 354 ? -5.381 -6.583 -0.122 1.00 94.75 354 GLY A C 1
ATOM 2869 O O . GLY A 1 354 ? -5.318 -5.804 0.829 1.00 94.75 354 GLY A O 1
ATOM 2870 N N . PHE A 1 355 ? -6.196 -7.642 -0.111 1.00 97.56 355 PHE A N 1
ATOM 2871 C CA . PHE A 1 355 ? -7.054 -7.945 1.031 1.00 97.56 355 PHE A CA 1
ATOM 2872 C C . PHE A 1 355 ? -6.249 -8.325 2.286 1.00 97.56 355 PHE A C 1
ATOM 2874 O O . PHE A 1 355 ? -6.433 -7.718 3.342 1.00 97.56 355 PHE A O 1
ATOM 2881 N N . VAL A 1 356 ? -5.344 -9.310 2.195 1.00 97.38 356 VAL A N 1
ATOM 2882 C CA . VAL A 1 356 ? -4.588 -9.828 3.354 1.00 97.38 356 VAL A CA 1
ATOM 2883 C C . VAL A 1 356 ? -3.634 -8.776 3.927 1.00 97.38 356 VAL A C 1
ATOM 2885 O O . VAL A 1 356 ? -3.629 -8.537 5.137 1.00 97.38 356 VAL A O 1
ATOM 2888 N N . LEU A 1 357 ? -2.854 -8.114 3.071 1.00 96.38 357 LEU A N 1
ATOM 2889 C CA . LEU A 1 357 ? -1.936 -7.044 3.463 1.00 96.38 357 LEU A CA 1
ATOM 2890 C C . LEU A 1 357 ? -2.699 -5.827 3.971 1.00 96.38 357 LEU A C 1
ATOM 2892 O O . LEU A 1 357 ? -2.339 -5.272 5.005 1.00 96.38 357 LEU A O 1
ATOM 2896 N N . GLY A 1 358 ? -3.798 -5.456 3.313 1.00 97.19 358 GLY A N 1
ATOM 2897 C CA . GLY A 1 358 ? -4.646 -4.363 3.767 1.00 97.19 358 GLY A CA 1
ATOM 2898 C C . GLY A 1 358 ? -5.226 -4.616 5.162 1.00 97.19 358 GLY A C 1
ATOM 2899 O O . GLY A 1 358 ? -5.220 -3.721 6.017 1.00 97.19 358 GLY A O 1
ATOM 2900 N N . MET A 1 359 ? -5.671 -5.850 5.433 1.00 98.12 359 MET A N 1
ATOM 2901 C CA . MET A 1 359 ? -6.111 -6.278 6.765 1.00 98.12 359 MET A CA 1
ATOM 2902 C C . MET A 1 359 ? -4.979 -6.163 7.788 1.00 98.12 359 MET A C 1
ATOM 2904 O O . MET A 1 359 ? -5.195 -5.649 8.891 1.00 98.12 359 MET A O 1
ATOM 2908 N N . PHE A 1 360 ? -3.767 -6.586 7.420 1.00 97.69 360 PHE A N 1
ATOM 2909 C CA . PHE A 1 360 ? -2.587 -6.459 8.272 1.00 97.69 360 PHE A CA 1
ATOM 2910 C C . PHE A 1 360 ? -2.275 -4.989 8.579 1.00 97.69 360 PHE A C 1
ATOM 2912 O O . PHE A 1 360 ? -2.199 -4.627 9.752 1.00 97.69 360 PHE A O 1
ATOM 2919 N N . TYR A 1 361 ? -2.203 -4.118 7.572 1.00 97.50 361 TYR A N 1
ATOM 2920 C CA . TYR A 1 361 ? -1.939 -2.685 7.747 1.00 97.50 361 TYR A CA 1
ATOM 2921 C C . TYR A 1 361 ? -3.032 -1.983 8.566 1.00 97.50 361 TYR A C 1
ATOM 2923 O O . TYR A 1 361 ? -2.732 -1.194 9.458 1.00 97.50 361 TYR A O 1
ATOM 2931 N N . SER A 1 362 ? -4.308 -2.325 8.364 1.00 97.56 362 SER A N 1
ATOM 2932 C CA . SER A 1 362 ? -5.417 -1.772 9.167 1.00 97.56 362 SER A CA 1
ATOM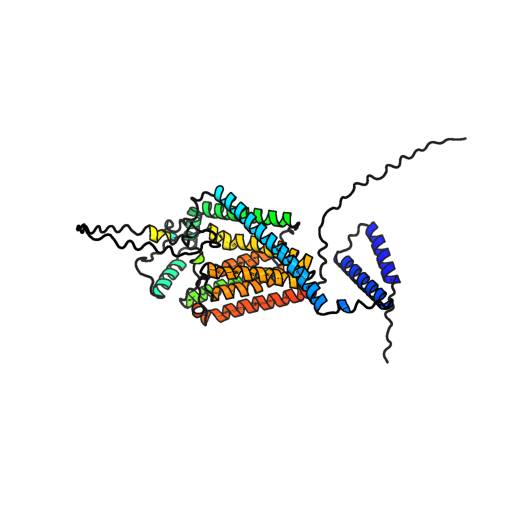 2933 C C . SER A 1 362 ? -5.305 -2.150 10.639 1.00 97.56 362 SER A C 1
ATOM 2935 O O . SER A 1 362 ? -5.449 -1.302 11.520 1.00 97.56 362 SER A O 1
ATOM 2937 N N . THR A 1 363 ? -4.973 -3.411 10.907 1.00 97.06 363 THR A N 1
ATOM 2938 C CA . THR A 1 363 ? -4.781 -3.910 12.269 1.00 97.06 363 THR A CA 1
ATOM 2939 C C . THR A 1 363 ? -3.548 -3.270 12.915 1.00 97.06 363 THR A C 1
ATOM 2941 O O . THR A 1 363 ? -3.611 -2.813 14.056 1.00 97.06 363 THR A O 1
ATOM 2944 N N .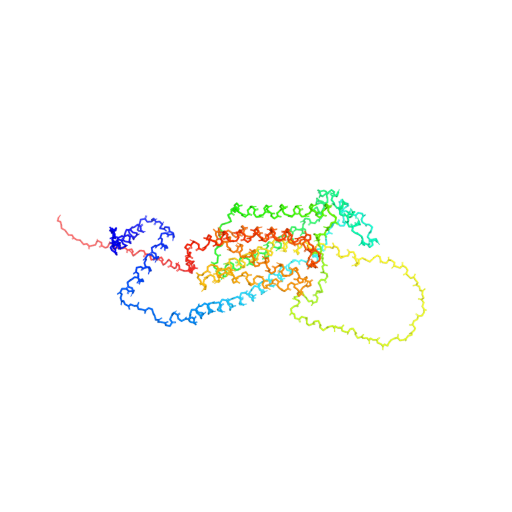 ARG A 1 364 ? -2.431 -3.161 12.179 1.00 95.88 364 ARG A N 1
ATOM 2945 C CA . ARG A 1 364 ? -1.211 -2.474 12.632 1.00 95.88 364 ARG A CA 1
ATOM 2946 C C . ARG A 1 364 ? -1.473 -1.019 12.970 1.00 95.88 364 ARG A C 1
ATOM 2948 O O . ARG A 1 364 ? -1.074 -0.583 14.048 1.00 95.88 364 ARG A O 1
ATOM 2955 N N . TYR A 1 365 ? -2.141 -0.291 12.079 1.00 95.69 365 TYR A N 1
ATOM 2956 C CA . TYR A 1 365 ? -2.517 1.099 12.294 1.00 95.69 365 TYR A CA 1
ATOM 2957 C C . TYR A 1 365 ? -3.358 1.268 13.556 1.00 95.69 365 TYR A C 1
ATOM 2959 O O . TYR A 1 365 ? -3.025 2.105 14.387 1.00 95.69 365 TYR A O 1
ATOM 2967 N N . TYR A 1 366 ? -4.376 0.430 13.753 1.00 94.69 366 TYR A N 1
ATOM 2968 C CA . TYR A 1 366 ? -5.206 0.480 14.956 1.00 94.69 366 TYR A CA 1
ATOM 2969 C C . TYR A 1 366 ? -4.404 0.215 16.242 1.00 94.69 366 TYR A C 1
ATOM 2971 O O . TYR A 1 366 ? -4.656 0.827 17.274 1.00 94.69 366 TYR A O 1
ATOM 2979 N N . LEU A 1 367 ? -3.410 -0.678 16.191 1.00 93.88 367 LEU A N 1
ATOM 2980 C CA . LEU A 1 367 ? -2.581 -1.021 17.350 1.00 93.88 367 LEU A CA 1
ATOM 2981 C C . LEU A 1 367 ? -1.508 0.022 17.690 1.00 93.88 367 LEU A C 1
ATOM 2983 O O . LEU A 1 367 ? -1.102 0.101 18.849 1.00 93.88 367 LEU A O 1
ATOM 2987 N N . THR A 1 368 ? -0.970 0.742 16.704 1.00 93.50 368 THR A N 1
ATOM 2988 C CA . THR A 1 368 ? 0.157 1.675 16.913 1.00 93.50 368 THR A CA 1
ATOM 2989 C C . THR A 1 368 ? -0.220 3.140 16.815 1.00 93.50 368 THR A C 1
ATOM 2991 O O . THR A 1 368 ? 0.544 3.989 17.287 1.00 93.50 368 THR A O 1
ATOM 2994 N N . GLU A 1 369 ? -1.343 3.430 16.155 1.00 92.06 369 GLU A N 1
ATOM 2995 C CA . GLU A 1 369 ? -1.755 4.764 15.717 1.00 92.06 369 GLU A CA 1
ATOM 2996 C C . GLU A 1 369 ? -0.629 5.469 14.924 1.00 92.06 369 GLU A C 1
ATOM 2998 O O . GLU A 1 369 ? -0.519 6.694 14.904 1.00 92.06 369 GLU A O 1
ATOM 3003 N N . ASN A 1 370 ? 0.250 4.687 14.276 1.00 92.81 370 ASN A N 1
ATOM 3004 C CA . ASN A 1 370 ? 1.408 5.180 13.538 1.00 92.81 370 ASN A CA 1
ATOM 3005 C C . ASN A 1 370 ? 1.185 5.029 12.030 1.00 92.81 370 ASN A C 1
ATOM 3007 O O . ASN A 1 370 ? 1.412 3.971 11.441 1.00 92.81 370 ASN A O 1
ATOM 3011 N N . LEU A 1 371 ? 0.751 6.113 11.392 1.00 93.69 371 LEU A N 1
ATOM 3012 C CA . LEU A 1 371 ? 0.537 6.147 9.947 1.00 93.69 371 LEU A CA 1
ATOM 3013 C C . LEU A 1 371 ? 1.845 5.967 9.161 1.00 93.69 371 LEU A C 1
ATOM 3015 O O . LEU A 1 371 ? 1.859 5.254 8.163 1.00 93.69 371 LEU A O 1
ATOM 3019 N N . ALA A 1 372 ? 2.948 6.560 9.630 1.00 93.62 372 ALA A N 1
ATOM 3020 C CA . ALA A 1 372 ? 4.240 6.464 8.952 1.00 93.62 372 ALA A CA 1
ATOM 3021 C C . ALA A 1 372 ? 4.749 5.016 8.899 1.00 93.62 372 ALA A C 1
ATOM 3023 O O . ALA A 1 372 ? 5.321 4.602 7.897 1.00 93.62 372 ALA A O 1
ATOM 3024 N N . GLU A 1 373 ? 4.495 4.226 9.947 1.00 94.50 373 GLU A N 1
ATOM 3025 C CA . GLU A 1 373 ? 4.810 2.794 9.957 1.00 94.50 373 GLU A CA 1
ATOM 3026 C C . GLU A 1 373 ? 4.068 2.035 8.849 1.00 94.50 373 GLU A C 1
ATOM 3028 O O . GLU A 1 373 ? 4.686 1.245 8.140 1.00 94.50 373 GLU A O 1
ATOM 3033 N N . ASN A 1 374 ? 2.771 2.298 8.666 1.00 95.81 374 ASN A N 1
ATOM 3034 C CA . ASN A 1 374 ? 1.986 1.637 7.620 1.00 95.81 374 ASN A CA 1
ATOM 3035 C C . ASN A 1 374 ? 2.382 2.105 6.222 1.00 95.81 374 ASN A C 1
ATOM 3037 O O . ASN A 1 374 ? 2.559 1.272 5.340 1.00 95.81 374 ASN A O 1
ATOM 3041 N N . ALA A 1 375 ? 2.621 3.407 6.041 1.00 95.50 375 ALA A N 1
ATOM 3042 C CA . ALA A 1 375 ? 3.123 3.938 4.779 1.00 95.50 375 ALA A CA 1
ATOM 3043 C C . ALA A 1 375 ? 4.466 3.296 4.394 1.00 95.50 375 ALA A C 1
ATOM 3045 O O . ALA A 1 375 ? 4.631 2.876 3.257 1.00 95.50 375 ALA A O 1
ATOM 3046 N N . LEU A 1 376 ? 5.405 3.137 5.335 1.00 95.94 376 LEU A N 1
ATOM 3047 C CA . LEU A 1 376 ? 6.685 2.468 5.070 1.00 95.94 376 LEU A CA 1
ATOM 3048 C C . LEU A 1 376 ? 6.521 0.985 4.720 1.00 95.94 376 LEU A C 1
ATOM 3050 O O . LEU A 1 376 ? 7.202 0.499 3.819 1.00 95.94 376 LEU A O 1
ATOM 3054 N N . LEU A 1 377 ? 5.627 0.269 5.408 1.00 96.50 377 LEU A N 1
ATOM 3055 C CA . LEU A 1 377 ? 5.316 -1.127 5.088 1.00 96.50 377 LEU A CA 1
ATOM 3056 C C . LEU A 1 377 ? 4.726 -1.267 3.683 1.00 96.50 377 LEU A C 1
ATOM 3058 O O . LEU A 1 377 ? 5.125 -2.165 2.942 1.00 96.50 377 LEU A O 1
ATOM 3062 N N . HIS A 1 378 ? 3.811 -0.369 3.318 1.00 97.06 378 HIS A N 1
ATOM 3063 C CA . HIS A 1 378 ? 3.175 -0.362 2.010 1.00 97.06 378 HIS A CA 1
ATOM 3064 C C . HIS A 1 378 ? 4.174 0.029 0.908 1.00 97.06 378 HIS A C 1
ATOM 3066 O O . HIS A 1 378 ? 4.265 -0.665 -0.100 1.00 97.06 378 HIS A O 1
ATOM 3072 N N . ILE A 1 379 ? 5.013 1.049 1.127 1.00 95.75 379 ILE A N 1
ATOM 3073 C CA . ILE A 1 379 ? 6.109 1.407 0.211 1.00 95.75 379 ILE A CA 1
ATOM 3074 C C . ILE A 1 379 ? 7.035 0.208 -0.000 1.00 95.75 379 ILE A C 1
ATOM 3076 O O . ILE A 1 379 ? 7.300 -0.151 -1.141 1.00 95.75 379 ILE A O 1
ATOM 3080 N N . ALA A 1 380 ? 7.494 -0.456 1.066 1.00 95.06 380 ALA A N 1
ATOM 3081 C CA . ALA A 1 380 ? 8.377 -1.616 0.939 1.00 95.06 380 ALA A CA 1
ATOM 3082 C C . ALA A 1 380 ? 7.740 -2.734 0.094 1.00 95.06 380 ALA A C 1
ATOM 3084 O O . ALA A 1 380 ? 8.395 -3.295 -0.785 1.00 95.06 380 ALA A O 1
ATOM 3085 N N . ASN A 1 381 ? 6.451 -3.009 0.311 1.00 94.62 381 ASN A N 1
ATOM 3086 C CA . ASN A 1 381 ? 5.704 -3.969 -0.494 1.00 94.62 381 ASN A CA 1
ATOM 3087 C C . ASN A 1 381 ? 5.605 -3.533 -1.966 1.00 94.62 381 ASN A C 1
ATOM 3089 O O . ASN A 1 381 ? 5.957 -4.311 -2.851 1.00 94.62 381 ASN A O 1
ATOM 3093 N N . ASN A 1 382 ? 5.212 -2.287 -2.244 1.00 93.06 382 ASN A N 1
ATOM 3094 C CA . ASN A 1 382 ? 5.083 -1.780 -3.613 1.00 93.06 382 ASN A CA 1
ATOM 3095 C C . ASN A 1 382 ? 6.417 -1.750 -4.357 1.00 93.06 382 ASN A C 1
ATOM 3097 O O . ASN A 1 382 ? 6.461 -2.127 -5.524 1.00 93.06 382 ASN A O 1
ATOM 3101 N N . VAL A 1 383 ? 7.511 -1.375 -3.689 1.00 90.56 383 VAL A N 1
ATOM 3102 C CA . VAL A 1 383 ? 8.858 -1.436 -4.270 1.00 90.56 383 VAL A CA 1
ATOM 3103 C C . VAL A 1 383 ? 9.210 -2.866 -4.672 1.00 90.56 383 VAL A C 1
ATOM 3105 O O . VAL A 1 383 ? 9.776 -3.061 -5.738 1.00 90.56 383 VAL A O 1
ATOM 3108 N N . SER A 1 384 ? 8.846 -3.879 -3.883 1.00 88.38 384 SER A N 1
ATOM 3109 C CA . SER A 1 384 ? 9.089 -5.275 -4.275 1.00 88.38 384 SER A CA 1
ATOM 3110 C C . SER A 1 384 ? 8.170 -5.751 -5.410 1.00 88.38 384 SER A C 1
ATOM 3112 O O . SER A 1 384 ? 8.600 -6.501 -6.287 1.00 88.38 384 SER A O 1
ATOM 3114 N N . ALA A 1 385 ? 6.915 -5.294 -5.422 1.00 88.44 385 ALA A N 1
ATOM 3115 C CA . ALA A 1 385 ? 5.896 -5.742 -6.365 1.00 88.44 385 ALA A CA 1
ATOM 3116 C C . ALA A 1 385 ? 6.030 -5.099 -7.752 1.00 88.44 385 ALA A C 1
ATOM 3118 O O . ALA A 1 385 ? 5.682 -5.723 -8.750 1.00 88.44 385 ALA A O 1
ATOM 3119 N N . ILE A 1 386 ? 6.535 -3.866 -7.837 1.00 85.88 386 ILE A N 1
ATOM 3120 C CA . ILE A 1 386 ? 6.560 -3.100 -9.090 1.00 85.88 386 ILE A CA 1
ATOM 3121 C C . ILE A 1 386 ? 7.508 -3.674 -10.144 1.00 85.88 386 ILE A C 1
ATOM 3123 O O . ILE A 1 386 ? 7.341 -3.393 -11.326 1.00 85.88 386 ILE A O 1
ATOM 3127 N N . PHE A 1 387 ? 8.472 -4.494 -9.736 1.00 83.44 387 PHE A N 1
ATOM 3128 C CA . PHE A 1 387 ? 9.363 -5.187 -10.661 1.00 83.44 387 PHE A CA 1
ATOM 3129 C C . PHE A 1 387 ? 8.744 -6.475 -11.218 1.00 83.44 387 PHE A C 1
ATOM 3131 O O . PHE A 1 387 ? 9.317 -7.071 -12.121 1.00 83.44 387 PHE A O 1
ATOM 3138 N N . LEU A 1 388 ? 7.596 -6.939 -10.708 1.00 86.50 388 LEU A N 1
ATOM 3139 C CA . LEU A 1 388 ? 6.905 -8.104 -11.266 1.00 86.50 388 LEU A CA 1
ATOM 3140 C C . LEU A 1 388 ? 6.072 -7.688 -12.490 1.00 86.50 388 LEU A C 1
ATOM 3142 O O . LEU A 1 388 ? 5.223 -6.803 -12.353 1.00 86.50 388 LEU A O 1
ATOM 3146 N N . PRO A 1 389 ? 6.254 -8.315 -13.666 1.00 85.56 389 PRO A N 1
ATOM 3147 C CA . PRO A 1 389 ? 5.489 -7.996 -14.863 1.00 85.56 389 PRO A CA 1
ATOM 3148 C C . PRO A 1 389 ? 3.989 -8.160 -14.619 1.00 85.56 389 PRO A C 1
ATOM 3150 O O . PRO A 1 389 ? 3.542 -9.194 -14.127 1.00 85.56 389 PRO A O 1
ATOM 3153 N N . VAL A 1 390 ? 3.187 -7.172 -15.015 1.00 87.12 390 VAL A N 1
ATOM 3154 C CA . VAL A 1 390 ? 1.715 -7.283 -14.945 1.00 87.12 390 VAL A CA 1
ATOM 3155 C C . VAL A 1 390 ? 1.150 -8.355 -15.888 1.00 87.12 390 VAL A C 1
ATOM 3157 O O . VAL A 1 390 ? 0.017 -8.797 -15.719 1.00 87.12 390 VAL A O 1
ATOM 3160 N N . THR A 1 391 ? 1.941 -8.789 -16.871 1.00 87.44 391 THR A N 1
ATOM 3161 C CA . THR A 1 391 ? 1.604 -9.816 -17.867 1.00 87.44 391 THR A CA 1
ATOM 3162 C C . THR A 1 391 ? 1.894 -11.244 -17.398 1.00 87.44 391 THR A C 1
ATOM 3164 O O . THR A 1 391 ? 1.668 -12.179 -18.158 1.00 87.44 391 THR A O 1
ATOM 3167 N N . LEU A 1 392 ? 2.380 -11.425 -16.165 1.00 87.56 392 LEU A N 1
ATOM 3168 C CA . LEU A 1 392 ? 2.789 -12.720 -15.621 1.00 87.56 392 LEU A CA 1
ATOM 3169 C C . LEU A 1 392 ? 1.654 -13.749 -15.673 1.00 87.56 392 LEU A C 1
ATOM 3171 O O . LEU A 1 392 ? 0.574 -13.519 -15.129 1.00 87.56 392 LEU A O 1
ATOM 3175 N N . THR A 1 393 ? 1.892 -14.897 -16.287 1.00 91.44 393 THR A N 1
ATOM 3176 C CA . THR A 1 393 ? 0.927 -15.995 -16.395 1.00 91.44 393 THR A CA 1
ATOM 3177 C C . THR A 1 393 ? 1.144 -17.046 -15.302 1.00 91.44 393 THR A C 1
ATOM 3179 O O . THR A 1 393 ? 2.071 -16.961 -14.495 1.00 91.44 393 THR A O 1
ATOM 3182 N N . PHE A 1 394 ? 0.258 -18.046 -15.227 1.00 90.88 394 PHE A N 1
ATOM 3183 C CA . PHE A 1 394 ? 0.407 -19.135 -14.256 1.00 90.88 394 PHE A CA 1
ATOM 3184 C C . PHE A 1 394 ? 1.652 -19.980 -14.539 1.00 90.88 394 PHE A C 1
ATOM 3186 O O . PHE A 1 394 ? 2.324 -20.383 -13.593 1.00 90.88 394 PHE A O 1
ATOM 3193 N N . ASP A 1 395 ? 1.980 -20.193 -15.813 1.00 92.00 395 ASP A N 1
ATOM 3194 C CA . ASP A 1 395 ? 3.122 -21.008 -16.241 1.00 92.00 395 ASP A CA 1
ATOM 3195 C C . ASP A 1 395 ? 4.465 -20.341 -15.910 1.00 92.00 395 ASP A C 1
ATOM 3197 O O . ASP A 1 395 ? 5.457 -21.024 -15.662 1.00 92.00 395 ASP A O 1
ATOM 3201 N N . ASP A 1 396 ? 4.487 -19.008 -15.808 1.00 87.50 396 ASP A N 1
ATOM 3202 C CA . ASP A 1 396 ? 5.666 -18.266 -15.350 1.00 87.50 396 ASP A CA 1
ATOM 3203 C C . ASP A 1 396 ? 5.916 -18.470 -13.843 1.00 87.50 396 ASP A C 1
ATOM 3205 O O . ASP A 1 396 ? 7.056 -18.445 -13.377 1.00 87.50 396 ASP A O 1
ATOM 3209 N N . ILE A 1 397 ? 4.850 -18.683 -13.059 1.00 87.19 397 ILE A N 1
ATOM 3210 C CA . ILE A 1 397 ? 4.913 -18.852 -11.599 1.00 87.19 397 ILE A CA 1
ATOM 3211 C C . ILE A 1 397 ? 5.095 -20.322 -11.218 1.00 87.19 397 ILE A C 1
ATOM 3213 O O . ILE A 1 397 ? 5.888 -20.645 -10.330 1.00 87.19 397 ILE A O 1
ATOM 3217 N N . TYR A 1 398 ? 4.322 -21.221 -11.823 1.00 89.81 398 TYR A N 1
ATOM 3218 C CA . TYR A 1 398 ? 4.288 -22.632 -11.472 1.00 89.81 398 TYR A CA 1
ATOM 3219 C C . TYR A 1 398 ? 5.325 -23.427 -12.274 1.00 89.81 398 TYR A C 1
ATOM 3221 O O . TYR A 1 398 ? 5.394 -23.296 -13.489 1.00 89.81 398 TYR A O 1
ATOM 3229 N N . PRO A 1 399 ? 6.099 -24.322 -11.635 1.00 89.62 399 PRO A N 1
ATOM 3230 C CA . PRO A 1 399 ? 6.122 -24.628 -10.197 1.00 89.62 399 PRO A CA 1
ATOM 3231 C C . PRO A 1 399 ? 7.088 -23.744 -9.386 1.00 89.62 399 PRO A C 1
ATOM 3233 O O . PRO A 1 399 ? 7.116 -23.815 -8.158 1.00 89.62 399 PRO A O 1
ATOM 3236 N N . LYS A 1 400 ? 7.902 -22.936 -10.066 1.00 87.06 400 LYS A N 1
ATOM 3237 C CA . LYS A 1 400 ? 9.160 -22.369 -9.560 1.00 87.06 400 LYS A CA 1
ATOM 3238 C C . LYS A 1 400 ? 8.987 -21.376 -8.409 1.00 87.06 400 LYS A C 1
ATOM 3240 O O . LYS A 1 400 ? 9.725 -21.422 -7.429 1.00 87.06 400 LYS A O 1
ATOM 3245 N N . TYR A 1 401 ? 7.981 -20.514 -8.495 1.00 86.44 401 TYR A N 1
ATOM 3246 C CA . TYR A 1 401 ? 7.773 -19.3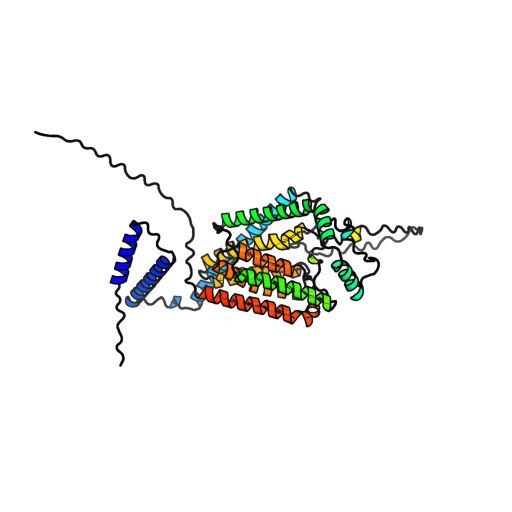87 -7.582 1.00 86.44 401 TYR A CA 1
ATOM 3247 C C . TYR A 1 401 ? 6.575 -19.572 -6.649 1.00 86.44 401 TYR A C 1
ATOM 3249 O O . TYR A 1 401 ? 6.298 -18.721 -5.805 1.00 86.44 401 TYR A O 1
ATOM 3257 N N . VAL A 1 402 ? 5.891 -20.715 -6.724 1.00 89.75 402 VAL A N 1
ATOM 3258 C CA . VAL A 1 402 ? 4.760 -21.024 -5.837 1.00 89.75 402 VAL A CA 1
ATOM 3259 C C . VAL A 1 402 ? 5.193 -21.087 -4.379 1.00 89.75 402 VAL A C 1
ATOM 3261 O O . VAL A 1 402 ? 4.522 -20.526 -3.518 1.00 89.75 402 VAL A O 1
ATOM 3264 N N . ILE A 1 403 ? 6.322 -21.738 -4.087 1.00 90.38 403 ILE A N 1
ATOM 3265 C CA . ILE A 1 403 ? 6.824 -21.875 -2.714 1.00 90.38 403 ILE A CA 1
ATOM 3266 C C . ILE A 1 403 ? 7.089 -20.502 -2.068 1.00 90.38 403 ILE A C 1
ATOM 3268 O O . ILE A 1 403 ? 6.513 -20.249 -1.007 1.00 90.38 403 ILE A O 1
ATOM 3272 N N . PRO A 1 404 ? 7.894 -19.590 -2.655 1.00 88.81 404 PRO A N 1
ATOM 3273 C CA . PRO A 1 404 ? 8.133 -18.281 -2.044 1.00 88.81 404 PRO A CA 1
ATOM 3274 C C . PRO A 1 404 ? 6.860 -17.433 -1.931 1.00 88.81 404 PRO A C 1
ATOM 3276 O O . PRO A 1 404 ? 6.689 -16.744 -0.924 1.00 88.81 404 PRO A O 1
ATOM 3279 N N . VAL A 1 405 ? 5.936 -17.524 -2.895 1.00 89.69 405 VAL A N 1
ATOM 3280 C CA . VAL A 1 405 ? 4.619 -16.872 -2.805 1.00 89.69 405 VAL A CA 1
ATOM 3281 C C . VAL A 1 405 ? 3.828 -17.392 -1.601 1.00 89.69 405 VAL A C 1
ATOM 3283 O O . VAL A 1 405 ? 3.382 -16.600 -0.769 1.00 89.69 405 VAL A O 1
ATOM 3286 N N . VAL A 1 406 ? 3.695 -18.713 -1.455 1.00 92.19 406 VAL A N 1
ATOM 3287 C CA . VAL A 1 406 ? 2.954 -19.337 -0.347 1.00 92.19 406 VAL A CA 1
ATOM 3288 C C . VAL A 1 406 ? 3.593 -19.011 1.002 1.00 92.19 406 VAL A C 1
ATOM 3290 O O . VAL A 1 406 ? 2.878 -18.672 1.943 1.00 92.19 406 VAL A O 1
ATOM 3293 N N . LEU A 1 407 ? 4.925 -19.062 1.105 1.00 91.94 407 LEU A N 1
ATOM 3294 C CA . LEU A 1 407 ? 5.645 -18.706 2.330 1.00 91.94 407 LEU A CA 1
ATOM 3295 C C . LEU A 1 407 ? 5.433 -17.237 2.712 1.00 91.94 407 LEU A C 1
ATOM 3297 O O . LEU A 1 407 ? 5.192 -16.943 3.883 1.00 91.94 407 LEU A O 1
ATOM 3301 N N . SER A 1 408 ? 5.466 -16.329 1.734 1.00 90.94 408 SER A N 1
ATOM 3302 C CA . SER A 1 408 ? 5.217 -14.903 1.966 1.00 90.94 408 SER A CA 1
ATOM 3303 C C . SER A 1 408 ? 3.791 -14.673 2.475 1.00 90.94 408 SER A C 1
ATOM 3305 O O . SER A 1 408 ? 3.592 -14.001 3.487 1.00 90.94 408 SER A O 1
ATOM 3307 N N . PHE A 1 409 ? 2.793 -15.301 1.846 1.00 93.44 409 PHE A N 1
ATOM 3308 C CA . PHE A 1 409 ? 1.405 -15.240 2.310 1.00 93.44 409 PHE A CA 1
ATOM 3309 C C . PHE A 1 409 ? 1.223 -15.827 3.708 1.00 93.44 409 PHE A C 1
ATOM 3311 O O . PHE A 1 409 ? 0.576 -15.207 4.551 1.00 93.44 409 PHE A O 1
ATOM 3318 N N . ALA A 1 410 ? 1.805 -16.996 3.976 1.00 95.75 410 ALA A N 1
ATOM 3319 C CA . ALA A 1 410 ? 1.727 -17.637 5.282 1.00 95.75 410 ALA A CA 1
ATOM 3320 C C . ALA A 1 410 ? 2.317 -16.738 6.376 1.00 95.75 410 ALA A C 1
ATOM 3322 O O . ALA A 1 410 ? 1.701 -16.571 7.429 1.00 95.75 410 ALA A O 1
ATOM 3323 N N . PHE A 1 411 ? 3.459 -16.097 6.108 1.00 95.25 411 PHE A N 1
ATOM 3324 C CA . PHE A 1 411 ? 4.068 -15.130 7.018 1.00 95.25 411 PHE A CA 1
ATOM 3325 C C . PHE A 1 411 ? 3.113 -13.972 7.349 1.00 95.25 411 PHE A C 1
ATOM 3327 O O . PHE A 1 411 ? 2.872 -13.693 8.527 1.00 95.25 411 PHE A O 1
ATOM 3334 N N . TYR A 1 412 ? 2.504 -13.342 6.339 1.00 94.31 412 TYR A N 1
ATOM 3335 C CA . TYR A 1 412 ? 1.548 -12.254 6.568 1.00 94.31 412 TYR A CA 1
ATOM 3336 C C . TYR A 1 412 ? 0.277 -12.708 7.287 1.00 94.31 412 TYR A C 1
ATOM 3338 O O . TYR A 1 412 ? -0.196 -11.997 8.171 1.00 94.31 412 TYR A O 1
ATOM 3346 N N . ILE A 1 413 ? -0.253 -13.893 6.972 1.00 96.88 413 ILE A N 1
ATOM 3347 C CA . ILE A 1 413 ? -1.428 -14.456 7.650 1.00 96.88 413 ILE A CA 1
ATOM 3348 C C . ILE A 1 413 ? -1.130 -14.696 9.133 1.00 96.88 413 ILE A C 1
ATOM 3350 O O . ILE A 1 413 ? -1.932 -14.316 9.984 1.00 96.88 413 ILE A O 1
ATOM 3354 N N . VAL A 1 414 ? 0.029 -15.270 9.469 1.00 96.94 414 VAL A N 1
ATOM 3355 C CA . VAL A 1 414 ? 0.433 -15.477 10.868 1.00 96.94 414 VAL A CA 1
ATOM 3356 C C . VAL A 1 414 ? 0.543 -14.138 11.599 1.00 96.94 414 VAL A C 1
ATOM 3358 O O . VAL A 1 414 ? -0.035 -13.978 12.674 1.00 96.94 414 VAL A O 1
ATOM 3361 N N . MET A 1 415 ? 1.221 -13.151 11.007 1.00 96.25 415 MET A N 1
ATOM 3362 C CA . MET A 1 415 ? 1.355 -11.814 11.597 1.00 96.25 415 MET A CA 1
ATOM 3363 C C . MET A 1 415 ? -0.003 -11.125 11.790 1.00 96.25 415 MET A C 1
ATOM 3365 O O . MET A 1 415 ? -0.248 -10.532 12.843 1.00 96.25 415 MET A O 1
ATOM 3369 N N . LEU A 1 416 ? -0.904 -11.257 10.813 1.00 97.19 416 LEU A N 1
ATOM 3370 C CA . LEU A 1 416 ? -2.272 -10.756 10.878 1.00 97.19 416 LEU A CA 1
ATOM 3371 C C . LEU A 1 416 ? -3.067 -11.419 12.008 1.00 97.19 416 LEU A C 1
ATOM 3373 O O . LEU A 1 416 ? -3.698 -10.710 12.783 1.00 97.19 416 LEU A O 1
ATOM 3377 N N . ILE A 1 417 ? -3.023 -12.748 12.142 1.00 97.88 417 ILE A N 1
ATOM 3378 C CA . ILE A 1 417 ? -3.732 -13.473 13.209 1.00 97.88 417 ILE A CA 1
ATOM 3379 C C . ILE A 1 417 ? -3.248 -13.011 14.587 1.00 97.88 417 ILE A C 1
ATOM 3381 O O . ILE A 1 417 ? -4.063 -12.746 15.472 1.00 97.88 417 ILE A O 1
ATOM 3385 N N . LEU A 1 418 ? -1.931 -12.872 14.772 1.00 96.81 418 LEU A N 1
ATOM 3386 C CA . LEU A 1 418 ? -1.355 -12.407 16.035 1.00 96.81 418 LEU A CA 1
ATOM 3387 C C . LEU A 1 418 ? -1.844 -11.000 16.406 1.00 96.81 418 LEU A C 1
ATOM 3389 O O . LEU A 1 418 ? -2.174 -10.746 17.566 1.00 96.81 418 LEU A O 1
ATOM 3393 N N . ASP A 1 419 ? -1.908 -10.092 15.435 1.00 96.88 419 ASP A N 1
ATOM 3394 C CA . ASP A 1 419 ? -2.357 -8.723 15.675 1.00 96.88 419 ASP A CA 1
ATOM 3395 C C . ASP A 1 419 ? -3.889 -8.622 15.803 1.00 96.88 419 ASP A C 1
ATOM 3397 O O . ASP A 1 419 ? -4.369 -7.887 16.665 1.00 96.88 419 ASP A O 1
ATOM 3401 N N . LEU A 1 420 ? -4.668 -9.407 15.050 1.00 96.94 420 LEU A N 1
ATOM 3402 C CA . LEU A 1 420 ? -6.127 -9.479 15.197 1.00 96.94 420 LEU A CA 1
ATOM 3403 C C . LEU A 1 420 ? -6.522 -10.020 16.567 1.00 96.94 420 LEU A C 1
ATOM 3405 O O . LEU A 1 420 ? -7.400 -9.448 17.206 1.00 96.94 420 LEU A O 1
ATOM 3409 N N . ASN A 1 421 ? -5.847 -11.062 17.059 1.00 97.25 421 ASN A N 1
ATOM 3410 C CA . ASN A 1 421 ? -6.059 -11.566 18.416 1.00 97.25 421 ASN A CA 1
ATOM 3411 C C . ASN A 1 421 ? -5.813 -10.470 19.457 1.00 97.25 421 ASN A C 1
ATOM 3413 O O . ASN A 1 421 ? -6.575 -10.340 20.413 1.00 97.25 421 ASN A O 1
ATOM 3417 N N . LYS A 1 422 ? -4.788 -9.634 19.255 1.00 96.19 422 LYS A N 1
ATOM 3418 C CA . LYS A 1 422 ? -4.537 -8.486 20.130 1.00 96.19 422 LYS A CA 1
ATOM 3419 C C . LYS A 1 422 ? -5.669 -7.458 20.056 1.00 96.19 422 LYS A C 1
ATOM 3421 O O . LYS A 1 422 ? -6.112 -7.004 21.103 1.00 96.19 422 LYS A O 1
ATOM 3426 N N . VAL A 1 423 ? -6.161 -7.123 18.860 1.00 95.19 423 VAL A N 1
ATOM 3427 C CA . VAL A 1 423 ? -7.283 -6.182 18.682 1.00 95.19 423 VAL A CA 1
ATOM 3428 C C . VAL A 1 423 ? -8.583 -6.713 19.289 1.00 95.19 423 VAL A C 1
ATOM 3430 O O . VAL A 1 423 ? -9.291 -5.955 19.939 1.00 95.19 423 VAL A O 1
ATOM 3433 N N . MET A 1 424 ? -8.895 -8.000 19.119 1.00 94.50 424 MET A N 1
ATOM 3434 C CA . MET A 1 424 ? -10.116 -8.610 19.666 1.00 94.50 424 MET A CA 1
ATOM 3435 C C . MET A 1 424 ? -10.133 -8.653 21.197 1.00 94.50 424 MET A C 1
ATOM 3437 O O . MET A 1 424 ? -11.206 -8.633 21.791 1.00 94.50 424 MET A O 1
ATOM 3441 N N . ASN A 1 425 ? -8.957 -8.697 21.827 1.00 93.56 425 ASN A N 1
ATOM 3442 C CA . ASN A 1 425 ? -8.815 -8.687 23.282 1.00 93.56 425 ASN A CA 1
ATOM 3443 C C . ASN A 1 425 ? -8.702 -7.272 23.871 1.00 93.56 425 ASN A C 1
ATOM 3445 O O . ASN A 1 425 ? -8.695 -7.123 25.092 1.00 93.56 425 ASN A O 1
ATOM 3449 N N . MET A 1 426 ? -8.585 -6.233 23.039 1.00 89.06 426 MET A N 1
ATOM 3450 C CA . MET A 1 426 ? -8.581 -4.857 23.526 1.00 89.06 426 MET A CA 1
ATOM 3451 C C . MET A 1 426 ? -10.003 -4.426 23.885 1.00 89.06 426 MET A C 1
ATOM 3453 O O . MET A 1 426 ? -10.935 -4.719 23.130 1.00 89.06 426 MET A O 1
ATOM 3457 N N . PRO A 1 427 ? -10.195 -3.685 24.992 1.00 86.06 427 PRO A N 1
ATOM 3458 C CA . PRO A 1 427 ? -11.449 -2.982 25.189 1.00 86.06 427 PRO A CA 1
ATOM 3459 C C . PRO A 1 427 ? -11.662 -2.081 23.972 1.00 86.06 427 PRO A C 1
ATOM 3461 O O . PRO A 1 427 ? -10.739 -1.386 23.540 1.00 86.06 427 PRO A O 1
ATOM 3464 N N . THR A 1 428 ? -12.852 -2.139 23.373 1.00 79.38 428 THR A N 1
ATOM 3465 C CA . THR A 1 428 ? -13.195 -1.259 22.259 1.00 79.38 428 THR A CA 1
ATOM 3466 C C . THR A 1 428 ? -13.027 0.168 22.754 1.00 79.38 428 THR A C 1
ATOM 3468 O O . THR A 1 428 ? -13.844 0.632 23.547 1.00 79.38 428 THR A O 1
ATOM 3471 N N . LYS A 1 429 ? -11.953 0.848 22.333 1.00 71.69 429 LYS A N 1
ATOM 3472 C CA . LYS A 1 429 ? -11.805 2.276 22.588 1.00 71.69 429 LYS A CA 1
ATOM 3473 C C . LYS A 1 429 ? -13.022 2.916 21.946 1.00 71.69 429 LYS A C 1
ATOM 3475 O O . LYS A 1 429 ? -13.181 2.851 20.723 1.00 71.69 429 LYS A O 1
ATOM 3480 N N . GLN A 1 430 ? -13.919 3.456 22.759 1.00 60.03 430 GLN A N 1
ATOM 3481 C CA . GLN A 1 430 ? -14.985 4.280 22.234 1.00 60.03 430 GLN A CA 1
ATOM 3482 C C . GLN A 1 430 ? -14.254 5.473 21.623 1.00 60.03 430 GLN A C 1
ATOM 3484 O O . GLN A 1 430 ? -13.659 6.274 22.340 1.00 60.03 430 GLN A O 1
ATOM 3489 N N . ILE A 1 431 ? -14.170 5.530 20.290 1.00 56.81 431 ILE A N 1
ATOM 3490 C CA . ILE A 1 431 ? -13.664 6.723 19.618 1.00 56.81 431 ILE A CA 1
ATOM 3491 C C . ILE A 1 431 ? -14.746 7.760 19.874 1.00 56.81 431 ILE A C 1
ATOM 3493 O O . ILE A 1 431 ? -15.728 7.834 19.133 1.00 56.81 431 ILE A O 1
ATOM 3497 N N . VAL A 1 432 ? -14.608 8.476 20.992 1.00 49.31 432 VAL A N 1
ATOM 3498 C CA . VAL A 1 432 ? -15.468 9.598 21.334 1.00 49.31 432 VAL A CA 1
ATOM 3499 C C . VAL A 1 432 ? -15.413 10.505 20.114 1.00 49.31 432 VAL A C 1
ATOM 3501 O O . VAL A 1 432 ? -14.311 10.875 19.689 1.00 49.31 432 VAL A O 1
ATOM 3504 N N . PRO A 1 433 ? -16.551 10.777 19.455 1.00 48.78 433 PRO A N 1
ATOM 3505 C CA . PRO A 1 433 ? -16.548 11.643 18.297 1.00 48.78 433 PRO A CA 1
ATOM 3506 C C . PRO A 1 433 ? -15.945 12.970 18.747 1.00 48.78 433 PRO A C 1
ATOM 3508 O O . PRO A 1 433 ? -16.520 13.665 19.579 1.00 48.78 433 PRO A O 1
ATOM 3511 N N . VAL A 1 434 ? -14.767 13.294 18.210 1.00 45.59 434 VAL A N 1
ATOM 3512 C CA . VAL A 1 434 ? -14.114 14.596 18.363 1.00 45.59 434 VAL A CA 1
ATOM 3513 C C . VAL A 1 434 ? -14.938 15.593 17.551 1.00 45.59 434 VAL A C 1
ATOM 3515 O O . VAL A 1 434 ? -14.533 16.062 16.494 1.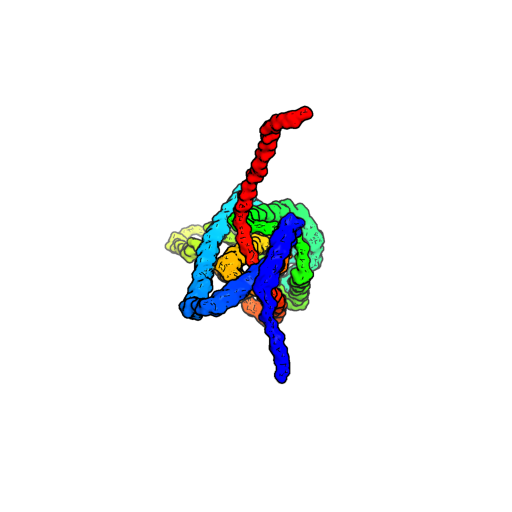00 45.59 434 VAL A O 1
ATOM 3518 N N . ILE A 1 435 ? -16.163 15.849 17.991 1.00 43.94 435 ILE A N 1
ATOM 3519 C CA . ILE A 1 435 ? -16.920 17.017 17.584 1.00 43.94 435 ILE A CA 1
ATOM 3520 C C . ILE A 1 435 ? -16.557 18.052 18.633 1.00 43.94 435 ILE A C 1
ATOM 3522 O O . ILE A 1 435 ? -17.131 18.122 19.715 1.00 43.94 435 ILE A O 1
ATOM 3526 N N . VAL A 1 436 ? -15.494 18.786 18.313 1.00 46.56 436 VAL A N 1
ATOM 3527 C CA . VAL A 1 436 ? -15.173 20.045 18.966 1.00 46.56 436 VAL A CA 1
ATOM 3528 C C . VAL A 1 436 ? -16.378 20.950 18.766 1.00 46.56 436 VAL A C 1
ATOM 3530 O O . VAL A 1 436 ? -16.701 21.295 17.638 1.00 46.56 436 VAL A O 1
ATOM 3533 N N . GLU A 1 437 ? -17.030 21.298 19.861 1.00 43.94 437 GLU A N 1
ATOM 3534 C CA . GLU A 1 437 ? -17.069 22.685 20.303 1.00 43.94 437 GLU A CA 1
ATOM 3535 C C . GLU A 1 437 ? -17.187 22.672 21.830 1.00 43.94 437 GLU A C 1
ATOM 3537 O O . GLU A 1 437 ? -18.264 22.792 22.410 1.00 43.94 437 GLU A O 1
ATOM 3542 N N . GLU A 1 438 ? -16.032 22.589 22.501 1.00 47.59 438 GLU A N 1
ATOM 3543 C CA . GLU A 1 438 ? -15.842 23.438 23.675 1.00 47.59 438 GLU A CA 1
ATOM 3544 C C . GLU A 1 438 ? -15.954 24.880 23.168 1.00 47.59 438 GLU A C 1
ATOM 3546 O O . GLU A 1 438 ? -14.964 25.577 22.941 1.00 47.59 438 GLU A O 1
ATOM 3551 N N . ASN A 1 439 ? -17.188 25.360 23.020 1.00 48.19 439 ASN A N 1
ATOM 3552 C CA . ASN A 1 439 ? -17.467 26.734 23.374 1.00 48.19 439 ASN A CA 1
ATOM 3553 C C . ASN A 1 439 ? -17.193 26.799 24.871 1.00 48.19 439 ASN A C 1
ATOM 3555 O O . ASN A 1 439 ? -18.096 26.681 25.696 1.00 48.19 439 ASN A O 1
ATOM 3559 N N . LYS A 1 440 ? -15.905 26.920 25.211 1.00 50.78 440 LYS A N 1
ATOM 3560 C CA . LYS A 1 440 ? -15.436 27.389 26.499 1.00 50.78 440 LYS A CA 1
ATOM 3561 C C . LYS A 1 440 ? -15.970 28.807 26.567 1.00 50.78 440 LYS A C 1
ATOM 3563 O O . LYS A 1 440 ? -15.303 29.762 26.182 1.00 50.78 440 LYS A O 1
ATOM 3568 N N . SER A 1 441 ? -17.247 28.918 26.929 1.00 49.38 441 SER A N 1
ATOM 3569 C CA . SER A 1 441 ? -17.859 30.163 27.316 1.00 49.38 441 SER A CA 1
ATOM 3570 C C . SER A 1 441 ? -16.944 30.669 28.403 1.00 49.38 441 SER A C 1
ATOM 3572 O O . SER A 1 441 ? -16.857 30.078 29.481 1.00 49.38 441 SER A O 1
ATOM 3574 N N . THR A 1 442 ? -16.190 31.704 28.078 1.00 51.62 442 THR A N 1
ATOM 3575 C CA . THR A 1 442 ? -15.513 32.556 29.030 1.00 51.62 442 THR A CA 1
ATOM 3576 C C . THR A 1 442 ? -16.627 33.141 29.893 1.00 51.62 442 THR A C 1
ATOM 3578 O O . THR A 1 442 ? -17.113 34.242 29.655 1.00 51.62 442 THR A O 1
ATOM 3581 N N . SER A 1 443 ? -17.133 32.358 30.847 1.00 48.28 443 SER A N 1
ATOM 3582 C CA . SER A 1 443 ? -17.944 32.859 31.934 1.00 48.28 443 SER A CA 1
ATOM 3583 C C . SER A 1 443 ? -16.969 33.654 32.777 1.00 48.28 443 SER A C 1
ATOM 3585 O O . SER A 1 443 ? -16.289 33.122 33.654 1.00 48.28 443 SER A O 1
ATOM 3587 N N . THR A 1 444 ? -16.823 34.924 32.417 1.00 53.94 444 THR A N 1
ATOM 3588 C CA . THR A 1 444 ? -16.208 35.932 33.260 1.00 53.94 444 THR A CA 1
ATOM 3589 C C . THR A 1 444 ? -16.811 35.750 34.653 1.00 53.94 444 THR A C 1
ATOM 3591 O O . THR A 1 444 ? -18.041 35.803 34.772 1.00 53.94 444 THR A O 1
ATOM 3594 N N . PRO A 1 445 ? -16.008 35.467 35.692 1.00 58.56 445 PRO A N 1
ATOM 3595 C CA . PRO A 1 445 ? -16.545 35.350 37.034 1.00 58.56 445 PRO A CA 1
ATOM 3596 C C . PRO A 1 445 ? -17.265 36.662 37.366 1.00 58.56 445 PRO A C 1
ATOM 3598 O O . PRO A 1 445 ? -16.728 37.731 37.056 1.00 58.56 445 PRO A O 1
ATOM 3601 N N . PRO A 1 446 ? -18.477 36.625 37.946 1.00 56.12 446 PRO A N 1
ATOM 3602 C CA . PRO A 1 446 ? -19.168 37.839 38.334 1.00 56.12 446 PRO A CA 1
ATOM 3603 C C . PRO A 1 446 ? -18.304 38.564 39.363 1.00 56.12 446 PRO A C 1
ATOM 3605 O O . PRO A 1 446 ? -18.094 38.085 40.479 1.00 56.12 446 PRO A O 1
ATOM 3608 N N . THR A 1 447 ? -17.780 39.720 38.962 1.00 55.66 447 THR A N 1
ATOM 3609 C CA . THR A 1 447 ? -17.078 40.655 39.831 1.00 55.66 447 THR A CA 1
ATOM 3610 C C . THR A 1 447 ? -18.008 40.978 40.992 1.00 55.66 447 THR A C 1
ATOM 3612 O O . THR A 1 447 ? -18.983 41.714 40.847 1.00 55.66 447 THR A O 1
ATOM 3615 N N . THR A 1 448 ? -17.747 40.371 42.145 1.00 52.56 448 THR A N 1
ATOM 3616 C CA . THR A 1 448 ? -18.511 40.626 43.359 1.00 52.56 448 THR A CA 1
ATOM 3617 C C . THR A 1 448 ? -18.051 41.983 43.876 1.00 52.56 448 THR A C 1
ATOM 3619 O O . THR A 1 448 ? -17.025 42.098 44.540 1.00 52.56 448 THR A O 1
ATOM 3622 N N . SER A 1 449 ? -18.769 43.041 43.501 1.00 49.56 449 SER A N 1
ATOM 3623 C CA . SER A 1 449 ? -18.597 44.366 44.086 1.00 49.56 449 SER A CA 1
ATOM 3624 C C . SER A 1 449 ? -19.058 44.311 45.542 1.00 49.56 449 SER A C 1
ATOM 3626 O O . SER A 1 449 ? -20.254 44.374 45.834 1.00 49.56 449 SER A O 1
ATOM 3628 N N . THR A 1 450 ? -18.113 44.173 46.468 1.00 50.56 450 THR A N 1
ATOM 3629 C CA . THR A 1 450 ? -18.326 44.434 47.892 1.00 50.56 450 THR A CA 1
ATOM 3630 C C . THR A 1 450 ? -18.649 45.913 48.091 1.00 50.56 450 THR A C 1
ATOM 3632 O O . THR A 1 450 ? -17.757 46.739 48.278 1.00 50.56 450 THR A O 1
ATOM 3635 N N . ASN A 1 451 ? -19.941 46.240 48.063 1.00 48.94 451 ASN A N 1
ATOM 3636 C CA . ASN A 1 451 ? -20.476 47.429 48.715 1.00 48.94 451 ASN A CA 1
ATOM 3637 C C . ASN A 1 451 ? -20.391 47.212 50.230 1.00 48.94 451 ASN A C 1
ATOM 3639 O O . ASN A 1 451 ? -21.259 46.577 50.819 1.00 48.94 451 ASN A O 1
ATOM 3643 N N . ASN A 1 452 ? -19.338 47.742 50.851 1.00 46.75 452 ASN A N 1
ATOM 3644 C CA . ASN A 1 452 ? -19.306 48.002 52.288 1.00 46.75 452 ASN A CA 1
ATOM 3645 C C . ASN A 1 452 ? -19.661 49.478 52.522 1.00 46.75 452 ASN A C 1
ATOM 3647 O O . ASN A 1 452 ? -18.798 50.316 52.766 1.00 46.75 452 ASN A O 1
ATOM 3651 N N . GLU A 1 453 ? -20.956 49.781 52.453 1.00 55.12 453 GLU A N 1
ATOM 3652 C CA . GLU A 1 453 ? -21.573 50.870 53.209 1.00 55.12 453 GLU A CA 1
ATOM 3653 C C . GLU A 1 453 ? -22.432 50.218 54.298 1.00 55.12 453 GLU A C 1
ATOM 3655 O O . GLU A 1 453 ? -23.461 49.631 53.988 1.00 55.12 453 GLU A O 1
ATOM 3660 N N . ASP A 1 454 ? -22.023 50.288 55.567 1.00 53.22 454 ASP A N 1
ATOM 3661 C CA . ASP A 1 454 ? -22.727 51.157 56.513 1.00 53.22 454 ASP A CA 1
ATOM 3662 C C . ASP A 1 454 ? -22.078 51.175 57.911 1.00 53.22 454 ASP A C 1
ATOM 3664 O O . ASP A 1 454 ? -21.897 50.163 58.578 1.00 53.22 454 ASP A O 1
ATOM 3668 N N . LYS A 1 455 ? -21.797 52.405 58.353 1.00 50.62 455 LYS A N 1
ATOM 3669 C CA . LYS A 1 455 ? -22.204 52.996 59.638 1.00 50.62 455 LYS A CA 1
ATOM 3670 C C . LYS A 1 455 ? -22.052 52.200 60.953 1.00 50.62 455 LYS A C 1
ATOM 3672 O O . LYS A 1 455 ? -22.783 51.258 61.228 1.00 50.62 455 LYS A O 1
ATOM 3677 N N . LYS A 1 456 ? -21.384 52.902 61.887 1.00 48.16 456 LYS A N 1
ATOM 3678 C CA . LYS A 1 456 ? -21.894 53.478 63.166 1.00 48.16 456 LYS A CA 1
ATOM 3679 C C . LYS A 1 456 ? -21.209 52.989 64.452 1.00 48.16 456 LYS A C 1
ATOM 3681 O O . LYS A 1 456 ? -21.335 51.831 64.816 1.00 48.16 456 LYS A O 1
ATOM 3686 N N . LYS A 1 457 ? -20.792 54.008 65.228 1.00 45.81 457 LYS A N 1
ATOM 3687 C CA . LYS A 1 457 ? -20.702 54.101 66.706 1.00 45.81 457 LYS A CA 1
ATOM 3688 C C . LYS A 1 457 ? -19.609 53.213 67.326 1.00 45.81 457 LYS A C 1
ATOM 3690 O O . LYS A 1 457 ? -19.633 52.008 67.167 1.00 45.81 457 LYS A O 1
ATOM 3695 N N . LYS A 1 458 ? -18.660 53.745 68.093 1.00 47.19 458 LYS A N 1
ATOM 3696 C CA . LYS A 1 458 ? -18.798 54.680 69.214 1.00 47.19 458 LYS A CA 1
ATOM 3697 C C . LYS A 1 458 ? -17.452 55.337 69.499 1.00 47.19 458 LYS A C 1
ATOM 3699 O O . LYS A 1 458 ? -16.438 54.652 69.245 1.00 47.19 458 LYS A O 1
#

InterPro domains:
  IPR003675 CAAX prenyl protease 2/Lysostaphin resistance protein A-like domain [PF02517] (287-383)
  IPR052710 CAAX motif-specific protease [PTHR36435] (253-393)

pLDDT: mean 76.58, std 17.07, range [35.91, 98.12]

Foldseek 3Di:
DDDDPDPCPDPVVLVVVVVVVVVVVVVVPDDDLVVVLVNVVVVVVVVVVVCVVVVNDPPVVCVDPVVVVCLQVVLVVVLVVVVVVVVVVLVVLLVVLCVVLPVVPPPVLQFDQCLVVQPLNDQPQPPVPPCPDLVSVLSSVVSVVPRPCVSSVVVSCVVCVVVLVVLLVSLVVSLCSLLVVLCVVQVPDQDDADDADPVLVVLLVVLVVLLVVVVVVCSVVSNDQFACLLQFPPPPVPVCPPLPDDPPPPPPPPPPPDDDDDDDDDPPPPPPPVPVVVVSRRIGRSSVVCCQLASVLLNLLSCLQVPQLVSSCLSNVDNLVSQQSSLQVQLVVLCCVVVVVFDPVLSVLSSVCSNLLSLLLNLVCVVPVRSVSSSSSSSSVSVSCSRGDSNDDPVSCPPPPPVVSVVSSVVSNVSSVVSVVVVVPDDSSPPPPPPDDPPVVPPPPPPPPPPPDDDDDD

Organism: Naegleria gruberi (NCBI:txid5762)